Protein AF-K5X7U6-F1 (afdb_monomer_lite)

InterPro domains:
  IPR046520 Domain of unknown function DUF6697 [PF20411] (371-463)

Foldseek 3Di:
DVVCVVDVVVVVVVVVVVVVVVVVVVVVVVVVVVVVVVVVVVVVVVVVVVVVVVVVVVVVVVVVVVVVVVVVVVVVVVVVVVVVVVVVVVVVVVVVVVVVVVVVVVVVVVVVVVVVVCVVVVVPCVVCPVVVVVCVVVVVVVVVVVVVVVVVVVVVVVVVVVVVVVVVVVVVVVVVVVVVVVVVVVVVVVVVVVVVVVVVVVVVVVVVVVVVVVVVVVVVVVVVVVVVVVVVVPPPDDDDDDDDDDDDDDDDDDDDDDDDDDDDDDDDDDDDDDDDDDDDDDDDDDDPPDQPQLADLVDDPVPDDPVLVVLPPQPDDAPDDALQKDQDPDVPSFKIKGWDFQWAWDPVDVVIDIHGHDPCCVVQAQGKHFYWYHDPSGIGTPAIKHFHDFFDWQDLVSLVPDDPSSLVSVLCVRHPDNVVSVPDDPVVSVVVSVCSNVVVGIITITMIGHDDHSVVSSVVSNVVRVVVVVVVVVVVVVCVVVVVVVVVVVVVVVVD

Secondary structure (DSSP, 8-state):
-TTTTS-TTHHHHHHHHHHHHHHHHHHHHHHHHHHHHHHHHHHHHHHHHHHHHHHHHHHHHHHHHHHHHHHHHHHHHHHHHHHHHHHHHHHHHHHHHHHHHHHHHHHHHHHHHHHHHGGGGGGS-TTSHHHHHHHHHHHHHHHHHHHHHHHHHHHHHHHHHHHHHHHHHHHHHHHHHHHHHHHHHHHHHHHHHHHHHHHHHHHHHHHHHHHHHHHHHHHHHHHHHHHHHHHTTT-S------------------------------------------PPP-----SS--PPP-B-TT--TTS--HHHHHT-S-SS--EE-TTTEEEP--TT--EEEEE--SEEEETTSSS-EEEEP---GGGGTT-EEEEEEEETTEEEEEEEEEEEEEEEE--HHHHHTS-HHHHHHHHHHHBSSHHHHHH--HHHHHHHHHHHHTTSS--EEEEEEEEE--HHHHHHHHHHHHHHHHHHHHHHHHHHHHHHHHHHHHHHTT--

Organism: Phanerochaete carnosa (strain HHB-10118-sp) (NCBI:txid650164)

Radius of gyration: 45.71 Å; chains: 1; bounding box: 90×93×164 Å

Sequence (496 aa):
MDELTRDPELAPEFVRLLSEKLVETRRALDESRRESIDLRDEIHQLHRQKADAFASESNNQEEEQRDNHVTLAQEIGHVRQALAESNQYAQDTAEENSNLREEIERLRGQLSLHSSDASSWQQDVKPLTTCWARLCPAKNDIRSLHQQNSVLKLQLADSEHALERNEKCRDSELQLDILTAKKKTYKKKLYASRREVTSLTSRIQLLQNEVVRLEELKYTREQSVSNADAEQNESTARRDGDDTSQHTGGWVSECDRKEIRSDDESDDESDDDRGEEDAADMPTDVNTSVVTPCIDPSRTPYDLPAHVRELSTARAVILLWPGQTRQLHGKNNRKAHIFASPSKCDTSTEPISWIKIEPSLQGITGGTRELFRAVHGSVHYLGMYRCVSASHYYSQDEFRQLDKEFKEDILKQTFIRPSQYRSLSRRNRDHIIDLYSQGKVQVQYLHLEFVKFNQDYFNALIDLKIQDETKHASNKRKRESSGGRGAIRRKKTRRE

Structure (mmCIF, N/CA/C/O backbone):
data_AF-K5X7U6-F1
#
_entry.id   AF-K5X7U6-F1
#
loop_
_atom_site.group_PDB
_atom_site.id
_atom_site.type_symbol
_atom_site.label_atom_id
_atom_site.label_alt_id
_atom_site.label_comp_id
_atom_site.label_asym_id
_atom_site.label_entity_id
_atom_site.label_seq_id
_atom_site.pdbx_PDB_ins_code
_atom_site.Cartn_x
_atom_site.Cartn_y
_atom_site.Cartn_z
_atom_site.occupancy
_atom_site.B_iso_or_equiv
_atom_site.auth_seq_id
_atom_site.auth_comp_id
_atom_site.auth_asym_id
_atom_site.auth_atom_id
_atom_site.pdbx_PDB_model_num
ATOM 1 N N . MET A 1 1 ? -48.765 -5.876 82.709 1.00 49.31 1 MET A N 1
ATOM 2 C CA . MET A 1 1 ? -49.101 -4.550 83.281 1.00 49.31 1 MET A CA 1
ATOM 3 C C . MET A 1 1 ? -49.070 -4.582 84.802 1.00 49.31 1 MET A C 1
ATOM 5 O O . MET A 1 1 ? -48.544 -3.639 85.370 1.00 49.31 1 MET A O 1
ATOM 9 N N . ASP A 1 2 ? -49.509 -5.666 85.452 1.00 52.47 2 ASP A N 1
ATOM 10 C CA . ASP A 1 2 ? -49.523 -5.757 86.926 1.00 52.47 2 ASP A CA 1
ATOM 11 C C . ASP A 1 2 ? -48.132 -5.873 87.586 1.00 52.47 2 ASP A C 1
ATOM 13 O O . ASP A 1 2 ? -47.967 -5.532 88.758 1.00 52.47 2 ASP A O 1
ATOM 17 N N . GLU A 1 3 ? -47.104 -6.280 86.837 1.00 56.69 3 GLU A N 1
ATOM 18 C CA . GLU A 1 3 ? -45.715 -6.352 87.324 1.00 56.69 3 GLU A CA 1
ATOM 19 C C . GLU A 1 3 ? -44.995 -4.991 87.323 1.00 56.69 3 GLU A C 1
ATOM 21 O O . GLU A 1 3 ? -44.128 -4.768 88.162 1.00 56.69 3 GLU A O 1
ATOM 26 N N . LEU A 1 4 ? -45.427 -4.030 86.491 1.00 51.91 4 LEU A N 1
ATOM 27 C CA . LEU A 1 4 ? -44.889 -2.655 86.475 1.00 51.91 4 LEU A CA 1
ATOM 28 C C . LEU A 1 4 ? -45.284 -1.847 87.723 1.00 51.91 4 LEU A C 1
ATOM 30 O O . LEU A 1 4 ? -44.703 -0.804 88.000 1.00 51.91 4 LEU A O 1
ATOM 34 N N . THR A 1 5 ? -46.267 -2.326 88.488 1.00 56.44 5 THR A N 1
ATOM 35 C CA . THR A 1 5 ? -46.701 -1.732 89.761 1.00 56.44 5 THR A CA 1
ATOM 36 C C . THR A 1 5 ? -45.841 -2.148 90.956 1.00 56.44 5 THR A C 1
ATOM 38 O O . THR A 1 5 ? -45.963 -1.536 92.015 1.00 56.44 5 THR A O 1
ATOM 41 N N . ARG A 1 6 ? -45.006 -3.192 90.827 1.00 68.00 6 ARG A N 1
ATOM 42 C CA . ARG A 1 6 ? -44.197 -3.732 91.937 1.00 68.00 6 ARG A CA 1
ATOM 43 C C . ARG A 1 6 ? -42.836 -3.062 92.096 1.00 68.00 6 ARG A C 1
ATOM 45 O O . ARG A 1 6 ? -42.283 -3.133 93.188 1.00 68.00 6 ARG A O 1
ATOM 52 N N . ASP A 1 7 ? -42.343 -2.395 91.056 1.00 67.00 7 ASP A N 1
ATOM 53 C CA . ASP A 1 7 ? -41.078 -1.669 91.096 1.00 67.00 7 ASP A CA 1
ATOM 54 C C . ASP A 1 7 ? -41.205 -0.315 90.366 1.00 67.00 7 ASP A C 1
ATOM 56 O O . ASP A 1 7 ? -41.162 -0.259 89.132 1.00 67.00 7 ASP A O 1
ATOM 60 N N . PRO A 1 8 ? -41.432 0.790 91.102 1.00 68.44 8 PRO A N 1
ATOM 61 C CA . PRO A 1 8 ? -41.671 2.104 90.510 1.00 68.44 8 PRO A CA 1
ATOM 62 C C . PRO A 1 8 ? -40.445 2.684 89.781 1.00 68.44 8 PRO A C 1
ATOM 64 O O . PRO A 1 8 ? -40.607 3.631 89.009 1.00 68.44 8 PRO A O 1
ATOM 67 N N . GLU A 1 9 ? -39.243 2.128 89.976 1.00 77.69 9 GLU A N 1
ATOM 68 C CA . GLU A 1 9 ? -38.017 2.590 89.309 1.00 77.69 9 GLU A CA 1
ATOM 69 C C . GLU A 1 9 ? -37.809 1.969 87.916 1.00 77.69 9 GLU A C 1
ATOM 71 O O . GLU A 1 9 ? -37.135 2.561 87.071 1.00 77.69 9 GLU A O 1
ATOM 76 N N . LEU A 1 10 ? -38.453 0.836 87.609 1.00 75.00 10 LEU A N 1
ATOM 77 C CA . LEU A 1 10 ? -38.324 0.159 86.309 1.00 75.00 10 LEU A CA 1
ATOM 78 C C . LEU A 1 10 ? -39.100 0.856 85.178 1.00 75.00 10 LEU A C 1
ATOM 80 O O . LEU A 1 10 ? -38.713 0.815 84.008 1.00 75.00 10 LEU A O 1
ATOM 84 N N . ALA A 1 11 ? -40.211 1.511 85.520 1.00 78.38 11 ALA A N 1
ATOM 85 C CA . ALA A 1 11 ? -41.060 2.215 84.564 1.00 78.38 11 ALA A CA 1
ATOM 86 C C . ALA A 1 11 ? -40.323 3.327 83.777 1.00 78.38 11 ALA A C 1
ATOM 88 O O . ALA A 1 11 ? -40.453 3.352 82.549 1.00 78.38 11 ALA A O 1
ATOM 89 N N . PRO A 1 12 ? -39.535 4.231 84.397 1.00 84.81 12 PRO A N 1
ATOM 90 C CA . PRO A 1 12 ? -38.795 5.256 83.655 1.00 84.81 12 PRO A CA 1
ATOM 91 C C . PRO A 1 12 ? -37.674 4.694 82.765 1.00 84.81 12 PRO A C 1
ATOM 93 O O . PRO A 1 12 ? -37.485 5.204 81.661 1.00 84.81 12 PRO A O 1
ATOM 96 N N . GLU A 1 13 ? -36.974 3.634 83.182 1.00 81.69 13 GLU A N 1
ATOM 97 C CA . GLU A 1 13 ? -35.958 2.938 82.367 1.00 81.69 13 GLU A CA 1
ATOM 98 C C . GLU A 1 13 ? -36.580 2.321 81.102 1.00 81.69 13 GLU A C 1
ATOM 100 O O . GLU A 1 13 ? -36.093 2.537 79.988 1.00 81.69 13 GLU A O 1
ATOM 105 N N . PHE A 1 14 ? -37.719 1.635 81.244 1.00 83.00 14 PHE A N 1
ATOM 106 C CA . PHE A 1 14 ? -38.445 1.046 80.117 1.00 83.00 14 PHE A CA 1
ATOM 107 C C . PHE A 1 14 ? -39.000 2.107 79.158 1.00 83.00 14 PHE A C 1
ATOM 109 O O . PHE A 1 14 ? -38.885 1.975 77.937 1.00 83.00 14 PHE A O 1
ATOM 116 N N . VAL A 1 15 ? -39.552 3.203 79.692 1.00 88.12 15 VAL A N 1
ATOM 117 C CA . VAL A 1 15 ? -40.006 4.345 78.882 1.00 88.12 15 VAL A CA 1
ATOM 118 C C . VAL A 1 15 ? -38.830 4.996 78.149 1.00 88.12 15 VAL A C 1
ATOM 120 O O . VAL A 1 15 ? -38.971 5.353 76.978 1.00 88.12 15 VAL A O 1
ATOM 123 N N . ARG A 1 16 ? -37.656 5.097 78.786 1.00 91.06 16 ARG A N 1
ATOM 124 C CA . ARG A 1 16 ? -36.435 5.612 78.156 1.00 91.06 16 ARG A CA 1
ATOM 125 C C . ARG A 1 16 ? -35.988 4.714 77.002 1.00 91.06 16 ARG A C 1
ATOM 127 O O . ARG A 1 16 ? -35.814 5.225 75.898 1.00 91.06 16 ARG A O 1
ATOM 134 N N . LEU A 1 17 ? -35.897 3.401 77.209 1.00 91.81 17 LEU A N 1
ATOM 135 C CA . LEU A 1 17 ? -35.529 2.445 76.159 1.00 91.81 17 LEU A CA 1
ATOM 136 C C . LEU A 1 17 ? -36.525 2.459 74.991 1.00 91.81 17 LEU A C 1
ATOM 138 O O . LEU A 1 17 ? -36.119 2.495 73.829 1.00 91.81 17 LEU A O 1
ATOM 142 N N . LEU A 1 18 ? -37.830 2.484 75.281 1.00 90.94 18 LEU A N 1
ATOM 143 C CA . LEU A 1 18 ? -38.860 2.615 74.251 1.00 90.94 18 LEU A CA 1
ATOM 144 C C . LEU A 1 18 ? -38.703 3.918 73.477 1.00 90.94 18 LEU A C 1
ATOM 146 O O . LEU A 1 18 ? -38.781 3.896 72.253 1.00 90.94 18 LEU A O 1
ATOM 150 N N . SER A 1 19 ? -38.448 5.037 74.158 1.00 91.12 19 SER A N 1
ATOM 151 C CA . SER A 1 19 ? -38.241 6.329 73.502 1.00 91.12 19 SER A CA 1
ATOM 152 C C . SER A 1 19 ? -36.998 6.328 72.607 1.00 91.12 19 SER A C 1
ATOM 154 O O . SER A 1 19 ? -37.061 6.822 71.483 1.00 91.12 19 SER A O 1
ATOM 156 N N . GLU A 1 20 ? -35.907 5.694 73.043 1.00 93.69 20 GLU A N 1
ATOM 157 C CA . GLU A 1 20 ? -34.679 5.544 72.265 1.00 93.69 20 GLU A CA 1
ATOM 158 C C . GLU A 1 20 ? -34.908 4.667 71.029 1.00 93.69 20 GLU A C 1
ATOM 160 O O . GLU A 1 20 ? -34.568 5.071 69.915 1.00 93.69 20 GLU A O 1
ATOM 165 N N . LYS A 1 21 ? -35.595 3.526 71.180 1.00 91.00 21 LYS A N 1
ATOM 166 C CA . LYS A 1 21 ? -35.978 2.667 70.050 1.00 91.00 21 LYS A CA 1
ATOM 167 C C . LYS A 1 21 ? -36.942 3.356 69.090 1.00 91.00 21 LYS A C 1
ATOM 169 O O . LYS A 1 21 ? -36.843 3.162 67.880 1.00 91.00 21 LYS A O 1
ATOM 174 N N . LEU A 1 22 ? -37.843 4.202 69.585 1.00 92.50 22 LEU A N 1
ATOM 175 C CA . LEU A 1 22 ? -38.747 4.994 68.745 1.00 92.50 22 LEU A CA 1
ATOM 176 C C . LEU A 1 22 ? -37.978 6.064 67.951 1.00 92.50 22 LEU A C 1
ATOM 178 O O . LEU A 1 22 ? -38.282 6.310 66.786 1.00 92.50 22 LEU A O 1
ATOM 182 N N . VAL A 1 23 ? -36.949 6.672 68.547 1.00 94.94 23 VAL A N 1
ATOM 183 C CA . VAL A 1 23 ? -36.058 7.617 67.854 1.00 94.94 23 VAL A CA 1
ATOM 184 C C . VAL A 1 23 ? -35.198 6.902 66.811 1.00 94.94 23 VAL A C 1
ATOM 186 O O . VAL A 1 23 ? -35.087 7.385 65.685 1.00 94.94 23 VAL A O 1
ATOM 189 N N . GLU A 1 24 ? -34.627 5.746 67.146 1.00 91.75 24 GLU A N 1
ATOM 190 C CA . GLU A 1 24 ? -33.806 4.942 66.235 1.00 91.75 24 GLU A CA 1
ATOM 191 C C . GLU A 1 24 ? -34.627 4.441 65.037 1.00 91.75 24 GLU A C 1
ATOM 193 O O . GLU A 1 24 ? -34.218 4.612 63.889 1.00 91.75 24 GLU A O 1
ATOM 198 N N . THR A 1 25 ? -35.831 3.914 65.281 1.00 89.88 25 THR A N 1
ATOM 199 C CA . THR A 1 25 ? -36.744 3.463 64.216 1.00 89.88 25 THR A CA 1
ATOM 200 C C . THR A 1 25 ? -37.240 4.612 63.345 1.00 89.88 25 THR A C 1
ATOM 202 O O . THR A 1 25 ? -37.320 4.452 62.129 1.00 89.88 25 THR A O 1
ATOM 205 N N . ARG A 1 26 ? -37.514 5.793 63.919 1.00 92.19 26 ARG A N 1
ATOM 206 C CA . ARG A 1 26 ? -37.811 7.000 63.128 1.00 92.19 26 ARG A CA 1
ATOM 207 C C . ARG A 1 26 ? -36.632 7.409 62.256 1.00 92.19 26 ARG A C 1
ATOM 209 O O . ARG A 1 26 ? -36.833 7.673 61.078 1.00 92.19 26 ARG A O 1
ATOM 216 N N . ARG A 1 27 ? -35.412 7.404 62.800 1.00 94.31 27 ARG A N 1
ATOM 217 C CA . ARG A 1 27 ? -34.201 7.732 62.038 1.00 94.31 27 ARG A CA 1
ATOM 218 C C . ARG A 1 27 ? -33.982 6.748 60.886 1.00 94.31 27 ARG A C 1
ATOM 220 O O . ARG A 1 27 ? -33.714 7.187 59.775 1.00 94.31 27 ARG A O 1
ATOM 227 N N . ALA A 1 28 ? -34.143 5.448 61.128 1.00 87.19 28 ALA A N 1
ATOM 228 C CA . ALA A 1 28 ? -34.028 4.425 60.088 1.00 87.19 28 ALA A CA 1
ATOM 229 C C . ALA A 1 28 ? -35.114 4.570 59.007 1.00 87.19 28 ALA A C 1
ATOM 231 O O . ALA A 1 28 ? -34.834 4.422 57.819 1.00 87.19 28 ALA A O 1
ATOM 232 N N . LEU A 1 29 ? -36.347 4.906 59.403 1.00 94.25 29 LEU A N 1
ATOM 233 C CA . LEU A 1 29 ? -37.439 5.171 58.468 1.00 94.25 29 LEU A CA 1
ATOM 234 C C . LEU A 1 29 ? -37.170 6.414 57.608 1.00 94.25 29 LEU A C 1
ATOM 236 O O . LEU A 1 29 ? -37.455 6.398 56.411 1.00 94.25 29 LEU A O 1
ATOM 240 N N . ASP A 1 30 ? -36.634 7.481 58.199 1.00 93.19 30 ASP A N 1
ATOM 241 C CA . ASP A 1 30 ? -36.291 8.708 57.478 1.00 93.19 30 ASP A CA 1
ATOM 242 C C . ASP A 1 30 ? -35.130 8.486 56.500 1.00 93.19 30 ASP A C 1
ATOM 244 O O . ASP A 1 30 ? -35.183 8.987 55.377 1.00 93.19 30 ASP A O 1
ATOM 248 N N . GLU A 1 31 ? -34.128 7.692 56.879 1.00 91.12 31 GLU A N 1
ATOM 249 C CA . GLU A 1 31 ? -33.017 7.335 55.991 1.00 91.12 31 GLU A CA 1
ATOM 250 C C . GLU A 1 31 ? -33.501 6.489 54.807 1.00 91.12 31 GLU A C 1
ATOM 252 O O . GLU A 1 31 ? -33.270 6.842 53.654 1.00 91.12 31 GLU A O 1
ATOM 257 N N . SER A 1 32 ? -34.311 5.459 55.071 1.00 89.31 32 SER A N 1
ATOM 258 C CA . SER A 1 32 ? -34.914 4.638 54.014 1.00 89.31 32 SER A CA 1
ATOM 259 C C . SER A 1 32 ? -35.809 5.457 53.070 1.00 89.31 32 SER A C 1
ATOM 261 O O . SER A 1 32 ? -35.866 5.202 51.864 1.00 89.31 32 SER A O 1
ATOM 263 N N . ARG A 1 33 ? -36.500 6.484 53.586 1.00 91.44 33 ARG A N 1
ATOM 264 C CA . ARG A 1 33 ? -37.276 7.414 52.753 1.00 91.44 33 ARG A CA 1
ATOM 265 C C . ARG A 1 33 ? -36.392 8.258 51.845 1.00 91.44 33 ARG A C 1
ATOM 267 O O . ARG A 1 33 ? -36.790 8.467 50.702 1.00 91.44 33 ARG A O 1
ATOM 274 N N . ARG A 1 34 ? -35.241 8.733 52.327 1.00 92.06 34 ARG A N 1
ATOM 275 C CA . ARG A 1 34 ? -34.275 9.479 51.503 1.00 92.06 34 ARG A CA 1
ATOM 276 C C . ARG A 1 34 ? -33.705 8.600 50.401 1.00 92.06 34 ARG A C 1
ATOM 278 O O . ARG A 1 34 ? -33.837 8.962 49.240 1.00 92.06 34 ARG A O 1
ATOM 285 N N . GLU A 1 35 ? -33.234 7.403 50.740 1.00 88.56 35 GLU A N 1
ATOM 286 C CA . GLU A 1 35 ? -32.735 6.439 49.752 1.00 88.56 35 GLU A CA 1
ATOM 287 C C . GLU A 1 35 ? -33.795 6.116 48.683 1.00 88.56 35 GLU A C 1
ATOM 289 O O . GLU A 1 35 ? -33.502 6.060 47.491 1.00 88.56 35 GLU A O 1
ATOM 294 N N . SER A 1 36 ? -35.066 5.963 49.078 1.00 87.38 36 SER A N 1
ATOM 295 C CA . SER A 1 36 ? -36.162 5.729 48.127 1.00 87.38 36 SER A CA 1
ATOM 296 C C . SER A 1 36 ? -36.443 6.919 47.199 1.00 87.38 36 SER A C 1
ATOM 298 O O . SER A 1 36 ? -36.962 6.710 46.098 1.00 87.38 36 SER A O 1
ATOM 300 N N . ILE A 1 37 ? -36.167 8.149 47.639 1.00 92.75 37 ILE A N 1
ATOM 301 C CA . ILE A 1 37 ? -36.290 9.357 46.813 1.00 92.75 37 ILE A CA 1
ATOM 302 C C . ILE A 1 37 ? -35.117 9.422 45.833 1.00 92.75 37 ILE A C 1
ATOM 304 O O . ILE A 1 37 ? -35.358 9.520 44.632 1.00 92.75 37 ILE A O 1
ATOM 308 N N . ASP A 1 38 ? -33.888 9.243 46.316 1.00 88.38 38 ASP A N 1
ATOM 309 C CA . ASP A 1 38 ? -32.678 9.289 45.489 1.00 88.38 38 ASP A CA 1
ATOM 310 C C . ASP A 1 38 ? -32.725 8.240 44.364 1.00 88.38 38 ASP A C 1
ATOM 312 O O . ASP A 1 38 ? -32.485 8.552 43.196 1.00 88.38 38 ASP A O 1
ATOM 316 N N . LEU A 1 39 ? -33.153 7.010 44.677 1.00 88.25 39 LEU A N 1
ATOM 317 C CA . LEU A 1 39 ? -33.325 5.949 43.678 1.00 88.25 39 LEU A CA 1
ATOM 318 C C . LEU A 1 39 ? -34.413 6.273 42.643 1.00 88.25 39 LEU A C 1
ATOM 320 O O . LEU A 1 39 ? -34.295 5.889 41.478 1.00 88.25 39 LEU A O 1
ATOM 324 N N . ARG A 1 40 ? -35.493 6.966 43.032 1.00 91.31 40 ARG A N 1
ATOM 325 C CA . ARG A 1 40 ? -36.522 7.399 42.070 1.00 91.31 40 ARG A CA 1
ATOM 326 C C . ARG A 1 40 ? -35.986 8.465 41.127 1.00 91.31 40 ARG A C 1
ATOM 328 O O . ARG A 1 40 ? -36.277 8.401 39.932 1.00 91.31 40 ARG A O 1
ATOM 335 N N . ASP A 1 41 ? -35.206 9.405 41.644 1.00 91.75 41 ASP A N 1
ATOM 336 C CA . ASP A 1 41 ? -34.595 10.458 40.839 1.00 91.75 41 ASP A CA 1
ATOM 337 C C . ASP A 1 41 ? -33.571 9.878 39.851 1.00 91.75 41 ASP A C 1
ATOM 339 O O . ASP A 1 41 ? -33.585 10.238 38.670 1.00 91.75 41 ASP A O 1
ATOM 343 N N . GLU A 1 42 ? -32.773 8.894 40.277 1.00 90.06 42 GLU A N 1
ATOM 344 C CA . GLU A 1 42 ? -31.850 8.161 39.403 1.00 90.06 42 GLU A CA 1
ATOM 345 C C . GLU A 1 42 ? -32.594 7.407 38.285 1.00 90.06 42 GLU A C 1
ATOM 347 O O . GLU A 1 42 ? -32.246 7.526 37.106 1.00 90.06 42 GLU A O 1
ATOM 352 N N . ILE A 1 43 ? -33.684 6.699 38.614 1.00 87.31 43 ILE A N 1
ATOM 353 C CA . I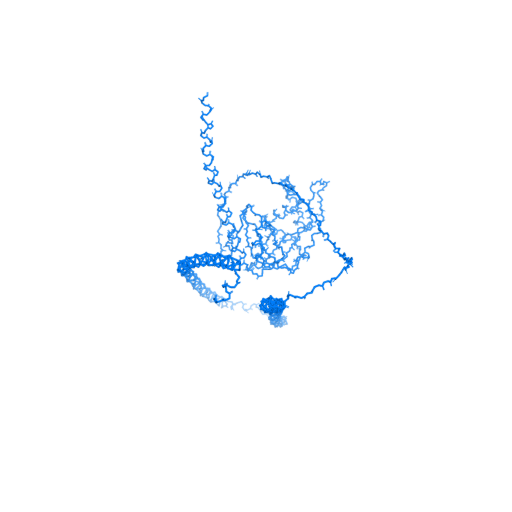LE A 1 43 ? -34.533 6.030 37.612 1.00 87.31 43 ILE A CA 1
ATOM 354 C C . ILE A 1 43 ? -35.094 7.044 36.604 1.00 87.31 43 ILE A C 1
ATOM 356 O O . ILE A 1 43 ? -35.099 6.786 35.395 1.00 87.31 43 ILE A O 1
ATOM 360 N N . HIS A 1 44 ? -35.549 8.213 37.064 1.00 90.06 44 HIS A N 1
ATOM 361 C CA . HIS A 1 44 ? -36.045 9.264 36.176 1.00 90.06 44 HIS A CA 1
ATOM 362 C C . HIS A 1 44 ? -34.954 9.821 35.255 1.00 90.06 44 HIS A C 1
ATOM 364 O O . HIS A 1 44 ? -35.226 10.071 34.076 1.00 90.06 44 HIS A O 1
ATOM 370 N N . GLN A 1 45 ? -33.728 9.985 35.752 1.00 91.69 45 GLN A N 1
ATOM 371 C CA . GLN A 1 45 ? -32.591 10.428 34.950 1.00 91.69 45 GLN A CA 1
ATOM 372 C C . GLN A 1 45 ? -32.228 9.402 33.868 1.00 91.69 45 GLN A C 1
ATOM 374 O O . GLN A 1 45 ? -32.078 9.773 32.701 1.00 91.69 45 GLN A O 1
ATOM 379 N N . LEU A 1 46 ? -32.171 8.116 34.221 1.00 87.75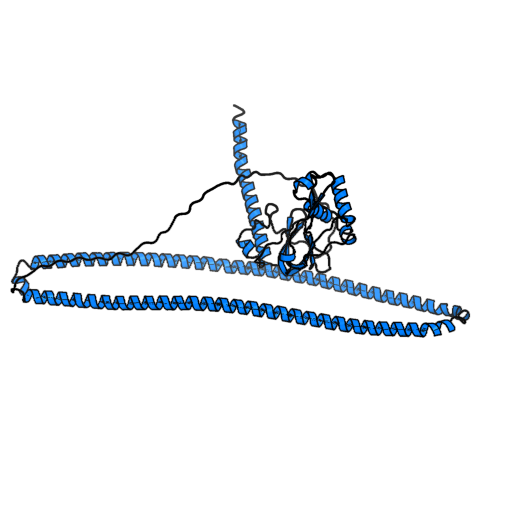 46 LEU A N 1
ATOM 380 C CA . LEU A 1 46 ? -31.897 7.032 33.274 1.00 87.75 46 LEU A CA 1
ATOM 381 C C . LEU A 1 46 ? -32.978 6.925 32.193 1.00 87.75 46 LEU A C 1
ATOM 383 O O . LEU A 1 46 ? -32.668 6.722 31.019 1.00 87.75 46 LEU A O 1
ATOM 387 N N . HIS A 1 47 ? -34.252 7.114 32.546 1.00 87.69 47 HIS A N 1
ATOM 388 C CA . HIS A 1 47 ? -35.334 7.147 31.559 1.00 87.69 47 HIS A CA 1
ATOM 389 C C . HIS A 1 47 ? -35.221 8.323 30.582 1.00 87.69 47 HIS A C 1
ATOM 391 O O . HIS A 1 47 ? -35.499 8.135 29.397 1.00 87.69 47 HIS A O 1
ATOM 397 N N . ARG A 1 48 ? -34.780 9.506 31.035 1.00 88.25 48 ARG A N 1
ATOM 398 C CA . ARG A 1 48 ? -34.515 10.643 30.134 1.00 88.25 48 ARG A CA 1
ATOM 399 C C . ARG A 1 48 ? -33.353 10.352 29.191 1.00 88.25 48 ARG A C 1
ATOM 401 O O . ARG A 1 48 ? -33.521 10.480 27.987 1.00 88.25 48 ARG A O 1
ATOM 408 N N . GLN A 1 49 ? -32.232 9.857 29.717 1.00 86.12 49 GLN A N 1
ATOM 409 C CA . GLN A 1 49 ? -31.076 9.479 28.894 1.00 86.12 49 GLN A CA 1
ATOM 410 C C . GLN A 1 49 ? -31.436 8.423 27.846 1.00 86.12 49 GLN A C 1
ATOM 412 O O . GLN A 1 49 ? -31.027 8.522 26.692 1.00 86.12 49 GLN A O 1
ATOM 417 N N . LYS A 1 50 ? -32.251 7.432 28.227 1.00 83.69 50 LYS A N 1
ATOM 418 C CA . LYS A 1 50 ? -32.775 6.435 27.294 1.00 83.69 50 LYS A CA 1
ATOM 419 C C . LYS A 1 50 ? -33.623 7.090 26.200 1.00 83.69 50 LYS A C 1
ATOM 421 O O . LYS A 1 50 ? -33.425 6.780 25.033 1.00 83.69 50 LYS A O 1
ATOM 426 N N . ALA A 1 51 ? -34.545 7.987 26.551 1.00 79.25 51 ALA A N 1
ATOM 427 C CA . ALA A 1 51 ? -35.382 8.682 25.572 1.00 79.25 51 ALA A CA 1
ATOM 428 C C . ALA A 1 51 ? -34.555 9.530 24.584 1.00 79.25 51 ALA A C 1
ATOM 430 O O . ALA A 1 51 ? -34.812 9.478 23.382 1.00 79.25 51 ALA A O 1
ATOM 431 N N . ASP A 1 52 ? -33.524 10.228 25.066 1.00 78.44 52 ASP A N 1
ATOM 432 C CA . ASP A 1 52 ? -32.624 11.041 24.235 1.00 78.44 52 ASP A CA 1
ATOM 433 C C . ASP A 1 52 ? -31.755 10.180 23.296 1.00 78.44 52 ASP A C 1
ATOM 435 O O . ASP A 1 52 ? -31.527 10.533 22.134 1.00 78.44 52 ASP A O 1
ATOM 439 N N . ALA A 1 53 ? -31.317 9.004 23.757 1.00 71.31 53 ALA A N 1
ATOM 440 C CA . ALA A 1 53 ? -30.591 8.044 22.925 1.00 71.31 53 ALA A CA 1
ATOM 441 C C . ALA A 1 53 ? -31.480 7.482 21.798 1.00 71.31 53 ALA A C 1
ATOM 443 O O . ALA A 1 53 ? -31.075 7.465 20.639 1.00 71.31 53 ALA A O 1
ATOM 444 N N . PHE A 1 54 ? -32.733 7.124 22.102 1.00 68.88 54 PHE A N 1
ATOM 445 C CA . PHE A 1 54 ? -33.677 6.649 21.081 1.00 68.88 54 PHE A CA 1
ATOM 446 C C . PHE A 1 54 ? -34.060 7.737 20.069 1.00 68.88 54 PHE A C 1
ATOM 448 O O . PHE A 1 54 ? -34.231 7.444 18.886 1.00 68.88 54 PHE A O 1
ATOM 455 N N . ALA A 1 55 ? -34.169 8.994 20.505 1.00 68.38 55 ALA A N 1
ATOM 456 C CA . ALA A 1 55 ? -34.452 10.110 19.606 1.00 68.38 55 ALA A CA 1
ATOM 457 C C . ALA A 1 55 ? -33.276 10.423 18.660 1.00 68.38 55 ALA A C 1
ATOM 459 O O . ALA A 1 55 ? -33.501 10.837 17.523 1.00 68.38 55 ALA A O 1
ATOM 460 N N . SER A 1 56 ? -32.032 10.211 19.102 1.00 60.84 56 SER A N 1
ATOM 461 C CA . SER A 1 56 ? -30.836 10.471 18.287 1.00 60.84 56 SER A CA 1
ATOM 462 C C . SER A 1 56 ? -30.494 9.331 17.315 1.00 60.84 56 SER A C 1
ATOM 464 O O . SER A 1 56 ? -30.068 9.607 16.195 1.00 60.84 56 SER A O 1
ATOM 466 N N . GLU A 1 57 ? -30.754 8.068 17.663 1.00 55.09 57 GLU A N 1
ATOM 467 C CA . GLU A 1 57 ? -30.538 6.929 16.752 1.00 55.09 57 GLU A CA 1
ATOM 468 C C . GLU A 1 57 ? -31.571 6.856 15.613 1.00 55.09 57 GLU A C 1
ATOM 470 O O . GLU A 1 57 ? -31.218 6.493 14.490 1.00 55.09 57 GLU A O 1
ATOM 475 N N . SER A 1 58 ? -32.830 7.241 15.863 1.00 54.00 58 SER A N 1
ATOM 476 C CA . SER A 1 58 ? -33.905 7.128 14.865 1.00 54.00 58 SER A CA 1
ATOM 477 C C . SER A 1 58 ? -33.791 8.128 13.709 1.00 54.00 58 SER A C 1
ATOM 479 O O . SER A 1 58 ? -34.214 7.805 12.604 1.00 54.00 58 SER A O 1
ATOM 481 N N . ASN A 1 59 ? -33.241 9.326 13.936 1.00 55.06 59 ASN A N 1
ATOM 482 C CA . ASN A 1 59 ? -33.109 10.339 12.879 1.00 55.06 59 ASN A CA 1
ATOM 483 C C . ASN A 1 59 ? -31.849 10.135 12.026 1.00 55.06 59 ASN A C 1
ATOM 485 O O . ASN A 1 59 ? -31.887 10.359 10.820 1.00 55.06 59 ASN A O 1
ATOM 489 N N . ASN A 1 60 ? -30.755 9.649 12.620 1.00 55.56 60 ASN A N 1
ATOM 490 C CA . ASN A 1 60 ? -29.493 9.484 11.896 1.00 55.56 60 ASN A CA 1
ATOM 491 C C . ASN A 1 60 ? -29.507 8.272 10.946 1.00 55.56 60 ASN A C 1
ATOM 493 O O . ASN A 1 60 ? -28.903 8.331 9.880 1.00 55.56 60 ASN A O 1
ATOM 497 N N . GLN A 1 61 ? -30.230 7.193 11.276 1.00 54.72 61 GLN A N 1
ATOM 498 C CA . GLN A 1 61 ? -30.273 5.999 10.418 1.00 54.72 61 GLN A CA 1
ATOM 499 C C . GLN A 1 61 ? -31.054 6.204 9.110 1.00 54.72 61 GLN A C 1
ATOM 501 O O . GLN A 1 61 ? -30.682 5.625 8.090 1.00 54.72 61 GLN A O 1
ATOM 506 N N . GLU A 1 62 ? -32.120 7.011 9.101 1.00 61.12 62 GLU A N 1
ATOM 507 C CA . GLU A 1 62 ? -32.882 7.270 7.869 1.00 61.12 62 GLU A CA 1
ATOM 508 C C . GLU A 1 62 ? -32.153 8.227 6.917 1.00 61.12 62 GLU A C 1
ATOM 510 O O . GLU A 1 62 ? -32.230 8.059 5.697 1.00 61.12 62 GLU A O 1
ATOM 515 N N . GLU A 1 63 ? -31.435 9.213 7.455 1.00 65.12 63 GLU A N 1
ATOM 516 C CA . GLU A 1 63 ? -30.679 10.182 6.656 1.00 65.12 63 GLU A CA 1
ATOM 517 C C . GLU A 1 63 ? -29.443 9.519 6.024 1.00 65.12 63 GLU A C 1
ATOM 519 O O . GLU A 1 63 ? -29.239 9.610 4.813 1.00 65.12 63 GLU A O 1
ATOM 524 N N . GLU A 1 64 ? -28.722 8.695 6.791 1.00 66.06 64 GLU A N 1
ATOM 525 C CA . GLU A 1 64 ? -27.573 7.929 6.297 1.00 66.06 64 GLU A CA 1
ATOM 526 C C . GLU A 1 64 ? -27.982 6.861 5.260 1.00 66.06 64 GLU A C 1
ATOM 528 O O . GLU A 1 64 ? -27.277 6.629 4.276 1.00 66.06 64 GLU A O 1
ATOM 533 N N . GLN A 1 65 ? -29.159 6.237 5.398 1.00 66.38 65 GLN A N 1
ATOM 534 C CA . GLN A 1 65 ? -29.686 5.323 4.372 1.00 66.38 65 GLN A CA 1
ATOM 535 C C . GLN A 1 65 ? -30.070 6.039 3.072 1.00 66.38 65 GLN A C 1
ATOM 537 O O . GLN A 1 65 ? -29.874 5.478 1.989 1.00 66.38 65 GLN A O 1
ATOM 542 N N . ARG A 1 66 ? -30.597 7.268 3.146 1.00 71.12 66 ARG A N 1
ATOM 543 C CA . ARG A 1 66 ? -30.903 8.066 1.948 1.00 71.12 66 ARG A CA 1
ATOM 544 C C . ARG A 1 66 ? -29.633 8.483 1.221 1.00 71.12 66 ARG A C 1
ATOM 546 O O . ARG A 1 66 ? -29.569 8.308 0.004 1.00 71.12 66 ARG A O 1
ATOM 553 N N . ASP A 1 67 ? -28.622 8.942 1.946 1.00 72.00 67 ASP A N 1
ATOM 554 C CA . ASP A 1 67 ? -27.351 9.361 1.351 1.00 72.00 67 ASP A CA 1
ATOM 555 C C . ASP A 1 67 ? -26.600 8.181 0.718 1.00 72.00 67 ASP A C 1
ATOM 557 O O . ASP A 1 67 ? -26.086 8.293 -0.401 1.00 72.00 67 ASP A O 1
ATOM 561 N N . ASN A 1 68 ? -26.646 7.005 1.352 1.00 72.75 68 ASN A N 1
ATOM 562 C CA . ASN A 1 68 ? -26.115 5.763 0.784 1.00 72.75 68 ASN A CA 1
ATOM 563 C C . ASN A 1 68 ? -26.868 5.319 -0.483 1.00 72.75 68 ASN A C 1
ATOM 565 O O . ASN A 1 68 ? -26.269 4.815 -1.433 1.00 72.75 68 ASN A O 1
ATOM 569 N N . HIS A 1 69 ? -28.187 5.518 -0.546 1.00 75.88 69 HIS A N 1
ATOM 570 C CA . HIS A 1 69 ? -28.961 5.178 -1.741 1.00 75.88 69 HIS A CA 1
ATOM 571 C C . HIS A 1 69 ? -28.684 6.147 -2.904 1.00 75.88 69 HIS A C 1
ATOM 573 O O . HIS A 1 69 ? -28.660 5.733 -4.066 1.00 75.88 69 HIS A O 1
ATOM 579 N N . VAL A 1 70 ? -28.457 7.432 -2.614 1.00 84.06 70 VAL A N 1
ATOM 580 C CA . VAL A 1 70 ? -28.096 8.438 -3.627 1.00 84.06 70 VAL A CA 1
ATOM 581 C C . VAL A 1 70 ? -26.707 8.163 -4.201 1.00 84.06 70 VAL A C 1
ATOM 583 O O . VAL A 1 70 ? -26.550 8.162 -5.423 1.00 84.06 70 VAL A O 1
ATOM 586 N N . THR A 1 71 ? -25.722 7.868 -3.353 1.00 82.19 71 THR A N 1
ATOM 587 C CA . THR A 1 71 ? -24.362 7.514 -3.797 1.00 82.19 71 THR A CA 1
ATOM 588 C C . THR A 1 71 ? -24.350 6.222 -4.611 1.00 82.19 71 THR A C 1
ATOM 590 O O . THR A 1 71 ? -23.802 6.204 -5.712 1.00 82.19 71 THR A O 1
ATOM 593 N N . LEU A 1 72 ? -25.057 5.176 -4.170 1.00 83.62 72 LEU A N 1
ATOM 594 C CA . LEU A 1 72 ? -25.170 3.931 -4.937 1.00 83.62 72 LEU A CA 1
ATOM 595 C C . LEU A 1 72 ? -25.836 4.147 -6.309 1.00 83.62 72 LEU A C 1
ATOM 597 O O . LEU A 1 72 ? -25.416 3.569 -7.312 1.00 83.62 72 LEU A O 1
ATOM 601 N N . ALA A 1 73 ? -26.864 4.997 -6.385 1.00 86.94 73 ALA A N 1
ATOM 602 C CA . ALA A 1 73 ? -27.508 5.328 -7.653 1.00 86.94 73 ALA A CA 1
ATOM 603 C C . ALA A 1 73 ? -26.560 6.071 -8.613 1.00 86.94 73 ALA A C 1
ATOM 605 O O . ALA A 1 73 ? -26.583 5.805 -9.819 1.00 86.94 73 ALA A O 1
ATOM 606 N N . GLN A 1 74 ? -25.709 6.962 -8.092 1.00 87.69 74 GLN A N 1
ATOM 607 C CA . GLN A 1 74 ? -24.672 7.642 -8.874 1.00 87.69 74 GLN A CA 1
ATOM 608 C C . GLN A 1 74 ? -23.614 6.657 -9.385 1.00 87.69 74 GLN A C 1
ATOM 610 O O . GLN A 1 74 ? -23.293 6.674 -10.574 1.00 87.69 74 GLN A O 1
ATOM 615 N N . GLU A 1 75 ? -23.138 5.739 -8.540 1.00 83.06 75 GLU A N 1
ATOM 616 C CA . GLU A 1 75 ? -22.186 4.696 -8.945 1.00 83.06 75 GLU A CA 1
ATOM 617 C C . GLU A 1 75 ? -22.757 3.787 -10.040 1.00 83.06 75 GLU A C 1
ATOM 619 O O . GLU A 1 75 ? -22.092 3.532 -11.046 1.00 83.06 75 GLU A O 1
ATOM 624 N N . ILE A 1 76 ? -24.019 3.359 -9.916 1.00 85.06 76 ILE A N 1
ATOM 625 C CA . ILE A 1 76 ? -24.706 2.590 -10.967 1.00 85.06 76 ILE A CA 1
ATOM 626 C C . ILE A 1 76 ? -24.782 3.396 -12.274 1.00 85.06 76 ILE A C 1
ATOM 628 O O . ILE A 1 76 ? -24.630 2.825 -13.358 1.00 85.06 76 ILE A O 1
ATOM 632 N N . GLY A 1 77 ? -24.999 4.712 -12.190 1.00 90.69 77 GLY A N 1
ATOM 633 C CA . GLY A 1 77 ? -24.963 5.619 -13.338 1.00 90.69 77 GLY A CA 1
ATOM 634 C C . GLY A 1 77 ? -23.603 5.622 -14.039 1.00 90.69 77 GLY A C 1
ATOM 635 O O . GLY A 1 77 ? -23.538 5.395 -15.249 1.00 90.69 77 GLY A O 1
ATOM 636 N N . HIS A 1 78 ? -22.519 5.785 -13.280 1.00 87.31 78 HIS A N 1
ATOM 637 C CA . HIS A 1 78 ? -21.154 5.761 -13.810 1.00 87.31 78 HIS A CA 1
ATOM 638 C C . HIS A 1 78 ? -20.788 4.412 -14.438 1.00 87.31 78 HIS A C 1
ATOM 640 O O . HIS A 1 78 ? -20.222 4.378 -15.530 1.00 87.31 78 HIS A O 1
ATOM 646 N N . VAL A 1 79 ? -21.168 3.295 -13.810 1.00 85.81 79 VAL A N 1
ATOM 647 C CA . VAL A 1 79 ? -20.923 1.951 -14.362 1.00 85.81 79 VAL A CA 1
ATOM 648 C C . VAL A 1 79 ? -21.667 1.750 -15.683 1.00 85.81 79 VAL A C 1
ATOM 650 O O . VAL A 1 79 ? -21.103 1.202 -16.629 1.00 85.81 79 VAL A O 1
ATOM 653 N N . ARG A 1 80 ? -22.917 2.216 -15.789 1.00 90.19 80 ARG A N 1
ATOM 654 C CA . ARG A 1 80 ? -23.681 2.149 -17.046 1.00 90.19 80 ARG A CA 1
ATOM 655 C C . ARG A 1 80 ? -23.045 2.984 -18.152 1.00 90.19 80 ARG A C 1
ATOM 657 O O . ARG A 1 80 ? -23.017 2.530 -19.293 1.00 90.19 80 ARG A O 1
ATOM 664 N N . GLN A 1 81 ? -22.531 4.165 -17.820 1.00 92.56 81 GLN A N 1
ATOM 665 C CA . GLN A 1 81 ? -21.831 5.014 -18.778 1.00 92.56 81 GLN A CA 1
ATOM 666 C C . GLN A 1 81 ? -20.531 4.358 -19.265 1.00 92.56 81 GLN A C 1
ATOM 668 O O . GLN A 1 81 ? -20.343 4.216 -20.469 1.00 92.56 81 GLN A O 1
ATOM 673 N N . ALA A 1 82 ? -19.689 3.871 -18.351 1.00 85.44 82 ALA A N 1
ATOM 674 C CA . ALA A 1 82 ? -18.449 3.179 -18.707 1.00 85.44 82 ALA A CA 1
ATOM 675 C C . ALA A 1 82 ? -18.710 1.923 -19.560 1.00 85.44 82 ALA A C 1
ATOM 677 O O . ALA A 1 82 ? -17.968 1.627 -20.496 1.00 85.44 82 ALA A O 1
ATOM 678 N N . LEU A 1 83 ? -19.799 1.197 -19.279 1.00 88.94 83 LEU A N 1
ATOM 679 C CA . LEU A 1 83 ? -20.222 0.059 -20.094 1.00 88.94 83 LEU A CA 1
ATOM 680 C C . LEU A 1 83 ? -20.651 0.489 -21.507 1.00 88.94 83 LEU A C 1
ATOM 682 O O . LEU A 1 83 ? -20.335 -0.204 -22.472 1.00 88.94 83 LEU A O 1
ATOM 686 N N . ALA A 1 84 ? -21.351 1.618 -21.644 1.00 92.19 84 ALA A N 1
ATOM 687 C CA . ALA A 1 84 ? -21.737 2.158 -22.946 1.00 92.19 84 ALA A CA 1
ATOM 688 C C . ALA A 1 84 ? -20.509 2.578 -23.773 1.00 92.19 84 ALA A C 1
ATOM 690 O O . ALA A 1 84 ? -20.408 2.205 -24.939 1.00 92.19 84 ALA A O 1
ATOM 691 N N . GLU A 1 85 ? -19.549 3.266 -23.155 1.00 91.81 85 GLU A N 1
ATOM 692 C CA . GLU A 1 85 ? -18.281 3.657 -23.786 1.00 91.81 85 GLU A CA 1
ATOM 693 C C . GLU A 1 85 ? -17.460 2.428 -24.209 1.00 91.81 85 GLU A C 1
ATOM 695 O O . GLU A 1 85 ? -16.974 2.355 -25.337 1.00 91.81 85 GLU A O 1
ATOM 700 N N . SER A 1 86 ? -17.375 1.407 -23.349 1.00 90.19 86 SER A N 1
ATOM 701 C CA . SER A 1 86 ? -16.693 0.149 -23.675 1.00 90.19 86 SER A CA 1
ATOM 702 C C . SER A 1 86 ? -17.363 -0.610 -24.825 1.00 90.19 86 SER A C 1
ATOM 704 O O . SER A 1 86 ? -16.664 -1.227 -25.629 1.00 90.19 86 SER A O 1
ATOM 706 N N . ASN A 1 87 ? -18.696 -0.599 -24.905 1.00 89.25 87 ASN A N 1
ATOM 707 C CA . ASN A 1 87 ? -19.427 -1.224 -26.008 1.00 89.25 87 ASN A CA 1
ATOM 708 C C . ASN A 1 87 ? -19.207 -0.473 -27.325 1.00 89.25 87 ASN A C 1
ATOM 710 O O . ASN A 1 87 ? -19.021 -1.118 -28.356 1.00 89.25 87 ASN A O 1
ATOM 714 N N . GLN A 1 88 ? -19.176 0.863 -27.286 1.00 94.12 88 GLN A N 1
ATOM 715 C CA . GLN A 1 88 ? -18.858 1.679 -28.456 1.00 94.12 88 GLN A CA 1
ATOM 716 C C . GLN A 1 88 ? -17.446 1.370 -28.968 1.00 94.12 88 GLN A C 1
ATOM 718 O O . GLN A 1 88 ? -17.276 1.044 -30.137 1.00 94.12 88 GLN A O 1
ATOM 723 N N . TYR A 1 89 ? -16.453 1.343 -28.076 1.00 89.50 89 TYR A N 1
ATOM 724 C CA . TYR A 1 89 ? -15.077 0.995 -28.437 1.00 89.50 89 TYR A CA 1
ATOM 725 C C . TYR A 1 89 ? -14.962 -0.402 -29.075 1.00 89.50 89 TYR A C 1
ATOM 727 O O . TYR A 1 89 ? -14.242 -0.598 -30.057 1.00 89.50 89 TYR A O 1
ATOM 735 N N . ALA A 1 90 ? -15.690 -1.390 -28.542 1.00 84.62 90 ALA A N 1
ATOM 736 C CA . ALA A 1 90 ? -15.720 -2.736 -29.110 1.00 84.62 90 ALA A CA 1
ATOM 737 C C . ALA A 1 90 ? -16.338 -2.761 -30.519 1.00 84.62 90 ALA A C 1
ATOM 739 O O . ALA A 1 90 ? -15.873 -3.517 -31.374 1.00 84.62 90 ALA A O 1
ATOM 740 N N . GLN A 1 91 ? -17.356 -1.934 -30.765 1.00 94.50 91 GLN A N 1
ATOM 741 C CA . GLN A 1 91 ? -17.984 -1.791 -32.075 1.00 94.50 91 GLN A CA 1
ATOM 742 C C . GLN A 1 91 ? -17.032 -1.141 -33.087 1.00 94.50 91 GLN A C 1
ATOM 744 O O . GLN A 1 91 ? -16.846 -1.698 -34.169 1.00 94.50 91 GLN A O 1
ATOM 749 N N . ASP A 1 92 ? -16.363 -0.051 -32.710 1.00 91.69 92 ASP A N 1
ATOM 750 C CA . ASP A 1 92 ? -15.386 0.638 -33.563 1.00 91.69 92 ASP A CA 1
ATOM 751 C C . ASP A 1 92 ? -14.220 -0.304 -33.933 1.00 91.69 92 ASP A C 1
ATOM 753 O O . ASP A 1 92 ? -13.822 -0.419 -35.093 1.00 91.69 92 ASP A O 1
ATOM 757 N N . THR A 1 93 ? -13.732 -1.084 -32.961 1.00 85.94 93 THR A N 1
ATOM 758 C CA . THR A 1 93 ? -12.677 -2.091 -33.184 1.00 85.94 93 THR A CA 1
ATOM 759 C C . THR A 1 93 ? -13.152 -3.231 -34.097 1.00 85.94 93 THR A C 1
ATOM 761 O O . THR A 1 93 ? -12.372 -3.805 -34.864 1.00 85.94 93 THR A O 1
ATOM 764 N N . ALA A 1 94 ? -14.429 -3.617 -34.022 1.00 89.88 94 ALA A N 1
ATOM 765 C CA . ALA A 1 94 ? -14.998 -4.634 -34.904 1.00 89.88 94 ALA A CA 1
ATOM 766 C C . ALA A 1 94 ? -15.101 -4.132 -36.354 1.00 89.88 94 ALA A C 1
ATOM 768 O O . ALA A 1 94 ? -14.812 -4.894 -37.280 1.00 89.88 94 ALA A O 1
ATOM 769 N N . GLU A 1 95 ? -15.451 -2.859 -36.546 1.00 95.94 95 GLU A N 1
ATOM 770 C CA . GLU A 1 95 ? -15.478 -2.204 -37.855 1.00 95.94 95 GLU A CA 1
ATOM 771 C C . GLU A 1 95 ? -14.071 -2.104 -38.463 1.00 95.94 95 GLU A C 1
ATOM 773 O O . GLU A 1 95 ? -13.865 -2.527 -39.602 1.00 95.94 95 GLU A O 1
ATOM 778 N N . GLU A 1 96 ? -13.070 -1.672 -37.687 1.00 93.62 96 GLU A N 1
ATOM 779 C CA . GLU A 1 96 ? -11.671 -1.630 -38.137 1.00 93.62 96 GLU A CA 1
ATOM 780 C C . GLU A 1 96 ? -11.173 -3.018 -38.576 1.00 93.62 96 GLU A C 1
ATOM 782 O O . GLU A 1 96 ? -10.568 -3.171 -39.641 1.00 93.62 96 GLU A O 1
ATOM 787 N N . ASN A 1 97 ? -11.490 -4.065 -37.808 1.00 85.69 97 ASN A N 1
ATOM 788 C CA . ASN A 1 97 ? -11.154 -5.441 -38.178 1.00 85.69 97 ASN A CA 1
ATOM 789 C C . ASN A 1 97 ? -11.843 -5.898 -39.472 1.00 85.69 97 ASN A C 1
ATOM 791 O O . ASN A 1 97 ? -11.260 -6.686 -40.222 1.00 85.69 97 ASN A O 1
ATOM 795 N N . SER A 1 98 ? -13.070 -5.441 -39.737 1.00 96.38 98 SER A N 1
ATOM 796 C CA . SER A 1 98 ? -13.756 -5.707 -41.005 1.00 96.38 98 SER A CA 1
ATOM 797 C C . SER A 1 98 ? -13.012 -5.049 -42.167 1.00 96.38 98 SER A C 1
ATOM 799 O O . SER A 1 98 ? -12.656 -5.732 -43.128 1.00 96.38 98 SER A O 1
ATOM 801 N N . ASN A 1 99 ? -12.661 -3.769 -42.024 1.00 95.56 99 ASN A N 1
ATOM 802 C CA . ASN A 1 99 ? -11.928 -3.005 -43.037 1.00 95.56 99 ASN A CA 1
ATOM 803 C C . ASN A 1 99 ? -10.557 -3.631 -43.348 1.00 95.56 99 ASN A C 1
ATOM 805 O O . ASN A 1 99 ? -10.184 -3.793 -44.510 1.00 95.56 99 ASN A O 1
ATOM 809 N N . LEU A 1 100 ? -9.816 -4.064 -42.322 1.00 92.19 100 LEU A N 1
ATOM 810 C CA . LEU A 1 100 ? -8.529 -4.742 -42.503 1.00 92.19 100 LEU A CA 1
ATOM 811 C C . LEU A 1 100 ? -8.668 -6.093 -43.219 1.00 92.19 100 LEU A C 1
ATOM 813 O O . LEU A 1 100 ? -7.797 -6.465 -44.006 1.00 92.19 100 LEU A O 1
ATOM 817 N N . ARG A 1 101 ? -9.751 -6.842 -42.974 1.00 92.75 101 ARG A N 1
ATOM 818 C CA . ARG A 1 101 ? -10.017 -8.104 -43.686 1.00 92.75 101 ARG A CA 1
ATOM 819 C 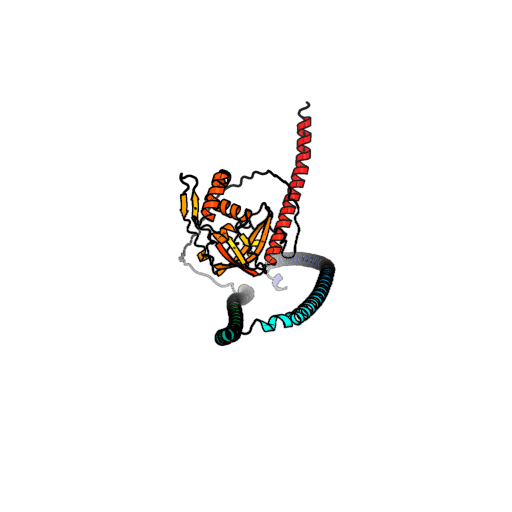C . ARG A 1 101 ? -10.309 -7.867 -45.162 1.00 92.75 101 ARG A C 1
ATOM 821 O O . ARG A 1 101 ? -9.791 -8.612 -45.992 1.00 92.75 101 ARG A O 1
ATOM 828 N N . GLU A 1 102 ? -11.093 -6.843 -45.480 1.00 96.50 102 GLU A N 1
ATOM 829 C CA . GLU A 1 102 ? -11.361 -6.446 -46.864 1.00 96.50 102 GLU A CA 1
ATOM 830 C C . GLU A 1 102 ? -10.075 -6.022 -47.581 1.00 96.50 102 GLU A C 1
ATOM 832 O O . GLU A 1 102 ? -9.817 -6.466 -48.700 1.00 96.50 102 GLU A O 1
ATOM 837 N N . GLU A 1 103 ? -9.210 -5.255 -46.913 1.00 94.94 103 GLU A N 1
ATOM 838 C CA . GLU A 1 103 ? -7.921 -4.832 -47.465 1.00 94.94 103 GLU A CA 1
ATOM 839 C C . GLU A 1 103 ? -6.969 -6.015 -47.704 1.00 94.94 103 GLU A C 1
ATOM 841 O O . GLU A 1 103 ? -6.332 -6.104 -48.756 1.00 94.94 103 GLU A O 1
ATOM 846 N N . ILE A 1 104 ? -6.905 -6.978 -46.775 1.00 90.06 104 ILE A N 1
ATOM 847 C CA . ILE A 1 104 ? -6.140 -8.220 -46.964 1.00 90.06 104 ILE A CA 1
ATOM 848 C C . ILE A 1 104 ? -6.644 -8.981 -48.192 1.00 90.06 104 ILE A C 1
ATOM 850 O O . ILE A 1 104 ? -5.836 -9.470 -48.985 1.00 90.06 104 ILE A O 1
ATOM 854 N N . GLU A 1 105 ? -7.959 -9.092 -48.365 1.00 95.06 105 GLU A N 1
ATOM 855 C CA . GLU A 1 105 ? -8.536 -9.823 -49.491 1.00 95.06 105 GLU A CA 1
ATOM 856 C C . GLU A 1 105 ? -8.308 -9.085 -50.820 1.00 95.06 105 GLU A C 1
ATOM 858 O O . GLU A 1 105 ? -7.942 -9.702 -51.825 1.00 95.06 105 GLU A O 1
ATOM 863 N N . ARG A 1 106 ? -8.381 -7.749 -50.811 1.00 96.69 106 ARG A N 1
ATOM 864 C CA . ARG A 1 106 ? -8.007 -6.895 -51.946 1.00 96.69 106 ARG A CA 1
ATOM 865 C C . ARG A 1 106 ? -6.547 -7.112 -52.353 1.00 96.69 106 ARG A C 1
ATOM 867 O O . ARG A 1 106 ? -6.260 -7.327 -53.534 1.00 96.69 106 ARG A O 1
ATOM 874 N N . LEU A 1 107 ? -5.625 -7.091 -51.389 1.00 91.56 107 LEU A N 1
ATOM 875 C CA . LEU A 1 107 ? -4.196 -7.327 -51.621 1.00 91.56 107 LEU A CA 1
ATOM 876 C C . LEU A 1 107 ? -3.926 -8.749 -52.131 1.00 91.56 107 LEU A C 1
ATOM 878 O O . LEU A 1 107 ? -3.111 -8.929 -53.036 1.00 91.56 107 LEU A O 1
ATOM 882 N N . ARG A 1 108 ? -4.638 -9.762 -51.619 1.00 91.31 108 ARG A N 1
ATOM 883 C CA . ARG A 1 108 ? -4.574 -11.138 -52.144 1.00 91.31 108 ARG A CA 1
ATOM 884 C C . ARG A 1 108 ? -5.030 -11.223 -53.597 1.00 91.31 108 ARG A C 1
ATOM 886 O O . ARG A 1 108 ? -4.366 -11.885 -54.393 1.00 91.31 108 ARG A O 1
ATOM 893 N N . GLY A 1 109 ? -6.104 -10.522 -53.961 1.00 91.88 109 GLY A N 1
ATOM 894 C CA . GLY A 1 109 ? -6.565 -10.420 -55.347 1.00 91.88 109 GLY A CA 1
ATOM 895 C C . GLY A 1 109 ? -5.505 -9.811 -56.269 1.00 91.88 109 GLY A C 1
ATOM 896 O O . GLY A 1 109 ? -5.211 -10.366 -57.329 1.00 91.88 109 GLY A O 1
ATOM 897 N N . GLN A 1 110 ? -4.856 -8.724 -55.836 1.00 91.31 110 GLN A N 1
ATOM 898 C CA . GLN A 1 110 ? -3.749 -8.107 -56.579 1.00 91.31 110 GLN A CA 1
ATOM 899 C C . GLN A 1 110 ? -2.550 -9.051 -56.738 1.00 91.31 110 GLN A C 1
ATOM 901 O O . GLN A 1 110 ? -1.997 -9.170 -57.831 1.00 91.31 110 GLN A O 1
ATOM 906 N N . LEU A 1 111 ? -2.181 -9.771 -55.674 1.00 84.06 111 LEU A N 1
ATOM 907 C CA . LEU A 1 111 ? -1.096 -10.749 -55.717 1.00 84.06 111 LEU A CA 1
ATOM 908 C C . LEU A 1 111 ? -1.406 -11.896 -56.694 1.00 84.06 111 LEU A C 1
ATOM 910 O O . LEU A 1 111 ? -0.526 -12.336 -57.431 1.00 84.06 111 LEU A O 1
ATOM 914 N N . SER A 1 112 ? -2.659 -12.358 -56.733 1.00 85.81 112 SER A N 1
ATOM 915 C CA . SER A 1 112 ? -3.105 -13.402 -57.663 1.00 85.81 112 SER A CA 1
ATOM 916 C C . SER A 1 112 ? -3.027 -12.948 -59.124 1.00 85.81 112 SER A C 1
ATOM 918 O O . SER A 1 112 ? -2.626 -13.730 -59.987 1.00 85.81 112 SER A O 1
ATOM 920 N N . LEU A 1 113 ? -3.360 -11.685 -59.413 1.00 81.06 113 LEU A N 1
ATOM 921 C CA . LEU A 1 113 ? -3.220 -11.111 -60.755 1.00 81.06 113 LEU A CA 1
ATOM 922 C C . LEU A 1 113 ? -1.745 -11.069 -61.181 1.00 81.06 113 LEU A C 1
ATOM 924 O O . LEU A 1 113 ? -1.402 -11.571 -62.247 1.00 81.06 113 LEU A O 1
ATOM 928 N N . HIS A 1 114 ? -0.845 -10.598 -60.312 1.00 76.75 114 HIS A N 1
ATOM 929 C CA . HIS A 1 114 ? 0.595 -10.580 -60.605 1.00 76.75 114 HIS A CA 1
ATOM 930 C C . HIS A 1 114 ? 1.228 -11.978 -60.690 1.00 76.75 114 HIS A C 1
ATOM 932 O O . HIS A 1 114 ? 2.150 -12.195 -61.474 1.00 76.75 114 HIS A O 1
ATOM 938 N N . SER A 1 115 ? 0.709 -12.959 -59.945 1.00 67.25 115 SER A N 1
ATOM 939 C CA . SER A 1 115 ? 1.121 -14.363 -60.074 1.00 67.25 115 SER A CA 1
ATOM 940 C C . SER A 1 115 ? 0.734 -14.976 -61.425 1.00 67.25 115 SER A C 1
ATOM 942 O O . SER A 1 115 ? 1.347 -15.961 -61.832 1.00 67.25 115 SER A O 1
ATOM 944 N N . SER A 1 116 ? -0.267 -14.424 -62.113 1.00 63.31 116 SER A N 1
ATOM 945 C CA . SER A 1 116 ? -0.718 -14.898 -63.428 1.00 63.31 116 SER A CA 1
ATOM 946 C C . SER A 1 116 ? 0.229 -14.428 -64.542 1.00 63.31 116 SER A C 1
ATOM 948 O O . SER A 1 116 ? 0.555 -15.199 -65.447 1.00 63.31 116 SER A O 1
ATOM 950 N N . ASP A 1 117 ? 0.770 -13.212 -64.409 1.00 57.12 117 ASP A N 1
ATOM 951 C CA . ASP A 1 117 ? 1.782 -12.638 -65.311 1.00 57.12 117 ASP A CA 1
ATOM 952 C C . ASP A 1 117 ? 3.176 -13.271 -65.136 1.00 57.12 117 ASP A C 1
ATOM 954 O O . ASP A 1 117 ? 4.009 -13.243 -66.045 1.00 57.12 117 ASP A O 1
ATOM 958 N N . ALA A 1 118 ? 3.431 -13.922 -63.995 1.00 53.59 118 ALA A N 1
ATOM 959 C CA . ALA A 1 118 ? 4.682 -14.636 -63.723 1.00 53.59 118 ALA A CA 1
ATOM 960 C C . ALA A 1 118 ? 4.870 -15.917 -64.568 1.00 53.59 118 ALA A C 1
ATOM 962 O O . ALA A 1 118 ? 5.962 -16.491 -64.596 1.00 53.59 118 ALA A O 1
ATOM 963 N N . SER A 1 119 ? 3.838 -16.347 -65.303 1.00 53.59 119 SER A N 1
ATOM 964 C CA . SER A 1 119 ? 3.860 -17.529 -66.177 1.00 53.59 119 SER A CA 1
ATOM 965 C C . SER A 1 119 ? 4.842 -17.412 -67.357 1.00 53.59 119 SER A C 1
ATOM 967 O O . SER A 1 119 ? 5.214 -18.430 -67.938 1.00 53.59 119 SER A O 1
ATOM 969 N N . SER A 1 120 ? 5.310 -16.204 -67.709 1.00 51.03 120 SER A N 1
ATOM 970 C CA . SER A 1 120 ? 6.324 -16.018 -68.765 1.00 51.03 120 SER A CA 1
ATOM 971 C C . SER A 1 120 ? 7.766 -16.255 -68.287 1.00 51.03 120 SER A C 1
ATOM 973 O O . SER A 1 120 ? 8.638 -16.540 -69.104 1.00 51.03 120 SER A O 1
ATOM 975 N N . TRP A 1 121 ? 8.019 -16.248 -66.972 1.00 51.78 121 TRP A N 1
ATOM 976 C CA . TRP A 1 121 ? 9.353 -16.457 -66.385 1.00 51.78 121 TRP A CA 1
ATOM 977 C C . TRP A 1 121 ? 9.696 -17.939 -66.151 1.00 51.78 121 TRP A C 1
ATOM 979 O O . TRP A 1 121 ? 10.809 -18.275 -65.748 1.00 51.78 121 TRP A O 1
ATOM 989 N N . GLN A 1 122 ? 8.761 -18.859 -66.418 1.00 50.41 122 GLN A N 1
ATOM 990 C CA . GLN A 1 122 ? 8.941 -20.299 -66.190 1.00 50.41 122 GLN A CA 1
ATOM 991 C C . GLN A 1 122 ? 9.858 -21.004 -67.208 1.00 50.41 122 GLN A C 1
ATOM 993 O O . GLN A 1 122 ? 10.245 -22.150 -66.965 1.00 50.41 122 GLN A O 1
ATOM 998 N N . GLN A 1 123 ? 10.246 -20.363 -68.318 1.00 50.91 123 GLN A N 1
ATOM 999 C CA . GLN A 1 123 ? 11.135 -20.994 -69.307 1.00 50.91 123 GLN A CA 1
ATOM 1000 C C . GLN A 1 123 ? 12.635 -20.914 -68.962 1.00 50.91 123 GLN A C 1
ATOM 1002 O O . GLN A 1 123 ? 13.381 -21.782 -69.419 1.00 50.91 123 GLN A O 1
ATOM 1007 N N . ASP A 1 124 ? 13.059 -20.019 -68.061 1.00 51.22 124 ASP A N 1
ATOM 1008 C CA . ASP A 1 124 ? 14.485 -19.822 -67.726 1.00 51.22 124 ASP A CA 1
ATOM 1009 C C . ASP A 1 124 ? 14.961 -20.544 -66.446 1.00 51.22 124 ASP A C 1
ATOM 1011 O O . ASP A 1 124 ? 16.136 -20.493 -66.083 1.00 51.22 124 ASP A O 1
ATOM 1015 N N . VAL A 1 125 ? 14.088 -21.288 -65.755 1.00 52.53 125 VAL A N 1
ATOM 1016 C CA . VAL A 1 125 ? 14.367 -21.815 -64.396 1.00 52.53 125 VAL A CA 1
ATOM 1017 C C . VAL A 1 125 ? 14.697 -23.323 -64.378 1.00 52.53 125 VAL A C 1
ATOM 1019 O O . VAL A 1 125 ? 14.724 -23.975 -63.333 1.00 52.53 125 VAL A O 1
ATOM 1022 N N . LYS A 1 126 ? 15.022 -23.918 -65.532 1.00 51.69 126 LYS A N 1
ATOM 1023 C CA . LYS A 1 126 ? 15.407 -25.342 -65.620 1.00 51.69 126 LYS A CA 1
ATOM 1024 C C . LYS A 1 126 ? 16.674 -25.769 -64.838 1.00 51.69 126 LYS A C 1
ATOM 1026 O O . LYS A 1 126 ? 16.734 -26.957 -64.526 1.00 51.69 126 LYS A O 1
ATOM 1031 N N . PRO A 1 127 ? 17.637 -24.909 -64.426 1.00 52.72 127 PRO A N 1
ATOM 1032 C CA . PRO A 1 127 ? 18.757 -25.357 -63.588 1.00 52.72 127 PRO A CA 1
ATOM 1033 C C . PRO A 1 127 ? 18.447 -25.414 -62.079 1.00 52.72 127 PRO A C 1
ATOM 1035 O O . PRO A 1 127 ? 19.268 -25.912 -61.315 1.00 52.72 127 PRO A O 1
ATOM 1038 N N . LEU A 1 128 ? 17.297 -24.907 -61.611 1.00 52.44 128 LEU A N 1
ATOM 1039 C CA . LEU A 1 128 ? 17.005 -24.775 -60.172 1.00 52.44 128 LEU A CA 1
ATOM 1040 C C . LEU A 1 128 ? 16.380 -26.029 -59.539 1.00 52.44 128 LEU A C 1
ATOM 1042 O O . LEU A 1 128 ? 16.421 -26.184 -58.319 1.00 52.44 128 LEU A O 1
ATOM 1046 N N . THR A 1 129 ? 15.868 -26.970 -60.333 1.00 54.16 129 THR A N 1
ATOM 1047 C CA . THR A 1 129 ? 15.222 -28.204 -59.845 1.00 54.16 129 THR A CA 1
ATOM 1048 C C . THR A 1 129 ? 16.181 -29.151 -59.112 1.00 54.16 129 THR A C 1
ATOM 1050 O O . THR A 1 129 ? 15.765 -29.849 -58.189 1.00 54.16 129 THR A O 1
ATOM 1053 N N . THR A 1 130 ? 17.482 -29.122 -59.416 1.00 54.34 130 THR A N 1
ATOM 1054 C CA . THR A 1 130 ? 18.512 -29.878 -58.674 1.00 54.34 130 THR A CA 1
ATOM 1055 C C . THR A 1 130 ? 18.862 -29.255 -57.318 1.00 54.34 130 THR A C 1
ATOM 1057 O O . THR A 1 130 ? 19.304 -29.968 -56.417 1.00 54.34 130 THR A O 1
ATOM 1060 N N . CYS A 1 131 ? 18.602 -27.958 -57.113 1.00 54.00 131 CYS A N 1
ATOM 1061 C CA . CYS A 1 131 ? 18.789 -27.296 -55.817 1.00 54.00 131 CYS A CA 1
ATOM 1062 C C . CYS A 1 131 ? 17.641 -27.621 -54.839 1.00 54.00 131 CYS A C 1
ATOM 1064 O O . CYS A 1 131 ? 17.853 -27.759 -53.634 1.00 54.00 131 CYS A O 1
ATOM 1066 N N . TRP A 1 132 ? 16.432 -27.860 -55.358 1.00 55.06 132 TRP A N 1
ATOM 1067 C CA . TRP A 1 132 ? 15.261 -28.228 -54.553 1.00 55.06 132 TRP A CA 1
ATOM 1068 C C . TRP A 1 132 ? 15.398 -29.602 -53.882 1.00 55.06 132 TRP A C 1
ATOM 1070 O O . TRP A 1 132 ? 14.962 -29.767 -52.744 1.00 55.06 132 TRP A O 1
ATOM 1080 N N . ALA A 1 133 ? 16.090 -30.557 -54.512 1.00 58.31 133 ALA A N 1
ATOM 1081 C CA . ALA A 1 133 ? 16.385 -31.856 -53.900 1.00 58.31 133 ALA A CA 1
ATOM 1082 C C . ALA A 1 133 ? 17.306 -31.744 -52.664 1.00 58.31 133 ALA A C 1
ATOM 1084 O O . ALA A 1 133 ? 17.213 -32.563 -51.750 1.00 58.31 133 ALA A O 1
ATOM 1085 N N . ARG A 1 134 ? 18.150 -30.701 -52.587 1.00 58.53 134 ARG A N 1
ATOM 1086 C CA . ARG A 1 134 ? 18.985 -30.399 -51.407 1.00 58.53 134 ARG A CA 1
ATOM 1087 C C . ARG A 1 134 ? 18.244 -29.622 -50.308 1.00 58.53 134 ARG A C 1
ATOM 1089 O O . ARG A 1 134 ? 18.708 -29.619 -49.175 1.00 58.53 134 ARG A O 1
ATOM 1096 N N . LEU A 1 135 ? 17.093 -29.012 -50.605 1.00 58.03 135 LEU A N 1
ATOM 1097 C CA . LEU A 1 135 ? 16.253 -28.279 -49.640 1.00 58.03 135 LEU A CA 1
ATOM 1098 C C . LEU A 1 135 ? 15.235 -29.174 -48.904 1.00 58.03 135 LEU A C 1
ATOM 1100 O O . LEU A 1 135 ? 14.661 -28.760 -47.895 1.00 58.03 135 LEU A O 1
ATOM 1104 N N . CYS A 1 136 ? 15.014 -30.410 -49.365 1.00 64.62 136 CYS A N 1
ATOM 1105 C CA . CYS A 1 136 ? 14.098 -31.357 -48.720 1.00 64.62 136 CYS A CA 1
ATOM 1106 C C . CYS A 1 136 ? 14.475 -31.727 -47.266 1.00 64.62 136 CYS A C 1
ATOM 1108 O O . CYS A 1 136 ? 13.563 -31.752 -46.437 1.00 64.62 136 CYS A O 1
ATOM 1110 N N . PRO A 1 137 ? 15.756 -31.961 -46.905 1.00 73.69 137 PRO A N 1
ATOM 1111 C CA . PRO A 1 137 ? 16.150 -32.198 -45.513 1.00 73.69 137 PRO A CA 1
ATOM 1112 C C . PRO A 1 137 ? 15.837 -31.000 -44.608 1.00 73.69 137 PRO A C 1
ATOM 1114 O O . PRO A 1 137 ? 15.162 -31.165 -43.599 1.00 73.69 137 PRO A O 1
ATOM 1117 N N . ALA A 1 138 ? 16.176 -29.781 -45.042 1.00 75.12 138 ALA A N 1
ATOM 1118 C CA . ALA A 1 138 ? 15.901 -28.561 -44.281 1.00 75.12 138 ALA A CA 1
ATOM 1119 C C . ALA A 1 138 ? 14.395 -28.341 -44.036 1.00 75.12 138 ALA A C 1
ATOM 1121 O O . ALA A 1 138 ? 13.987 -27.902 -42.964 1.00 75.12 138 ALA A O 1
ATOM 1122 N N . LYS A 1 139 ? 13.534 -28.695 -45.001 1.00 77.56 139 LYS A N 1
ATOM 1123 C CA . LYS A 1 139 ? 12.073 -28.640 -44.826 1.00 77.56 139 LYS A CA 1
ATOM 1124 C C . LYS A 1 139 ? 11.574 -29.630 -43.766 1.00 77.56 139 LYS A C 1
ATOM 1126 O O . LYS A 1 139 ? 10.649 -29.309 -43.017 1.00 77.56 139 LYS A O 1
ATOM 1131 N N . ASN A 1 140 ? 12.167 -30.821 -43.706 1.00 82.50 140 ASN A N 1
ATOM 1132 C CA . ASN A 1 140 ? 11.840 -31.814 -42.684 1.00 82.50 140 ASN A CA 1
ATOM 1133 C C . ASN A 1 140 ? 12.351 -31.380 -41.304 1.00 82.50 140 ASN A C 1
ATOM 1135 O O . ASN A 1 140 ? 11.616 -31.525 -40.328 1.00 82.50 140 ASN A O 1
ATOM 1139 N N . ASP A 1 141 ? 13.529 -30.760 -41.235 1.00 86.81 141 ASP A N 1
ATOM 1140 C CA . ASP A 1 141 ? 14.080 -30.206 -39.996 1.00 86.81 141 ASP A CA 1
ATOM 1141 C C . ASP A 1 141 ? 13.205 -29.071 -39.452 1.00 86.81 141 ASP A C 1
ATOM 1143 O O . ASP A 1 141 ? 12.859 -29.073 -38.274 1.00 86.81 141 ASP A O 1
ATOM 1147 N N . ILE A 1 142 ? 12.740 -28.153 -40.310 1.00 82.69 142 ILE A N 1
ATOM 1148 C CA . ILE A 1 142 ? 11.803 -27.087 -39.913 1.00 82.69 142 ILE A CA 1
ATOM 1149 C C . ILE A 1 142 ? 10.497 -27.679 -39.368 1.00 82.69 142 ILE A C 1
ATOM 1151 O O . ILE A 1 142 ? 9.983 -27.218 -38.349 1.00 82.69 142 ILE A O 1
ATOM 1155 N N . ARG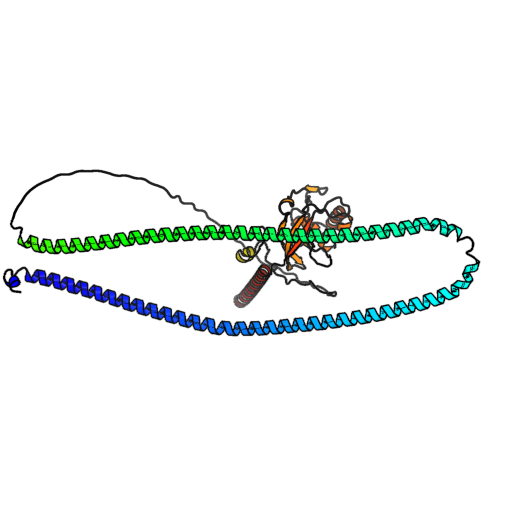 A 1 143 ? 9.955 -28.722 -40.012 1.00 87.44 143 ARG A N 1
ATOM 1156 C CA . ARG A 1 143 ? 8.743 -29.398 -39.524 1.00 87.44 143 ARG A CA 1
ATOM 1157 C C . ARG A 1 143 ? 8.982 -30.064 -38.165 1.00 87.44 143 ARG A C 1
ATOM 1159 O O . ARG A 1 143 ? 8.131 -29.941 -37.287 1.00 87.44 143 ARG A O 1
ATOM 1166 N N . SER A 1 144 ? 10.128 -30.721 -37.988 1.00 93.75 144 SER A N 1
ATOM 1167 C CA . SER A 1 144 ? 10.536 -31.331 -36.718 1.00 93.75 144 SER A CA 1
ATOM 1168 C C . SER A 1 144 ? 10.659 -30.280 -35.610 1.00 93.75 144 SER A C 1
ATOM 1170 O O . SER A 1 144 ? 10.072 -30.436 -34.541 1.00 93.75 144 SER A O 1
ATOM 1172 N N . LEU A 1 145 ? 11.315 -29.150 -35.891 1.00 92.50 145 LEU A N 1
ATOM 1173 C CA . LEU A 1 145 ? 11.447 -28.033 -34.953 1.00 92.50 145 LEU A CA 1
ATOM 1174 C C . LEU A 1 145 ? 10.093 -27.411 -34.593 1.00 92.50 145 LEU A C 1
ATOM 1176 O O . LEU A 1 145 ? 9.854 -27.115 -33.425 1.00 92.50 145 LEU A O 1
ATOM 1180 N N . HIS A 1 146 ? 9.175 -27.251 -35.549 1.00 90.56 146 HIS A N 1
ATOM 1181 C CA . HIS A 1 146 ? 7.810 -26.803 -35.253 1.00 90.56 146 HIS A CA 1
ATOM 1182 C C . HIS A 1 146 ? 7.059 -27.783 -34.349 1.00 90.56 146 HIS A C 1
ATOM 1184 O O . HIS A 1 146 ? 6.378 -27.352 -33.418 1.00 90.56 146 HIS A O 1
ATOM 1190 N N . GLN A 1 147 ? 7.204 -29.090 -34.578 1.00 93.62 147 GLN A N 1
ATOM 1191 C CA . GLN A 1 147 ? 6.592 -30.103 -33.724 1.00 93.62 147 GLN A CA 1
ATOM 1192 C C . GLN A 1 147 ? 7.183 -30.067 -32.307 1.00 93.62 147 GLN A C 1
ATOM 1194 O O . GLN A 1 147 ? 6.429 -30.064 -31.337 1.00 93.62 147 GLN A O 1
ATOM 1199 N N . GLN A 1 148 ? 8.508 -29.949 -32.176 1.00 95.00 148 GLN A N 1
ATOM 1200 C CA . GLN A 1 148 ? 9.178 -29.788 -30.881 1.00 95.00 148 GLN A CA 1
ATOM 1201 C C . GLN A 1 148 ? 8.730 -28.512 -30.158 1.00 95.00 148 GLN A C 1
ATOM 1203 O O . GLN A 1 148 ? 8.413 -28.559 -28.972 1.00 95.00 148 GLN A O 1
ATOM 1208 N N . ASN A 1 149 ? 8.626 -27.385 -30.867 1.00 91.94 149 ASN A N 1
ATOM 1209 C CA . ASN A 1 149 ? 8.153 -26.121 -30.300 1.00 91.94 149 ASN A CA 1
ATOM 1210 C C . ASN A 1 149 ? 6.699 -26.237 -29.806 1.00 91.94 149 ASN A C 1
ATOM 1212 O O . ASN A 1 149 ? 6.376 -25.768 -28.718 1.00 91.94 149 ASN A O 1
ATOM 1216 N N . SER A 1 150 ? 5.835 -26.935 -30.550 1.00 93.94 150 SER A N 1
ATOM 1217 C CA . SER A 1 150 ? 4.459 -27.205 -30.120 1.00 93.94 150 SER A CA 1
ATOM 1218 C C . SER A 1 150 ? 4.395 -28.051 -28.845 1.00 93.94 150 SER A C 1
ATOM 1220 O O . SER A 1 150 ? 3.576 -27.765 -27.975 1.00 93.94 150 SER A O 1
ATOM 1222 N N . VAL A 1 151 ? 5.249 -29.073 -28.717 1.00 95.88 151 VAL A N 1
ATOM 1223 C CA . VAL A 1 151 ? 5.323 -29.909 -27.505 1.00 95.88 151 VAL A CA 1
ATOM 1224 C C . VAL A 1 151 ? 5.821 -29.093 -26.314 1.00 95.88 151 VAL A C 1
ATOM 1226 O O . VAL A 1 151 ? 5.218 -29.152 -25.246 1.00 95.88 151 VAL A O 1
ATOM 1229 N N . LEU A 1 152 ? 6.868 -28.284 -26.498 1.00 93.69 152 LEU A N 1
ATOM 1230 C CA . LEU A 1 152 ? 7.403 -27.424 -25.439 1.00 93.69 152 LEU A CA 1
ATOM 1231 C C . LEU A 1 152 ? 6.382 -26.384 -24.967 1.00 93.69 152 LEU A C 1
ATOM 1233 O O . LEU A 1 152 ? 6.279 -26.137 -23.770 1.00 93.69 152 LEU A O 1
ATOM 1237 N N . LYS A 1 153 ? 5.587 -25.809 -25.877 1.00 92.88 153 LYS A N 1
ATOM 1238 C CA . LYS A 1 153 ? 4.494 -24.894 -25.512 1.00 92.88 153 LYS A CA 1
ATOM 1239 C C . LYS A 1 153 ? 3.430 -25.571 -24.652 1.00 92.88 153 LYS A C 1
ATOM 1241 O O . LYS A 1 153 ? 2.962 -24.965 -23.695 1.00 92.88 153 LYS A O 1
ATOM 1246 N N . LEU A 1 154 ? 3.071 -26.814 -24.973 1.00 94.25 154 LEU A N 1
ATOM 1247 C CA . LEU A 1 154 ? 2.113 -27.578 -24.175 1.00 94.25 154 LEU A CA 1
ATOM 1248 C C . LEU A 1 154 ? 2.683 -27.903 -22.786 1.00 94.25 154 LEU A C 1
ATOM 1250 O O . LEU A 1 154 ? 2.011 -27.684 -21.786 1.00 94.25 154 LEU A O 1
ATOM 1254 N N . GLN A 1 155 ? 3.949 -28.326 -22.716 1.00 94.38 155 GLN A N 1
ATOM 1255 C CA . GLN A 1 155 ? 4.636 -28.575 -21.445 1.00 94.38 155 GLN A CA 1
ATOM 1256 C C . GLN A 1 155 ? 4.755 -27.312 -20.580 1.00 94.38 155 GLN A C 1
ATOM 1258 O O . GLN A 1 155 ? 4.608 -27.391 -19.361 1.00 94.38 155 GLN A O 1
ATOM 1263 N N . LEU A 1 156 ? 4.996 -26.148 -21.195 1.00 91.31 156 LEU A N 1
ATOM 1264 C CA . LEU A 1 156 ? 5.021 -24.868 -20.490 1.00 91.31 156 LEU A CA 1
ATOM 1265 C C . LEU A 1 156 ? 3.647 -24.563 -19.878 1.00 91.31 156 LEU A C 1
ATOM 1267 O O . LEU A 1 156 ? 3.575 -24.292 -18.682 1.00 91.31 156 LEU A O 1
ATOM 1271 N N . ALA A 1 157 ? 2.569 -24.696 -20.656 1.00 91.06 157 ALA A N 1
ATOM 1272 C CA . ALA A 1 157 ? 1.205 -24.482 -20.172 1.00 91.06 157 ALA A CA 1
ATOM 1273 C C . ALA A 1 157 ? 0.840 -25.437 -19.018 1.00 91.06 157 ALA A C 1
ATOM 1275 O O . ALA A 1 157 ? 0.286 -25.003 -18.009 1.00 91.06 157 ALA A O 1
ATOM 1276 N N . ASP A 1 158 ? 1.216 -26.716 -19.114 1.00 93.00 158 ASP A N 1
ATOM 1277 C CA . ASP A 1 158 ? 1.015 -27.688 -18.031 1.00 93.00 158 ASP A CA 1
ATOM 1278 C C . ASP A 1 158 ? 1.795 -27.300 -16.762 1.00 93.00 158 ASP A C 1
ATOM 1280 O O . ASP A 1 158 ? 1.281 -27.424 -15.646 1.00 93.00 158 ASP A O 1
ATOM 1284 N N . SER A 1 159 ? 3.024 -26.792 -16.919 1.00 92.75 159 SER A N 1
ATOM 1285 C CA . SER A 1 159 ? 3.852 -26.331 -15.799 1.00 92.75 159 SER A CA 1
ATOM 1286 C C . SER A 1 159 ? 3.298 -25.068 -15.129 1.00 92.75 159 SER A C 1
ATOM 1288 O O . SER A 1 159 ? 3.292 -24.984 -13.901 1.00 92.75 159 SER A O 1
ATOM 1290 N N . GLU A 1 160 ? 2.759 -24.125 -15.907 1.00 92.69 160 GLU A N 1
ATOM 1291 C CA . GLU A 1 160 ? 2.082 -22.927 -15.398 1.00 92.69 160 GLU A CA 1
ATOM 1292 C C . GLU A 1 160 ? 0.829 -23.313 -14.606 1.00 92.69 160 GLU A C 1
ATOM 1294 O O . GLU A 1 160 ? 0.627 -22.844 -13.484 1.00 92.69 160 GLU A O 1
ATOM 1299 N N . HIS A 1 161 ? 0.036 -24.256 -15.123 1.00 90.62 161 HIS A N 1
ATOM 1300 C CA . HIS A 1 161 ? -1.141 -24.760 -14.419 1.00 90.62 161 HIS A CA 1
ATOM 1301 C C . HIS A 1 161 ? -0.778 -25.499 -13.119 1.00 90.62 161 HIS A C 1
ATOM 1303 O O . HIS A 1 161 ? -1.509 -25.420 -12.127 1.00 90.62 161 HIS A O 1
ATOM 1309 N N . ALA A 1 162 ? 0.347 -26.222 -13.099 1.00 91.12 162 ALA A N 1
ATOM 1310 C CA . ALA A 1 162 ? 0.859 -26.871 -11.895 1.00 91.12 162 ALA A CA 1
ATOM 1311 C C . ALA A 1 162 ? 1.345 -25.855 -10.845 1.00 91.12 162 ALA A C 1
ATOM 1313 O O . ALA A 1 162 ? 1.073 -26.035 -9.656 1.00 91.12 162 ALA A O 1
ATOM 1314 N N . LEU A 1 163 ? 2.008 -24.773 -11.269 1.00 89.06 163 LEU A N 1
ATOM 1315 C CA . LEU A 1 163 ? 2.403 -23.672 -10.386 1.00 89.06 163 LEU A CA 1
ATOM 1316 C C . LEU A 1 163 ? 1.183 -22.988 -9.764 1.00 89.06 163 LEU A C 1
ATOM 1318 O O . LEU A 1 163 ? 1.144 -22.825 -8.547 1.00 89.06 163 LEU A O 1
ATOM 1322 N N . GLU A 1 164 ? 0.151 -22.694 -10.556 1.00 91.12 164 GLU A N 1
ATOM 1323 C CA . GLU A 1 164 ? -1.090 -22.090 -10.055 1.00 91.12 164 GLU A CA 1
ATOM 1324 C C . GLU A 1 164 ? -1.783 -22.982 -9.004 1.00 91.12 164 GLU A C 1
ATOM 1326 O O . GLU A 1 164 ? -2.276 -22.504 -7.979 1.00 91.12 164 GLU A O 1
ATOM 1331 N N . ARG A 1 165 ? -1.798 -24.308 -9.216 1.00 90.50 165 ARG A N 1
ATOM 1332 C CA . ARG A 1 165 ? -2.318 -25.261 -8.219 1.00 90.50 165 ARG A CA 1
ATOM 1333 C C . ARG A 1 165 ? -1.493 -25.246 -6.933 1.00 90.50 165 ARG A C 1
ATOM 1335 O O . ARG A 1 165 ? -2.075 -25.274 -5.851 1.00 90.50 165 ARG A O 1
ATOM 1342 N N . ASN A 1 166 ? -0.167 -25.173 -7.034 1.00 88.94 166 ASN A N 1
ATOM 1343 C CA . ASN A 1 166 ? 0.714 -25.100 -5.867 1.00 88.94 166 ASN A CA 1
ATOM 1344 C C . ASN A 1 166 ? 0.534 -23.792 -5.084 1.00 88.94 166 ASN A C 1
ATOM 1346 O O . ASN A 1 166 ? 0.528 -23.823 -3.854 1.00 88.94 166 ASN A O 1
ATOM 1350 N N . GLU A 1 167 ? 0.337 -22.662 -5.765 1.00 87.25 167 GLU A N 1
ATOM 1351 C CA . GLU A 1 167 ? 0.015 -21.384 -5.118 1.00 87.25 167 GLU A CA 1
ATOM 1352 C C . GLU A 1 167 ? -1.312 -21.465 -4.356 1.00 87.25 167 GLU A C 1
ATOM 1354 O O . GLU A 1 167 ? -1.360 -21.132 -3.172 1.00 87.25 167 GLU A O 1
ATOM 1359 N N . LYS A 1 168 ? -2.362 -22.025 -4.973 1.00 88.44 168 LYS A N 1
ATOM 1360 C CA . LYS A 1 168 ? -3.661 -22.252 -4.313 1.00 88.44 168 LYS A CA 1
ATOM 1361 C C . LYS A 1 168 ? -3.558 -23.175 -3.091 1.00 88.44 168 LYS A C 1
ATOM 1363 O O . LYS A 1 168 ? -4.205 -22.918 -2.071 1.00 88.44 168 LYS A O 1
ATOM 1368 N N . CYS A 1 169 ? -2.747 -24.233 -3.166 1.00 89.62 169 CYS A N 1
ATOM 1369 C CA . CYS A 1 169 ? -2.467 -25.099 -2.016 1.00 89.62 169 CYS A CA 1
ATOM 1370 C C . CYS A 1 169 ? -1.774 -24.322 -0.889 1.00 89.62 169 CYS A C 1
ATOM 1372 O O . CYS A 1 169 ? -2.217 -24.390 0.256 1.00 89.62 169 CYS A O 1
ATOM 1374 N N . ARG A 1 170 ? -0.751 -23.526 -1.214 1.00 89.56 170 ARG A N 1
ATOM 1375 C CA . ARG A 1 170 ? -0.010 -22.715 -0.238 1.00 89.56 170 ARG A CA 1
ATOM 1376 C C . ARG A 1 170 ? -0.888 -21.657 0.437 1.00 89.56 170 ARG A C 1
ATOM 1378 O O . ARG A 1 170 ? -0.772 -21.439 1.642 1.00 89.56 170 ARG A O 1
ATOM 1385 N N . ASP A 1 171 ? -1.788 -21.024 -0.310 1.00 87.50 171 ASP A N 1
ATOM 1386 C CA . ASP A 1 171 ? -2.755 -20.074 0.250 1.00 87.50 171 ASP A CA 1
ATOM 1387 C C . ASP A 1 171 ? -3.741 -20.765 1.203 1.00 87.50 171 ASP A C 1
ATOM 1389 O O . ASP A 1 171 ? -4.066 -20.230 2.267 1.00 87.50 171 ASP A O 1
ATOM 1393 N N . SER A 1 172 ? -4.172 -21.983 0.866 1.00 88.62 172 SER A N 1
ATOM 1394 C CA . SER A 1 172 ? -5.041 -22.797 1.726 1.00 88.62 172 SER A CA 1
ATOM 1395 C C . SER A 1 172 ? -4.330 -23.229 3.017 1.00 88.62 172 SER A C 1
ATOM 1397 O O . SER A 1 172 ? -4.927 -23.176 4.095 1.00 88.62 172 SER A O 1
ATOM 1399 N N . GLU A 1 173 ? -3.046 -23.592 2.943 1.00 91.06 173 GLU A N 1
ATOM 1400 C CA . GLU A 1 173 ? -2.204 -23.875 4.116 1.00 91.06 173 GLU A CA 1
ATOM 1401 C C . GLU A 1 173 ? -2.076 -22.646 5.027 1.00 91.06 173 GLU A C 1
ATOM 1403 O O . GLU A 1 173 ? -2.295 -22.742 6.237 1.00 91.06 173 GLU A O 1
ATOM 1408 N N . LEU A 1 174 ? -1.828 -21.464 4.452 1.00 89.50 174 LEU A N 1
ATOM 1409 C CA . LEU A 1 174 ? -1.752 -20.214 5.211 1.00 89.50 174 LEU A CA 1
ATOM 1410 C C . LEU A 1 174 ? -3.080 -19.890 5.918 1.00 89.50 174 LEU A C 1
ATOM 1412 O O . LEU A 1 174 ? -3.087 -19.461 7.076 1.00 89.50 174 LEU A O 1
ATOM 1416 N N . GLN A 1 175 ? -4.219 -20.108 5.253 1.00 86.69 175 GLN A N 1
ATOM 1417 C CA . GLN A 1 175 ? -5.533 -19.945 5.882 1.00 86.69 175 GLN A CA 1
ATOM 1418 C C . GLN A 1 175 ? -5.725 -20.910 7.058 1.00 86.69 175 GLN A C 1
ATOM 1420 O O . GLN A 1 175 ? -6.237 -20.509 8.110 1.00 86.69 175 GLN A O 1
ATOM 1425 N N . LEU A 1 176 ? -5.282 -22.160 6.917 1.00 90.38 176 LEU A N 1
ATOM 1426 C CA . LEU A 1 176 ? -5.361 -23.169 7.970 1.00 90.38 176 LEU A CA 1
ATOM 1427 C C . LEU A 1 176 ? -4.503 -22.791 9.189 1.00 90.38 176 LEU A C 1
ATOM 1429 O O . LEU A 1 176 ? -4.957 -22.938 10.332 1.00 90.38 176 LEU A O 1
ATOM 1433 N N . ASP A 1 177 ? -3.322 -22.214 8.974 1.00 90.06 177 ASP A N 1
ATOM 1434 C CA . ASP A 1 177 ? -2.464 -21.691 10.042 1.00 90.06 177 ASP A CA 1
ATOM 1435 C C . ASP A 1 177 ? -3.108 -20.516 10.788 1.00 90.06 177 ASP A C 1
ATOM 1437 O O . ASP A 1 177 ? -3.132 -20.492 12.027 1.00 90.06 177 ASP A O 1
ATOM 1441 N N . ILE A 1 178 ? -3.711 -19.567 10.061 1.00 87.25 178 ILE A N 1
ATOM 1442 C CA . ILE A 1 178 ? -4.441 -18.434 10.653 1.00 87.25 178 ILE A CA 1
ATOM 1443 C C . ILE A 1 178 ? -5.609 -18.935 11.509 1.00 87.25 178 ILE A C 1
ATOM 1445 O O . ILE A 1 178 ? -5.792 -18.483 12.646 1.00 87.25 178 ILE A O 1
ATOM 1449 N N . LEU A 1 179 ? -6.398 -19.885 11.000 1.00 89.12 179 LEU A N 1
ATOM 1450 C CA . LEU A 1 179 ? -7.511 -20.480 11.743 1.00 89.12 179 LEU A CA 1
ATOM 1451 C C . LEU A 1 179 ? -7.021 -21.239 12.982 1.00 89.12 179 LEU A C 1
ATOM 1453 O O . LEU A 1 179 ? -7.614 -21.123 14.060 1.00 89.12 179 LEU A O 1
ATOM 1457 N N . THR A 1 180 ? -5.896 -21.945 12.875 1.00 91.94 180 THR A N 1
ATOM 1458 C CA . THR A 1 180 ? -5.266 -22.647 14.000 1.00 91.94 180 THR A CA 1
ATOM 1459 C C . THR A 1 180 ? -4.785 -21.673 15.078 1.00 91.94 180 THR A C 1
ATOM 1461 O O . THR A 1 180 ? -4.994 -21.912 16.274 1.00 91.94 180 THR A O 1
ATOM 1464 N N . ALA A 1 181 ? -4.207 -20.534 14.689 1.00 87.94 181 ALA A N 1
ATOM 1465 C CA . ALA A 1 181 ? -3.825 -19.469 15.612 1.00 87.94 181 ALA A CA 1
ATOM 1466 C C . ALA A 1 181 ? -5.050 -18.843 16.302 1.00 87.94 181 ALA A C 1
ATOM 1468 O O . ALA A 1 181 ? -5.064 -18.719 17.532 1.00 87.94 181 ALA A O 1
ATOM 1469 N N . LYS A 1 182 ? -6.118 -18.532 15.550 1.00 88.50 182 LYS A N 1
ATOM 1470 C CA . LYS A 1 182 ? -7.391 -18.036 16.108 1.00 88.50 182 LYS A CA 1
ATOM 1471 C C . LYS A 1 182 ? -7.975 -19.022 17.123 1.00 88.50 182 LYS A C 1
ATOM 1473 O O . LYS A 1 182 ? -8.311 -18.620 18.238 1.00 88.50 182 LYS A O 1
ATOM 1478 N N . LYS A 1 183 ? -8.012 -20.319 16.796 1.00 94.06 183 LYS A N 1
ATOM 1479 C CA . LYS A 1 183 ? -8.463 -21.388 17.704 1.00 94.06 183 LYS A CA 1
ATOM 1480 C C . LYS A 1 183 ? -7.668 -21.405 19.016 1.00 94.06 183 LYS A C 1
ATOM 1482 O O . LYS A 1 183 ? -8.267 -21.520 20.086 1.00 94.06 183 LYS A O 1
ATOM 1487 N N . LYS A 1 184 ? -6.337 -21.247 18.968 1.00 93.31 184 LYS A N 1
ATOM 1488 C CA . LYS A 1 184 ? -5.491 -21.148 20.176 1.00 93.31 184 LYS A CA 1
ATOM 1489 C C . LYS A 1 184 ? -5.851 -19.925 21.028 1.00 93.31 184 LYS A C 1
ATOM 1491 O O . LYS A 1 184 ? -5.950 -20.052 22.248 1.00 93.31 184 LYS A O 1
ATOM 1496 N N . THR A 1 185 ? -6.090 -18.769 20.410 1.00 89.69 185 THR A N 1
ATOM 1497 C CA . THR A 1 185 ? -6.502 -17.542 21.113 1.00 89.69 185 THR A CA 1
ATOM 1498 C C . THR A 1 185 ? -7.865 -17.699 21.787 1.00 89.69 185 THR A C 1
ATOM 1500 O O . THR A 1 185 ? -7.994 -17.381 22.969 1.00 89.69 185 THR A O 1
ATOM 1503 N N . TYR A 1 186 ? -8.863 -18.257 21.093 1.00 91.25 186 TYR A N 1
ATOM 1504 C CA . TYR A 1 186 ? -10.173 -18.537 21.692 1.00 91.25 186 TYR A CA 1
ATOM 1505 C C . TYR A 1 186 ? -10.078 -19.526 22.852 1.00 91.25 186 TYR A C 1
ATOM 1507 O O . TYR A 1 186 ? -10.688 -19.301 23.893 1.00 91.25 186 TYR A O 1
ATOM 1515 N N . LYS A 1 187 ? -9.249 -20.571 22.728 1.00 94.81 187 LYS A N 1
ATOM 1516 C CA . LYS A 1 187 ? -9.010 -21.520 23.823 1.00 94.81 187 LYS A CA 1
ATOM 1517 C C . LYS A 1 187 ? -8.431 -20.822 25.062 1.00 94.81 187 LYS A C 1
ATOM 1519 O O . LYS A 1 187 ? -8.871 -21.105 26.172 1.00 94.81 187 LYS A O 1
ATOM 1524 N N . LYS A 1 188 ? -7.490 -19.882 24.892 1.00 91.62 188 LYS A N 1
ATOM 1525 C CA . LYS A 1 188 ? -6.953 -19.071 26.002 1.00 91.62 188 LYS A CA 1
ATOM 1526 C C . LYS A 1 188 ? -8.031 -18.201 26.656 1.00 91.62 188 LYS A C 1
ATOM 1528 O O . LYS A 1 188 ? -8.121 -18.203 27.879 1.00 91.62 188 LYS A O 1
ATOM 1533 N N . LYS A 1 189 ? -8.862 -17.516 25.859 1.00 89.56 189 LYS A N 1
ATOM 1534 C CA . LYS A 1 189 ? -9.988 -16.712 26.370 1.00 89.56 189 LYS A CA 1
ATOM 1535 C C . LYS A 1 189 ? -10.977 -17.570 27.164 1.00 89.56 189 LYS A C 1
ATOM 1537 O O . LYS A 1 189 ? -11.315 -17.216 28.282 1.00 89.56 189 LYS A O 1
ATOM 1542 N N . LEU A 1 190 ? -11.340 -18.744 26.643 1.00 91.69 190 LEU A N 1
ATOM 1543 C CA . LEU A 1 190 ? -12.222 -19.693 27.327 1.00 91.69 190 LEU A CA 1
ATOM 1544 C C . LEU A 1 190 ? -11.655 -20.130 28.691 1.00 91.69 190 LEU A C 1
ATOM 1546 O O . LEU A 1 190 ? -12.389 -20.192 29.674 1.00 91.69 190 LEU A O 1
ATOM 1550 N N . TYR A 1 191 ? -10.350 -20.414 28.776 1.00 94.38 191 TYR A N 1
ATOM 1551 C CA . TYR A 1 191 ? -9.712 -20.740 30.056 1.00 94.38 191 TYR A CA 1
ATOM 1552 C C . TYR A 1 191 ? -9.694 -19.560 31.032 1.00 94.38 191 TYR A C 1
ATOM 1554 O O . TYR A 1 191 ? -9.879 -19.785 32.227 1.00 94.38 191 TYR A O 1
ATOM 1562 N N . ALA A 1 192 ? -9.476 -18.333 30.549 1.00 89.69 192 ALA A N 1
ATOM 1563 C CA . ALA A 1 192 ? -9.532 -17.132 31.381 1.00 89.69 192 ALA A CA 1
ATOM 1564 C C . ALA A 1 192 ? -10.940 -16.934 31.965 1.00 89.69 192 ALA A C 1
ATOM 1566 O O . ALA A 1 192 ? -11.084 -16.899 33.184 1.00 89.69 192 ALA A O 1
ATOM 1567 N N . SER A 1 193 ? -11.980 -16.971 31.125 1.00 89.19 193 SER A N 1
ATOM 1568 C CA . SER A 1 193 ? -13.373 -16.875 31.580 1.00 89.19 193 SER A CA 1
ATOM 1569 C C . SER A 1 193 ? -13.753 -18.011 32.533 1.00 89.19 193 SER A C 1
ATOM 1571 O O . SER A 1 193 ? -14.430 -17.785 33.529 1.00 89.19 193 SER A O 1
ATOM 1573 N N . ARG A 1 194 ? -13.274 -19.244 32.302 1.00 94.94 194 ARG A N 1
ATOM 1574 C CA . ARG A 1 194 ? -13.508 -20.357 33.237 1.00 94.94 194 ARG A CA 1
ATOM 1575 C C . ARG A 1 194 ? -12.885 -20.095 34.612 1.00 94.94 194 ARG A C 1
ATOM 1577 O O . ARG A 1 194 ? -13.507 -20.427 35.615 1.00 94.94 194 ARG A O 1
ATOM 1584 N N . ARG A 1 195 ? -11.686 -19.501 34.672 1.00 94.56 195 ARG A N 1
ATOM 1585 C CA . ARG A 1 195 ? -11.047 -19.111 35.942 1.00 94.56 195 ARG A CA 1
ATOM 1586 C C . ARG A 1 195 ? -11.829 -18.015 36.659 1.00 94.56 195 ARG A C 1
ATOM 1588 O O . ARG A 1 195 ? -11.998 -18.114 37.870 1.00 94.56 195 ARG A O 1
ATOM 1595 N N . GLU A 1 196 ? -12.320 -17.017 35.929 1.00 93.25 196 GLU A N 1
ATOM 1596 C CA . GLU A 1 196 ? -13.177 -15.961 36.486 1.00 93.25 196 GLU A CA 1
ATOM 1597 C C . GLU A 1 196 ? -14.458 -16.548 37.083 1.00 93.25 196 GLU A C 1
ATOM 1599 O O . GLU A 1 196 ? -14.782 -16.264 38.232 1.00 93.25 196 GLU A O 1
ATOM 1604 N N . VAL A 1 197 ? -15.132 -17.450 36.361 1.00 91.94 197 VAL A N 1
ATOM 1605 C CA . VAL A 1 197 ? -16.324 -18.149 36.866 1.00 91.94 197 VAL A CA 1
ATOM 1606 C C . VAL A 1 197 ? -16.007 -18.944 38.134 1.00 91.94 197 VAL A C 1
ATOM 1608 O O . VAL A 1 197 ? -16.752 -18.850 39.108 1.00 91.94 197 VAL A O 1
ATOM 1611 N N . THR A 1 198 ? -14.894 -19.686 38.178 1.00 95.25 198 THR A N 1
ATOM 1612 C CA . THR A 1 198 ? -14.470 -20.391 39.402 1.00 95.25 198 THR A CA 1
ATOM 1613 C C . THR A 1 198 ? -14.216 -19.416 40.556 1.00 95.25 198 THR A C 1
ATOM 1615 O O . THR A 1 198 ? -14.666 -19.670 41.668 1.00 95.25 198 THR A O 1
ATOM 1618 N N . SER A 1 199 ? -13.550 -18.286 40.302 1.00 95.50 199 SER A N 1
ATOM 1619 C CA . SER A 1 199 ? -13.283 -17.261 41.318 1.00 95.50 199 SER A CA 1
ATOM 1620 C C . SER A 1 199 ? -14.571 -16.649 41.879 1.00 95.50 199 SER A C 1
ATOM 1622 O O . SER A 1 199 ? -14.722 -16.550 43.098 1.00 95.50 199 SER A O 1
ATOM 1624 N N . LEU A 1 200 ? -15.523 -16.303 41.008 1.00 93.06 200 LEU A N 1
ATOM 1625 C CA . LEU A 1 200 ? -16.834 -15.794 41.410 1.00 93.06 200 LEU A CA 1
ATOM 1626 C C . LEU A 1 200 ? -17.629 -16.840 42.196 1.00 93.06 200 LEU A C 1
ATOM 1628 O O . LEU A 1 200 ? -18.231 -16.503 43.210 1.00 93.06 200 LEU A O 1
ATOM 1632 N N . THR A 1 201 ? -17.570 -18.109 41.787 1.00 95.12 201 THR A N 1
ATOM 1633 C CA . THR A 1 201 ? -18.224 -19.218 42.501 1.00 95.12 201 THR A CA 1
ATOM 1634 C C . THR A 1 201 ? -17.681 -19.349 43.927 1.00 95.12 201 THR A C 1
ATOM 1636 O O . THR A 1 201 ? -18.461 -19.414 44.874 1.00 95.12 201 THR A O 1
ATOM 1639 N N . SER A 1 202 ? -16.357 -19.294 44.113 1.00 95.38 202 SER A N 1
ATOM 1640 C CA . SER A 1 202 ? -15.748 -19.310 45.450 1.00 95.38 202 SER A CA 1
ATOM 1641 C C . SER A 1 202 ? -16.156 -18.101 46.296 1.00 95.38 202 SER A C 1
ATOM 1643 O O . SER A 1 202 ? -16.401 -18.242 47.492 1.00 95.38 202 SER A O 1
ATOM 1645 N N . ARG A 1 203 ? -16.265 -16.911 45.691 1.00 95.56 203 ARG A N 1
ATOM 1646 C CA . ARG A 1 203 ? -16.726 -15.701 46.389 1.00 95.56 203 ARG A CA 1
ATOM 1647 C C . ARG A 1 203 ? -18.183 -15.821 46.834 1.00 95.56 203 ARG A C 1
ATOM 1649 O O . ARG A 1 203 ? -18.496 -15.433 47.954 1.00 95.56 203 ARG A O 1
ATOM 1656 N N . ILE A 1 204 ? -19.053 -16.372 45.989 1.00 92.50 204 ILE A N 1
ATOM 1657 C CA . ILE A 1 204 ? -20.452 -16.647 46.341 1.00 92.50 204 ILE A CA 1
ATOM 1658 C C . ILE A 1 204 ? -20.517 -17.621 47.522 1.00 92.50 204 ILE A C 1
ATOM 1660 O O . ILE A 1 204 ? -21.232 -17.345 48.478 1.00 92.50 204 ILE A O 1
ATOM 1664 N N . GLN A 1 205 ? -19.721 -18.694 47.507 1.00 96.44 205 GLN A N 1
ATOM 1665 C CA . GLN A 1 205 ? -19.677 -19.659 48.610 1.00 96.44 205 GLN A CA 1
ATOM 1666 C C . GLN A 1 205 ? -19.241 -19.012 49.935 1.00 96.44 205 GLN A C 1
ATOM 1668 O O . GLN A 1 205 ? -19.828 -19.282 50.979 1.00 96.44 205 GLN A O 1
ATOM 1673 N N . LEU A 1 206 ? -18.231 -18.133 49.904 1.00 96.75 206 LEU A N 1
ATOM 1674 C CA . LEU A 1 206 ? -17.793 -17.390 51.092 1.00 96.75 206 LEU A CA 1
ATOM 1675 C C . LEU A 1 206 ? -18.899 -16.480 51.635 1.00 96.75 206 LEU A C 1
ATOM 1677 O O . LEU A 1 206 ? -19.121 -16.451 52.841 1.00 96.75 206 LEU A O 1
ATOM 1681 N N . LEU A 1 207 ? -19.611 -15.773 50.753 1.00 94.31 207 LEU A N 1
ATOM 1682 C CA . LEU A 1 207 ? -20.737 -14.926 51.150 1.00 94.31 207 LEU A CA 1
ATOM 1683 C C . LEU A 1 207 ? -21.892 -15.750 51.728 1.00 94.31 207 LEU A C 1
ATOM 1685 O O . LEU A 1 207 ? -22.478 -15.342 52.722 1.00 94.31 207 LEU A O 1
ATOM 1689 N N . GLN A 1 208 ? -22.191 -16.917 51.156 1.00 94.69 208 GLN A N 1
ATOM 1690 C CA . GLN A 1 208 ? -23.201 -17.830 51.697 1.00 94.69 208 GLN A CA 1
ATOM 1691 C C . GLN A 1 208 ? -22.832 -18.311 53.105 1.00 94.69 208 GLN A C 1
ATOM 1693 O O . GLN A 1 208 ? -23.676 -18.278 53.994 1.00 94.69 208 GLN A O 1
ATOM 1698 N N . ASN A 1 209 ? -21.572 -18.692 53.331 1.00 94.88 209 ASN A N 1
ATOM 1699 C CA . ASN A 1 209 ? -21.099 -19.088 54.659 1.00 94.88 209 ASN A CA 1
ATOM 1700 C C . ASN A 1 209 ? -21.183 -17.929 55.668 1.00 94.88 209 ASN A C 1
ATOM 1702 O O . ASN A 1 209 ? -21.547 -18.143 56.821 1.00 94.88 209 ASN A O 1
ATOM 1706 N N . GLU A 1 210 ? -20.866 -16.704 55.241 1.00 97.00 210 GLU A N 1
ATOM 1707 C CA . GLU A 1 210 ? -20.955 -15.522 56.101 1.00 97.00 210 GLU A CA 1
ATOM 1708 C C . GLU A 1 210 ? -22.404 -15.183 56.468 1.00 97.00 210 GLU A C 1
ATOM 1710 O O . GLU A 1 210 ? -22.678 -14.847 57.616 1.00 97.00 210 GLU A O 1
ATOM 1715 N N . VAL A 1 211 ? -23.346 -15.328 55.531 1.00 94.75 211 VAL A N 1
ATOM 1716 C CA . VAL A 1 211 ? -24.780 -15.165 55.817 1.00 94.75 211 VAL A CA 1
ATOM 1717 C C . VAL A 1 211 ? -25.236 -16.168 56.877 1.00 94.75 211 VAL A C 1
ATOM 1719 O O . VAL A 1 211 ? -25.830 -15.751 57.867 1.00 94.75 211 VAL A O 1
ATOM 1722 N N . VAL A 1 212 ? -24.881 -17.451 56.736 1.00 96.81 212 VAL A N 1
ATOM 1723 C CA . VAL A 1 212 ? -25.204 -18.486 57.739 1.00 96.81 212 VAL A CA 1
ATOM 1724 C C . VAL A 1 212 ? -24.612 -18.131 59.109 1.00 96.81 212 VAL A C 1
ATOM 1726 O O . VAL A 1 212 ? -25.308 -18.179 60.120 1.00 96.81 212 VAL A O 1
ATOM 1729 N N . ARG A 1 213 ? -23.349 -17.687 59.154 1.00 97.25 213 ARG A N 1
ATOM 1730 C CA . ARG A 1 213 ? -22.687 -17.256 60.398 1.00 97.25 213 ARG A CA 1
ATOM 1731 C C . ARG A 1 213 ? -23.410 -16.082 61.065 1.00 97.25 213 ARG A C 1
ATOM 1733 O O . ARG A 1 213 ? -23.542 -16.040 62.287 1.00 97.25 213 ARG A O 1
ATOM 1740 N N . LEU A 1 214 ? -23.856 -15.102 60.279 1.00 95.25 214 LEU A N 1
ATOM 1741 C CA . LEU A 1 214 ? -24.605 -13.952 60.786 1.00 95.25 214 LEU A CA 1
ATOM 1742 C C . LEU A 1 214 ? -25.994 -14.357 61.299 1.00 95.25 214 LEU A C 1
ATOM 1744 O O . LEU A 1 214 ? -26.445 -13.807 62.304 1.00 95.25 214 LEU A O 1
ATOM 1748 N N . GLU A 1 215 ? -26.648 -15.330 60.663 1.00 96.19 215 GLU A N 1
ATOM 1749 C CA . GLU A 1 215 ? -27.911 -15.906 61.139 1.00 96.19 215 GLU A CA 1
ATOM 1750 C C . GLU A 1 215 ? -27.737 -16.639 62.481 1.00 96.19 215 GLU A C 1
ATOM 1752 O O . GLU A 1 215 ? -28.531 -16.426 63.398 1.00 96.19 215 GLU A O 1
ATOM 1757 N N . GLU A 1 216 ? -26.661 -17.411 62.658 1.00 95.88 216 GLU A N 1
ATOM 1758 C CA . GLU A 1 216 ? -26.325 -18.063 63.936 1.00 95.88 216 GLU A CA 1
ATOM 1759 C C . GLU A 1 216 ? -26.020 -17.048 65.051 1.00 95.88 216 GLU A C 1
ATOM 1761 O O . GLU A 1 216 ? -26.486 -17.184 66.186 1.00 95.88 216 GLU A O 1
ATOM 1766 N N . LEU A 1 217 ? -25.268 -15.986 64.741 1.00 94.69 217 LEU A N 1
ATOM 1767 C CA . LEU A 1 217 ? -24.998 -14.907 65.696 1.00 94.69 217 LEU A CA 1
ATOM 1768 C C . LEU A 1 217 ? -26.269 -14.158 66.091 1.00 94.69 217 LEU A C 1
ATOM 1770 O O . LEU A 1 217 ? -26.441 -13.786 67.252 1.00 94.69 217 LEU A O 1
ATOM 1774 N N . LYS A 1 218 ? -27.175 -13.943 65.138 1.00 95.25 218 LYS A N 1
ATOM 1775 C CA . LYS A 1 218 ? -28.480 -13.354 65.421 1.00 95.25 218 LYS A CA 1
ATOM 1776 C C . LYS A 1 218 ? -29.284 -14.254 66.361 1.00 95.25 218 LYS A C 1
ATOM 1778 O O . LYS A 1 218 ? -29.785 -13.761 67.368 1.00 95.25 218 LYS A O 1
ATOM 1783 N N . TYR A 1 219 ? -29.330 -15.557 66.086 1.00 93.94 219 TYR A N 1
ATOM 1784 C CA . TYR A 1 219 ? -30.031 -16.532 66.920 1.00 93.94 219 TYR A CA 1
ATOM 1785 C C . TYR A 1 219 ? -29.465 -16.602 68.347 1.00 93.94 219 TYR A C 1
ATOM 1787 O O . TYR A 1 219 ? -30.211 -16.515 69.318 1.00 93.94 219 TYR A O 1
ATOM 1795 N N . THR A 1 220 ? -28.140 -16.690 68.503 1.00 92.69 220 THR A N 1
ATOM 1796 C CA . THR A 1 220 ? -27.496 -16.712 69.833 1.00 92.69 220 THR A CA 1
ATOM 1797 C C . THR A 1 220 ? -27.715 -15.416 70.601 1.00 92.69 220 THR A C 1
ATOM 1799 O O . THR A 1 220 ? -27.954 -15.453 71.806 1.00 92.69 220 THR A O 1
ATOM 1802 N N . ARG A 1 221 ? -27.704 -14.267 69.915 1.00 91.56 221 ARG A N 1
ATOM 1803 C CA . ARG A 1 221 ? -28.042 -12.983 70.528 1.00 91.56 221 ARG A CA 1
ATOM 1804 C C . ARG A 1 221 ? -29.484 -12.972 71.029 1.00 91.56 221 ARG A C 1
ATOM 1806 O O . ARG A 1 221 ? -29.703 -12.608 72.180 1.00 91.56 221 ARG A O 1
ATOM 1813 N N . GLU A 1 222 ? -30.442 -13.412 70.217 1.00 89.19 222 GLU A N 1
ATOM 1814 C CA . GLU A 1 222 ? -31.853 -13.538 70.616 1.00 89.19 222 GLU A CA 1
ATOM 1815 C C . GLU A 1 222 ? -32.020 -14.489 71.816 1.00 89.19 222 GLU A C 1
ATOM 1817 O O . GLU A 1 222 ? -32.741 -14.174 72.762 1.00 89.19 222 GLU A O 1
ATOM 1822 N N . GLN A 1 223 ? -31.274 -15.596 71.846 1.00 86.62 223 GLN A N 1
ATOM 1823 C CA . GLN A 1 223 ? -31.291 -16.553 72.953 1.00 86.62 223 GLN A CA 1
ATOM 1824 C C . GLN A 1 223 ? -30.645 -15.994 74.233 1.00 86.62 223 GLN A C 1
ATOM 1826 O O . GLN A 1 223 ? -31.168 -16.200 75.322 1.00 86.62 223 GLN A O 1
ATOM 1831 N N . SER A 1 224 ? -29.545 -15.242 74.121 1.00 84.06 224 SER A N 1
ATOM 1832 C CA . SER A 1 224 ? -28.896 -14.584 75.264 1.00 84.06 224 SER A CA 1
ATOM 1833 C C . SER A 1 224 ? -29.742 -13.463 75.862 1.00 84.06 224 SER A C 1
ATOM 1835 O O . SER A 1 224 ? -29.731 -13.292 77.073 1.00 84.06 224 SER A O 1
ATOM 1837 N N . VAL A 1 225 ? -30.524 -12.748 75.046 1.00 79.12 225 VAL A N 1
ATOM 1838 C CA . VAL A 1 225 ? -31.512 -11.778 75.542 1.00 79.12 225 VAL A CA 1
ATOM 1839 C C . VAL A 1 225 ? -32.613 -12.511 76.313 1.00 79.12 225 VAL A C 1
ATOM 1841 O O . VAL A 1 225 ? -32.883 -12.155 77.452 1.00 79.12 225 VAL A O 1
ATOM 1844 N N . SER A 1 226 ? -33.148 -13.610 75.767 1.00 73.44 226 SER A N 1
ATOM 1845 C CA . SER A 1 226 ? -34.141 -14.437 76.472 1.00 73.44 226 SER A CA 1
ATOM 1846 C C . SER A 1 226 ? -33.609 -15.071 77.765 1.00 73.44 226 SER A C 1
ATOM 1848 O O . SER A 1 226 ? -34.381 -15.268 78.701 1.00 73.44 226 SER A O 1
ATOM 1850 N N . ASN A 1 227 ? -32.322 -15.425 77.820 1.00 69.81 227 ASN A N 1
ATOM 1851 C CA . ASN A 1 227 ? -31.692 -15.990 79.014 1.00 69.81 227 ASN A CA 1
ATOM 1852 C C . ASN A 1 227 ? -31.299 -14.912 80.029 1.00 69.81 227 ASN A C 1
ATOM 1854 O O . ASN A 1 227 ? -31.397 -15.172 81.217 1.00 69.81 227 ASN A O 1
ATOM 1858 N N . ALA A 1 228 ? -30.906 -13.708 79.604 1.00 62.78 228 ALA A N 1
ATOM 1859 C CA . ALA A 1 228 ? -30.674 -12.581 80.510 1.00 62.78 228 ALA A CA 1
ATOM 1860 C C . ALA A 1 228 ? -31.979 -12.142 81.197 1.00 62.78 228 ALA A C 1
ATOM 1862 O O . ALA A 1 228 ? -31.975 -11.850 82.393 1.00 62.78 228 ALA A O 1
ATOM 1863 N N . ASP A 1 229 ? -33.102 -12.201 80.475 1.00 57.81 229 ASP A N 1
ATOM 1864 C CA . ASP A 1 229 ? -34.441 -12.014 81.045 1.00 57.81 229 ASP A CA 1
ATOM 1865 C C . ASP A 1 229 ? -34.810 -13.144 82.039 1.00 57.81 229 ASP A C 1
ATOM 1867 O O . ASP A 1 229 ? -35.586 -12.928 82.970 1.00 57.81 229 ASP A O 1
ATOM 1871 N N . ALA A 1 230 ? -34.228 -14.343 81.895 1.00 52.50 230 ALA A N 1
ATOM 1872 C CA . ALA A 1 230 ? -34.389 -15.457 82.836 1.00 52.50 230 ALA A CA 1
ATOM 1873 C C . ALA A 1 230 ? -33.411 -15.389 84.033 1.00 52.50 230 ALA A C 1
ATOM 1875 O O . ALA A 1 230 ? -33.798 -15.695 85.158 1.00 52.50 230 ALA A O 1
ATOM 1876 N N . GLU A 1 231 ? -32.173 -14.928 83.839 1.00 46.00 231 GLU A N 1
ATOM 1877 C CA . GLU A 1 231 ? -31.148 -14.795 84.887 1.00 46.00 231 GLU A CA 1
ATOM 1878 C C . GLU A 1 231 ? -31.374 -13.578 85.796 1.00 46.00 231 GLU A C 1
ATOM 1880 O O . GLU A 1 231 ? -30.999 -13.633 86.973 1.00 46.00 231 GLU A O 1
ATOM 1885 N N . GLN A 1 232 ? -32.071 -12.530 85.327 1.00 47.47 232 GLN A N 1
ATOM 1886 C CA . GLN A 1 232 ? -32.628 -11.494 86.212 1.00 47.47 232 GLN A CA 1
ATOM 1887 C C . GLN A 1 232 ? -33.640 -12.066 87.223 1.00 47.47 232 GLN A C 1
ATOM 1889 O O . GLN A 1 232 ? -33.829 -11.474 88.285 1.00 47.47 232 GLN A O 1
ATOM 1894 N N . ASN A 1 233 ? -34.225 -13.239 86.954 1.00 46.03 233 ASN A N 1
ATOM 1895 C CA . ASN A 1 233 ? -35.085 -13.956 87.896 1.00 46.03 233 ASN A CA 1
ATOM 1896 C C . ASN A 1 233 ? -34.334 -14.940 88.814 1.00 46.03 233 ASN A C 1
ATOM 1898 O O . ASN A 1 233 ? -34.924 -15.394 89.794 1.00 46.03 233 ASN A O 1
ATOM 1902 N N . GLU A 1 234 ? -33.059 -15.264 88.561 1.00 37.69 234 GLU A N 1
ATOM 1903 C CA . GLU A 1 234 ? -32.393 -16.390 89.246 1.00 37.69 234 GLU A CA 1
ATOM 1904 C C . GLU A 1 234 ? -31.046 -16.067 89.924 1.00 37.69 234 GLU A C 1
ATOM 1906 O O . GLU A 1 234 ? -30.429 -16.949 90.516 1.00 37.69 234 GLU A O 1
ATOM 1911 N N . SER A 1 235 ? -30.606 -14.801 89.962 1.00 38.56 235 SER A N 1
ATOM 1912 C CA . SER A 1 235 ? -29.261 -14.463 90.476 1.00 38.56 235 SER A CA 1
ATOM 1913 C C . SER A 1 235 ? -29.229 -13.449 91.625 1.00 38.56 235 SER A C 1
ATOM 1915 O O . SER A 1 235 ? -28.453 -12.497 91.622 1.00 38.56 235 SER A O 1
ATOM 1917 N N . THR A 1 236 ? -29.989 -13.720 92.690 1.00 42.38 236 THR A N 1
ATOM 1918 C CA . THR A 1 236 ? -29.586 -13.406 94.079 1.00 42.38 236 THR A CA 1
ATOM 1919 C C . THR A 1 236 ? -28.708 -14.535 94.642 1.00 42.38 236 THR A C 1
ATOM 1921 O O . THR A 1 236 ? -28.993 -15.072 95.707 1.00 42.38 236 THR A O 1
ATOM 1924 N N . ALA A 1 237 ? -27.631 -14.953 93.967 1.00 41.22 237 ALA A N 1
ATOM 1925 C CA . ALA A 1 237 ? -26.719 -15.936 94.562 1.00 41.22 237 ALA A CA 1
ATOM 1926 C C . ALA A 1 237 ? -25.314 -15.992 93.930 1.00 41.22 237 ALA A C 1
ATOM 1928 O O . ALA A 1 237 ? -25.110 -16.666 92.932 1.00 41.22 237 ALA A O 1
ATOM 1929 N N . ARG A 1 238 ? -24.347 -15.451 94.694 1.00 34.84 238 ARG A N 1
ATOM 1930 C CA . ARG A 1 238 ? -22.929 -15.880 94.846 1.00 34.84 238 ARG A CA 1
ATOM 1931 C C . ARG A 1 238 ? -21.964 -15.496 93.706 1.00 34.84 238 ARG A C 1
ATOM 1933 O O . ARG A 1 238 ? -22.243 -15.757 92.552 1.00 34.84 238 ARG A O 1
ATOM 1940 N N . ARG A 1 239 ? -20.887 -14.726 93.932 1.00 37.62 239 ARG A N 1
ATOM 1941 C CA . ARG A 1 239 ? -19.669 -14.796 94.797 1.00 37.62 239 ARG A CA 1
ATOM 1942 C C . ARG A 1 239 ? -18.478 -15.579 94.204 1.00 37.62 239 ARG A C 1
ATOM 1944 O O . ARG A 1 239 ? -18.521 -16.800 94.143 1.00 37.62 239 ARG A O 1
ATOM 1951 N N . ASP A 1 240 ? -17.418 -14.791 93.983 1.00 36.22 240 ASP A N 1
ATOM 1952 C CA . ASP A 1 240 ? -15.977 -14.997 94.243 1.00 36.22 240 ASP A CA 1
ATOM 1953 C C . ASP A 1 240 ? -15.037 -15.685 93.224 1.00 36.22 240 ASP A C 1
ATOM 1955 O O . ASP A 1 240 ? -15.190 -16.858 92.898 1.00 36.22 240 ASP A O 1
ATOM 1959 N N . GLY A 1 241 ? -13.962 -14.931 92.908 1.00 35.78 241 GLY A N 1
ATOM 1960 C CA . GLY A 1 241 ? -12.579 -15.365 92.606 1.00 35.78 241 GLY A CA 1
ATOM 1961 C C . GLY A 1 241 ? -12.252 -15.649 91.131 1.00 35.78 241 GLY A C 1
ATOM 1962 O O . GLY A 1 241 ? -13.096 -16.158 90.411 1.00 35.78 241 GLY A O 1
ATOM 1963 N N . ASP A 1 242 ? -11.056 -15.424 90.582 1.00 32.84 242 ASP A N 1
ATOM 1964 C CA . ASP A 1 242 ? -9.781 -14.823 91.007 1.00 32.84 242 ASP A CA 1
ATOM 1965 C C . ASP A 1 242 ? -8.872 -14.739 89.740 1.00 32.84 242 ASP A C 1
ATOM 1967 O O . ASP A 1 242 ? -9.214 -15.299 88.697 1.00 32.84 242 ASP A O 1
ATOM 1971 N N . ASP A 1 243 ? -7.744 -14.035 89.852 1.00 40.19 243 ASP A N 1
ATOM 1972 C CA . ASP A 1 243 ? -6.632 -13.749 88.917 1.00 40.19 243 ASP A CA 1
ATOM 1973 C C . ASP A 1 243 ? -6.241 -14.778 87.818 1.00 40.19 243 ASP A C 1
ATOM 1975 O O . ASP A 1 243 ? -6.356 -15.988 87.992 1.00 40.19 243 ASP A O 1
ATOM 1979 N N . THR A 1 244 ? -5.623 -14.315 86.706 1.00 35.47 244 THR A N 1
ATOM 1980 C CA . THR A 1 244 ? -4.162 -14.439 86.388 1.00 35.47 244 THR A CA 1
ATOM 1981 C C . THR A 1 244 ? -3.827 -14.085 84.910 1.00 35.47 244 THR A C 1
ATOM 1983 O O . THR A 1 244 ? -4.541 -14.422 83.972 1.00 35.47 244 THR A O 1
ATOM 1986 N N . SER A 1 245 ? -2.678 -13.423 84.722 1.00 43.22 245 SER A N 1
ATOM 1987 C CA . SER A 1 245 ? -1.958 -13.011 83.495 1.00 43.22 245 SER A CA 1
ATOM 1988 C C . SER A 1 245 ? -1.621 -14.096 82.446 1.00 43.22 245 SER A C 1
ATOM 1990 O O . SER A 1 245 ? -1.403 -15.233 82.846 1.00 43.22 245 SER A O 1
ATOM 1992 N N . GLN A 1 246 ? -1.333 -13.720 81.179 1.00 33.06 246 GLN A N 1
ATOM 1993 C CA . GLN A 1 246 ? 0.002 -13.873 80.532 1.00 33.06 246 GLN A CA 1
ATOM 1994 C C . GLN A 1 246 ? 0.081 -13.462 79.037 1.00 33.06 246 GLN A C 1
ATOM 1996 O O . GLN A 1 246 ? -0.902 -13.395 78.310 1.00 33.06 246 GLN A O 1
ATOM 2001 N N . HIS A 1 247 ? 1.326 -13.161 78.647 1.00 35.84 247 HIS A N 1
ATOM 2002 C CA . HIS A 1 247 ? 1.916 -12.697 77.384 1.00 35.84 247 HIS A CA 1
ATOM 2003 C C . HIS A 1 247 ? 1.835 -13.611 76.138 1.00 35.84 247 HIS A C 1
ATOM 2005 O O . HIS A 1 247 ? 1.611 -14.811 76.239 1.00 35.84 247 HIS A O 1
ATOM 2011 N N . THR A 1 248 ? 2.285 -13.003 75.018 1.00 33.50 248 THR A N 1
ATOM 2012 C CA . THR A 1 248 ? 2.930 -13.507 73.769 1.00 33.50 248 THR A CA 1
ATOM 2013 C C . THR A 1 248 ? 2.040 -13.302 72.535 1.00 33.50 248 THR A C 1
ATOM 2015 O O . THR A 1 248 ? 0.845 -13.529 72.604 1.00 33.50 248 THR A O 1
ATOM 2018 N N . GLY A 1 249 ? 2.467 -12.783 71.380 1.00 33.19 249 GLY A N 1
ATOM 2019 C CA . GLY A 1 249 ? 3.779 -12.626 70.744 1.00 33.19 249 GLY A CA 1
ATOM 2020 C C . GLY A 1 249 ? 3.628 -13.110 69.289 1.00 33.19 249 GLY A C 1
ATOM 2021 O O . GLY A 1 249 ? 3.176 -14.230 69.090 1.00 33.19 249 GLY A O 1
ATOM 2022 N N . GLY A 1 250 ? 3.963 -12.305 68.270 1.00 32.31 250 GLY A N 1
ATOM 2023 C CA . GLY A 1 250 ? 3.883 -12.768 66.873 1.00 32.31 250 GLY A CA 1
ATOM 2024 C C . GLY A 1 250 ? 4.169 -11.709 65.804 1.00 32.31 250 GLY A C 1
ATOM 2025 O O . GLY A 1 250 ? 3.285 -10.952 65.424 1.00 32.31 250 GLY A O 1
ATOM 2026 N N . TRP A 1 251 ? 5.416 -11.686 65.331 1.00 38.69 251 TRP A N 1
ATOM 2027 C CA . TRP A 1 251 ? 5.953 -10.957 64.171 1.00 38.69 251 TRP A CA 1
ATOM 2028 C C . TRP A 1 251 ? 5.626 -11.657 62.840 1.00 38.69 251 TRP A C 1
ATOM 2030 O O . TRP A 1 251 ? 5.613 -12.879 62.872 1.00 38.69 251 TRP A O 1
ATOM 2040 N N . VAL A 1 252 ? 5.524 -10.919 61.711 1.00 33.81 252 VAL A N 1
ATOM 2041 C CA . VAL A 1 252 ? 6.071 -11.205 60.340 1.00 33.81 252 VAL A CA 1
ATOM 2042 C C . VAL A 1 252 ? 5.954 -9.900 59.491 1.00 33.81 252 VAL A C 1
ATOM 2044 O O . VAL A 1 252 ? 4.852 -9.381 59.363 1.00 33.81 252 VAL A O 1
ATOM 2047 N N . SER A 1 253 ? 7.058 -9.197 59.157 1.00 38.22 253 SER A N 1
ATOM 2048 C CA . SER A 1 253 ? 7.804 -9.116 57.856 1.00 38.22 253 SER A CA 1
ATOM 2049 C C . SER A 1 253 ? 6.993 -8.523 56.673 1.00 38.22 253 SER A C 1
ATOM 2051 O O . SER A 1 253 ? 5.974 -9.085 56.294 1.00 38.22 253 SER A O 1
ATOM 2053 N N . GLU A 1 254 ? 7.221 -7.278 56.220 1.00 34.75 254 GLU A N 1
ATOM 2054 C CA . GLU A 1 254 ? 8.288 -6.729 55.336 1.00 34.75 254 GLU A CA 1
ATOM 2055 C C . GLU A 1 254 ? 8.113 -7.072 53.838 1.00 34.75 254 GLU A C 1
ATOM 2057 O O . GLU A 1 254 ? 8.097 -8.242 53.478 1.00 34.75 254 GLU A O 1
ATOM 2062 N N . CYS A 1 255 ? 7.964 -6.040 52.984 1.00 32.22 255 CYS A N 1
ATOM 2063 C CA . CYS A 1 255 ? 8.569 -5.921 51.641 1.00 32.22 255 CYS A CA 1
ATOM 2064 C C . CYS A 1 255 ? 8.167 -4.603 50.930 1.00 32.22 255 CYS A C 1
ATOM 2066 O O . CYS A 1 255 ? 7.051 -4.441 50.438 1.00 32.22 255 CYS A O 1
ATOM 2068 N N . ASP A 1 256 ? 9.138 -3.690 50.891 1.00 37.75 256 ASP A N 1
ATOM 2069 C CA . ASP A 1 256 ? 9.540 -2.729 49.852 1.00 37.75 256 ASP A CA 1
ATOM 2070 C C . ASP A 1 256 ? 8.673 -2.458 48.606 1.00 37.75 256 ASP A C 1
ATOM 2072 O O . ASP A 1 256 ? 8.368 -3.347 47.805 1.00 37.75 256 ASP A O 1
ATOM 2076 N N . ARG A 1 257 ? 8.524 -1.160 48.283 1.00 35.19 257 ARG A N 1
ATOM 2077 C CA . ARG A 1 257 ? 8.494 -0.697 46.884 1.00 35.19 257 ARG A CA 1
ATOM 2078 C C . ARG A 1 257 ? 9.107 0.698 46.712 1.00 35.19 257 ARG A C 1
ATOM 2080 O O . ARG A 1 257 ? 8.630 1.673 47.279 1.00 35.19 257 ARG A O 1
ATOM 2087 N N . LYS A 1 258 ? 10.173 0.741 45.907 1.00 35.75 258 LYS A N 1
ATOM 2088 C CA . LYS A 1 258 ? 10.983 1.907 45.522 1.00 35.75 258 LYS A CA 1
ATOM 2089 C C . LYS A 1 258 ? 10.301 2.806 44.484 1.00 35.75 258 LYS A C 1
ATOM 2091 O O . LYS A 1 258 ? 9.648 2.314 43.565 1.00 35.75 258 LYS A O 1
ATOM 2096 N N . GLU A 1 259 ? 10.574 4.102 44.624 1.00 39.34 259 GLU A N 1
ATOM 2097 C CA . GLU A 1 259 ? 10.436 5.186 43.642 1.00 39.34 259 GLU A CA 1
ATOM 2098 C C . GLU A 1 259 ? 11.355 5.012 42.421 1.00 39.34 259 GLU A C 1
ATOM 2100 O O . GLU A 1 259 ? 12.480 4.532 42.571 1.00 39.34 259 GLU A O 1
ATOM 2105 N N . ILE A 1 260 ? 10.926 5.527 41.258 1.00 34.34 260 ILE A N 1
ATOM 2106 C CA . ILE A 1 260 ? 11.802 6.056 40.195 1.00 34.34 260 ILE A CA 1
ATOM 2107 C C . ILE A 1 260 ? 11.138 7.304 39.573 1.00 34.34 260 ILE A C 1
ATOM 2109 O O . ILE A 1 260 ? 9.986 7.247 39.143 1.00 34.34 260 ILE A O 1
ATOM 2113 N N . ARG A 1 261 ? 11.896 8.410 39.542 1.00 37.00 261 ARG A N 1
ATOM 2114 C CA . ARG A 1 261 ? 11.696 9.684 38.814 1.00 37.00 261 ARG A CA 1
ATOM 2115 C C . ARG A 1 261 ? 12.464 9.676 37.481 1.00 37.00 261 ARG A C 1
ATOM 2117 O O . ARG A 1 261 ? 13.506 9.027 37.439 1.00 37.00 261 ARG A O 1
ATOM 2124 N N . SER A 1 262 ? 12.030 10.499 36.511 1.00 34.09 262 SER A N 1
ATOM 2125 C CA . SER A 1 262 ? 12.886 11.390 35.679 1.00 34.09 262 SER A CA 1
ATOM 2126 C C . SER A 1 262 ? 12.069 12.138 34.595 1.00 34.09 262 SER A C 1
ATOM 2128 O O . SER A 1 262 ? 11.517 11.477 33.714 1.00 34.09 262 SER A O 1
ATOM 2130 N N . ASP A 1 263 ? 11.903 13.464 34.739 1.00 32.81 263 ASP A N 1
ATOM 2131 C CA . ASP A 1 263 ? 12.399 14.619 33.924 1.00 32.81 263 ASP A CA 1
ATOM 2132 C C . ASP A 1 263 ? 12.882 14.325 32.466 1.00 32.81 263 ASP A C 1
ATOM 2134 O O . ASP A 1 263 ? 13.377 13.230 32.216 1.00 32.81 263 ASP A O 1
ATOM 2138 N N . ASP A 1 264 ? 12.879 15.193 31.435 1.00 35.00 264 ASP A N 1
ATOM 2139 C CA . ASP A 1 264 ? 12.612 16.635 31.222 1.00 35.00 264 ASP A CA 1
ATOM 2140 C C . ASP A 1 264 ? 12.613 16.945 29.682 1.00 35.00 264 ASP A C 1
ATOM 2142 O O . ASP A 1 264 ? 13.190 16.162 28.929 1.00 35.00 264 ASP A O 1
ATOM 2146 N N . GLU A 1 265 ? 12.008 18.086 29.276 1.00 33.84 265 GLU A N 1
ATOM 2147 C CA . GLU A 1 265 ? 12.318 19.058 28.163 1.00 33.84 265 GLU A CA 1
ATOM 2148 C C . GLU A 1 265 ? 12.582 18.602 26.687 1.00 33.84 265 GLU A C 1
ATOM 2150 O O . GLU A 1 265 ? 13.188 17.570 26.443 1.00 33.84 265 GLU A O 1
ATOM 2155 N N . SER A 1 266 ? 12.289 19.316 25.576 1.00 34.97 266 SER A N 1
ATOM 2156 C CA . SER A 1 266 ? 11.722 20.640 25.207 1.00 34.97 266 SER A CA 1
ATOM 2157 C C . SER A 1 266 ? 11.476 20.681 23.665 1.00 34.97 266 SER A C 1
ATOM 2159 O O . SER A 1 266 ? 12.185 19.992 22.931 1.00 34.97 266 SER A O 1
ATOM 2161 N N . ASP A 1 267 ? 10.516 21.487 23.177 1.00 32.44 267 ASP A N 1
ATOM 2162 C CA . ASP A 1 267 ? 10.195 21.728 21.747 1.00 32.44 267 ASP A CA 1
ATOM 2163 C C . ASP A 1 267 ? 10.493 23.194 21.360 1.00 32.44 267 ASP A C 1
ATOM 2165 O O . ASP A 1 267 ? 10.150 24.106 22.115 1.00 32.44 267 ASP A O 1
ATOM 2169 N N . ASP A 1 268 ? 11.069 23.420 20.171 1.00 37.19 268 ASP A N 1
ATOM 2170 C CA . ASP A 1 268 ? 11.317 24.747 19.580 1.00 37.19 268 ASP A CA 1
ATOM 2171 C C . ASP A 1 268 ? 10.898 24.730 18.088 1.00 37.19 268 ASP A C 1
ATOM 2173 O O . ASP A 1 268 ? 11.435 23.964 17.283 1.00 37.19 268 ASP A O 1
ATOM 2177 N N . GLU A 1 269 ? 9.897 25.544 17.728 1.00 35.16 269 GLU A N 1
ATOM 2178 C CA . GLU A 1 269 ? 9.308 25.677 16.382 1.00 35.16 269 GLU A CA 1
ATOM 2179 C C . GLU A 1 269 ? 9.845 26.926 15.654 1.00 35.16 269 GLU A C 1
ATOM 2181 O O . GLU A 1 269 ? 9.950 28.005 16.239 1.00 35.16 269 GLU A O 1
ATOM 2186 N N . SER A 1 270 ? 10.078 26.836 14.337 1.00 37.75 270 SER A N 1
ATOM 2187 C CA . SER A 1 270 ? 10.019 28.009 13.447 1.00 37.75 270 SER A CA 1
ATOM 2188 C C . SER A 1 270 ? 9.612 27.653 12.008 1.00 37.75 270 SER A C 1
ATOM 2190 O O . SER A 1 270 ? 9.970 26.602 11.478 1.00 37.75 270 SER A O 1
ATOM 2192 N N . ASP A 1 271 ? 8.821 28.567 11.440 1.00 34.94 271 ASP A N 1
ATOM 2193 C CA . ASP A 1 271 ? 7.985 28.506 10.233 1.00 34.94 271 ASP A CA 1
ATOM 2194 C C . ASP A 1 271 ? 8.654 29.080 8.953 1.00 34.94 271 ASP A C 1
ATOM 2196 O O . ASP A 1 271 ? 9.520 29.949 9.036 1.00 34.94 271 ASP A O 1
ATOM 2200 N N . ASP A 1 272 ? 8.090 28.658 7.805 1.00 36.84 272 ASP A N 1
ATOM 2201 C CA . ASP A 1 272 ? 7.901 29.335 6.496 1.00 36.84 272 ASP A CA 1
ATOM 2202 C C . ASP A 1 272 ? 9.101 29.659 5.561 1.00 36.84 272 ASP A C 1
ATOM 2204 O O . ASP A 1 272 ? 9.979 30.448 5.891 1.00 36.84 272 ASP A O 1
ATOM 2208 N N . ASP A 1 273 ? 9.078 29.146 4.311 1.00 36.06 273 ASP A N 1
ATOM 2209 C CA . ASP A 1 273 ? 8.644 29.958 3.148 1.00 36.06 273 ASP A CA 1
ATOM 2210 C C . ASP A 1 273 ? 8.458 29.166 1.826 1.00 36.06 273 ASP A C 1
ATOM 2212 O O . ASP A 1 273 ? 9.121 28.160 1.560 1.00 36.06 273 ASP A O 1
ATOM 2216 N N . ARG A 1 274 ? 7.514 29.644 1.000 1.00 35.72 274 ARG A N 1
ATOM 2217 C CA . ARG A 1 274 ? 6.960 29.027 -0.225 1.00 35.72 274 ARG A CA 1
ATOM 2218 C C . ARG A 1 274 ? 7.623 29.537 -1.512 1.00 35.72 274 ARG A C 1
ATOM 2220 O O . ARG A 1 274 ? 7.982 30.704 -1.605 1.00 35.72 274 ARG A O 1
ATOM 2227 N N . GLY A 1 275 ? 7.644 28.695 -2.547 1.00 34.00 275 GLY A N 1
ATOM 2228 C CA . GLY A 1 275 ? 7.876 29.099 -3.938 1.00 34.00 275 GLY A CA 1
ATOM 2229 C C . GLY A 1 275 ? 7.100 28.197 -4.901 1.00 34.00 275 GLY A C 1
ATOM 2230 O O . GLY A 1 275 ? 7.467 27.038 -5.081 1.00 34.00 275 GLY A O 1
ATOM 2231 N N . GLU A 1 276 ? 6.006 28.725 -5.451 1.00 37.62 276 GLU A N 1
ATOM 2232 C CA . GLU A 1 276 ? 5.241 28.187 -6.586 1.00 37.62 276 GLU A CA 1
ATOM 2233 C C . GLU A 1 276 ? 5.946 28.555 -7.898 1.00 37.62 276 GLU A C 1
ATOM 2235 O O . GLU A 1 276 ? 6.438 29.673 -7.990 1.00 37.62 276 GLU A O 1
ATOM 2240 N N . GLU A 1 277 ? 5.957 27.660 -8.896 1.00 33.31 277 GLU A N 1
ATOM 2241 C CA . GLU A 1 277 ? 5.961 28.024 -10.327 1.00 33.31 277 GLU A CA 1
ATOM 2242 C C . GLU A 1 277 ? 5.658 26.792 -11.220 1.00 33.31 277 GLU A C 1
ATOM 2244 O O . GLU A 1 277 ? 6.443 25.849 -11.324 1.00 33.31 277 GLU A O 1
ATOM 2249 N N . ASP A 1 278 ? 4.445 26.818 -11.782 1.00 31.08 278 ASP A N 1
ATOM 2250 C CA . ASP A 1 278 ? 3.950 26.411 -13.108 1.00 31.08 278 ASP A CA 1
ATOM 2251 C C . ASP A 1 278 ? 4.419 25.110 -13.798 1.00 31.08 278 ASP A C 1
ATOM 2253 O O . ASP A 1 278 ? 5.511 24.994 -14.357 1.00 31.08 278 ASP A O 1
ATOM 2257 N N . ALA A 1 279 ? 3.475 24.164 -13.893 1.00 32.09 279 ALA A N 1
ATOM 2258 C CA . ALA A 1 279 ? 3.517 22.986 -14.755 1.00 32.09 279 ALA A CA 1
ATOM 2259 C C . ALA A 1 279 ? 2.721 23.230 -16.052 1.00 32.09 279 ALA A C 1
ATOM 2261 O O . ALA A 1 279 ? 1.566 23.651 -16.011 1.00 32.09 279 ALA A O 1
ATOM 2262 N N . ALA A 1 280 ? 3.341 22.934 -17.196 1.00 31.47 280 ALA A N 1
ATOM 2263 C CA . ALA A 1 280 ? 2.707 22.936 -18.510 1.00 31.47 280 ALA A CA 1
ATOM 2264 C C . ALA A 1 280 ? 2.184 21.533 -18.874 1.00 31.47 280 ALA A C 1
ATOM 2266 O O . ALA A 1 280 ? 2.896 20.538 -18.724 1.00 31.47 280 ALA A O 1
ATOM 2267 N N . ASP A 1 281 ? 0.947 21.505 -19.373 1.00 33.50 281 ASP A N 1
ATOM 2268 C CA . ASP A 1 281 ? 0.182 20.349 -19.849 1.00 33.50 281 ASP A CA 1
ATOM 2269 C C . ASP A 1 281 ? 0.859 19.573 -20.989 1.00 33.50 281 ASP A C 1
ATOM 2271 O O . ASP A 1 281 ? 1.276 20.156 -21.991 1.00 33.50 281 ASP A O 1
ATOM 2275 N N . MET A 1 282 ? 0.847 18.240 -20.879 1.00 31.00 282 MET A N 1
ATOM 2276 C CA . MET A 1 282 ? 0.986 17.283 -21.987 1.00 31.00 282 MET A CA 1
ATOM 2277 C C . MET A 1 282 ? 0.124 16.030 -21.704 1.00 31.00 282 MET A C 1
ATOM 2279 O O . MET A 1 282 ? -0.094 15.690 -20.540 1.00 31.00 282 MET A O 1
ATOM 2283 N N . PRO A 1 283 ? -0.396 15.360 -22.752 1.00 34.72 283 PRO A N 1
ATOM 2284 C CA . PRO A 1 283 ? -1.685 14.674 -22.726 1.00 34.72 283 PRO A CA 1
ATOM 2285 C C . PRO A 1 283 ? -1.646 13.234 -22.197 1.00 34.72 283 PRO A C 1
ATOM 2287 O O . PRO A 1 283 ? -0.639 12.529 -22.258 1.00 34.72 283 PRO A O 1
ATOM 2290 N N . THR A 1 284 ? -2.809 12.841 -21.688 1.00 44.31 284 THR A N 1
ATOM 2291 C CA . THR A 1 284 ? -3.173 11.635 -20.947 1.00 44.31 284 THR A CA 1
ATOM 2292 C C . THR A 1 284 ? -3.634 10.481 -21.837 1.00 44.31 284 THR A C 1
ATOM 2294 O O . THR A 1 284 ? -4.487 10.680 -22.690 1.00 44.31 284 THR A O 1
ATOM 2297 N N . ASP A 1 285 ? -3.180 9.263 -21.510 1.00 34.56 285 ASP A N 1
ATOM 2298 C CA . ASP A 1 285 ? -3.831 7.994 -21.877 1.00 34.56 285 ASP A CA 1
ATOM 2299 C C . ASP A 1 285 ? -3.814 7.000 -20.678 1.00 34.56 285 ASP A C 1
ATOM 2301 O O . ASP A 1 285 ? -2.824 6.321 -20.413 1.00 34.56 285 ASP A O 1
ATOM 2305 N N . VAL A 1 286 ? -4.902 7.041 -19.885 1.00 40.75 286 VAL A N 1
ATOM 2306 C CA . VAL A 1 286 ? -5.756 5.953 -19.313 1.00 40.75 286 VAL A CA 1
ATOM 2307 C C . VAL A 1 286 ? -5.084 4.605 -18.910 1.00 40.75 286 VAL A C 1
ATOM 2309 O O . VAL A 1 286 ? -4.461 3.953 -19.733 1.00 40.75 286 VAL A O 1
ATOM 2312 N N . ASN A 1 287 ? -5.231 3.974 -17.725 1.00 41.84 287 ASN A N 1
ATOM 2313 C CA . ASN A 1 287 ? -5.981 4.214 -16.480 1.00 41.84 287 ASN A CA 1
ATOM 2314 C C . ASN A 1 287 ? -5.318 3.435 -15.306 1.00 41.84 287 ASN A C 1
ATOM 2316 O O . ASN A 1 287 ? -5.583 2.261 -15.049 1.00 41.84 287 ASN A O 1
ATOM 2320 N N . THR A 1 288 ? -4.392 4.078 -14.602 1.00 46.09 288 THR A N 1
ATOM 2321 C CA . THR A 1 288 ? -4.102 3.861 -13.158 1.00 46.09 288 THR A CA 1
ATOM 2322 C C . THR A 1 288 ? -3.603 5.164 -12.503 1.00 46.09 288 THR A C 1
ATOM 2324 O O . THR A 1 288 ? -3.127 5.169 -11.371 1.00 46.09 288 THR A O 1
ATOM 2327 N N . SER A 1 289 ? -3.725 6.284 -13.222 1.00 42.22 289 SER A N 1
ATOM 2328 C CA . SER A 1 289 ? -3.506 7.656 -12.769 1.00 42.22 289 SER A CA 1
ATOM 2329 C C . SER A 1 289 ? -4.827 8.156 -12.182 1.00 42.22 289 SER A C 1
ATOM 2331 O O . SER A 1 289 ? -5.837 8.123 -12.867 1.00 42.22 289 SER A O 1
ATOM 2333 N N . VAL A 1 290 ? -4.961 8.611 -10.950 1.00 51.25 290 VAL A N 1
ATOM 2334 C CA . VAL A 1 290 ? -4.027 9.286 -10.062 1.00 51.25 290 VAL A CA 1
ATOM 2335 C C . VAL A 1 290 ? -4.453 8.835 -8.673 1.00 51.25 290 VAL A C 1
ATOM 2337 O O . VAL A 1 290 ? -5.559 9.156 -8.247 1.00 51.25 290 VAL A O 1
ATOM 2340 N N . VAL A 1 291 ? -3.632 8.059 -7.959 1.00 66.06 291 VAL A N 1
ATOM 2341 C CA . VAL A 1 291 ? -3.927 7.857 -6.535 1.00 66.06 291 VAL A CA 1
ATOM 2342 C C . VAL A 1 291 ? -3.858 9.236 -5.899 1.00 66.06 291 VAL A C 1
ATOM 2344 O O . VAL A 1 291 ? -2.834 9.900 -6.019 1.00 66.06 291 VAL A O 1
ATOM 2347 N N . THR A 1 292 ? -4.939 9.703 -5.288 1.00 83.31 292 THR A N 1
ATOM 2348 C CA . THR A 1 292 ? -4.980 11.000 -4.611 1.00 83.31 292 THR A CA 1
ATOM 2349 C C . THR A 1 292 ? -3.805 11.103 -3.633 1.00 83.31 292 THR A C 1
ATOM 2351 O O . THR A 1 292 ? -3.561 10.137 -2.901 1.00 83.31 292 THR A O 1
ATOM 2354 N N . PRO A 1 293 ? -3.061 12.228 -3.600 1.00 89.75 293 PRO A N 1
ATOM 2355 C CA . PRO A 1 293 ? -2.102 12.490 -2.535 1.00 89.75 293 PRO A CA 1
ATOM 2356 C C . PRO A 1 293 ? -2.753 12.192 -1.191 1.00 89.75 293 PRO A C 1
ATOM 2358 O O . PRO A 1 293 ? -3.772 12.804 -0.862 1.00 89.75 293 PRO A O 1
ATOM 2361 N N . CYS A 1 294 ? -2.208 11.229 -0.458 1.00 89.50 294 CYS A N 1
ATOM 2362 C CA . CYS A 1 294 ? -2.865 10.669 0.721 1.00 89.50 294 CYS A CA 1
ATOM 2363 C C . CYS A 1 294 ? -2.242 11.155 2.026 1.00 89.50 294 CYS A C 1
ATOM 2365 O O . CYS A 1 294 ? -2.722 10.812 3.093 1.00 89.50 294 CYS A O 1
ATOM 2367 N N . ILE A 1 295 ? -1.153 11.917 1.951 1.00 89.38 295 ILE A N 1
ATOM 2368 C CA . ILE A 1 295 ? -0.464 12.476 3.111 1.00 89.38 295 ILE A CA 1
ATOM 2369 C C . ILE A 1 295 ? -0.162 13.937 2.805 1.00 89.38 295 ILE A C 1
ATOM 2371 O O . ILE A 1 295 ? 0.213 14.274 1.678 1.00 89.38 295 ILE A O 1
ATOM 2375 N N . ASP A 1 296 ? -0.379 14.793 3.800 1.00 89.19 296 ASP A N 1
ATOM 2376 C CA . ASP A 1 296 ? -0.035 16.208 3.717 1.00 89.19 296 ASP A CA 1
ATOM 2377 C C . ASP A 1 296 ? 1.484 16.369 3.485 1.00 89.19 296 ASP A C 1
ATOM 2379 O O . ASP A 1 296 ? 2.263 15.661 4.126 1.00 89.19 296 ASP A O 1
ATOM 2383 N N . PRO A 1 297 ? 1.941 17.274 2.599 1.00 84.88 297 PRO A N 1
ATOM 2384 C CA . PRO A 1 297 ? 3.368 17.480 2.333 1.00 84.88 297 PRO A CA 1
ATOM 2385 C C . PRO A 1 297 ? 4.215 17.808 3.573 1.00 84.88 297 PRO A C 1
ATOM 2387 O O . PRO A 1 297 ? 5.424 17.583 3.556 1.00 84.88 297 PRO A O 1
ATOM 2390 N N . SER A 1 298 ? 3.604 18.338 4.639 1.00 84.31 298 SER A N 1
ATOM 2391 C CA . SER A 1 298 ? 4.272 18.615 5.916 1.00 84.31 298 SER A CA 1
ATOM 2392 C C . SER A 1 298 ? 4.525 17.365 6.762 1.00 84.31 298 SER A C 1
ATOM 2394 O O . SER A 1 298 ? 5.366 17.396 7.661 1.00 84.31 298 SER A O 1
ATOM 2396 N N . ARG A 1 299 ? 3.831 16.253 6.488 1.00 86.94 299 ARG A N 1
ATOM 2397 C CA . ARG A 1 299 ? 3.985 15.004 7.233 1.00 86.94 299 ARG A CA 1
ATOM 2398 C C . ARG A 1 299 ? 4.891 14.030 6.515 1.00 86.94 299 ARG A C 1
ATOM 2400 O O . ARG A 1 299 ? 4.769 13.784 5.314 1.00 86.94 299 ARG A O 1
ATOM 2407 N N . THR A 1 300 ? 5.717 13.347 7.305 1.00 83.75 300 THR A N 1
ATOM 2408 C CA . THR A 1 300 ? 6.326 12.111 6.843 1.00 83.75 300 THR A CA 1
ATOM 2409 C C . THR A 1 300 ? 5.471 10.913 7.267 1.00 83.75 300 THR A C 1
ATOM 2411 O O . THR A 1 300 ? 4.863 10.894 8.334 1.00 83.75 300 THR A O 1
ATOM 2414 N N . PRO A 1 301 ? 5.444 9.858 6.458 1.00 80.75 301 PRO A N 1
ATOM 2415 C CA . PRO A 1 301 ? 4.816 8.590 6.822 1.00 80.75 301 PRO A CA 1
ATOM 2416 C C . PRO A 1 301 ? 5.415 7.877 8.052 1.00 80.75 301 PRO A C 1
ATOM 2418 O O . PRO A 1 301 ? 4.838 6.901 8.532 1.00 80.75 301 PRO A O 1
ATOM 2421 N N . TYR A 1 302 ? 6.563 8.336 8.566 1.00 81.56 302 TYR A N 1
ATOM 2422 C CA . TYR A 1 302 ? 7.098 7.889 9.857 1.00 81.56 302 TYR A CA 1
ATOM 2423 C C . TYR A 1 302 ? 6.371 8.558 11.037 1.00 81.56 302 TYR A C 1
ATOM 2425 O O . TYR A 1 302 ? 6.269 7.958 12.108 1.00 81.56 302 TYR A O 1
ATOM 2433 N N . ASP A 1 303 ? 5.769 9.725 10.798 1.00 86.12 303 ASP A N 1
ATOM 2434 C CA . ASP A 1 303 ? 5.086 10.571 11.783 1.00 86.12 303 ASP A CA 1
ATOM 2435 C C . ASP A 1 303 ? 3.560 10.378 11.759 1.00 86.12 303 ASP A C 1
ATOM 2437 O O . ASP A 1 303 ? 2.781 11.261 12.137 1.00 86.12 303 ASP A O 1
ATOM 2441 N N . LEU A 1 304 ? 3.103 9.214 11.283 1.00 88.50 304 LEU A N 1
ATOM 2442 C CA . LEU A 1 304 ? 1.683 8.879 11.274 1.00 88.50 304 LEU A CA 1
ATOM 2443 C C . LEU A 1 304 ? 1.180 8.593 12.701 1.00 88.50 304 LEU A C 1
ATOM 2445 O O . LEU A 1 304 ? 1.850 7.886 13.467 1.00 88.50 304 LEU A O 1
ATOM 2449 N N . PRO A 1 305 ? -0.034 9.051 13.061 1.00 91.75 305 PRO A N 1
ATOM 2450 C CA . PRO A 1 305 ? -0.663 8.711 14.332 1.00 91.75 305 PRO A CA 1
ATOM 2451 C C . PRO A 1 305 ? -0.716 7.198 14.576 1.00 91.75 305 PRO A C 1
ATOM 2453 O O . PRO A 1 305 ? -0.837 6.403 13.642 1.00 91.75 305 PRO A O 1
ATOM 2456 N N . ALA A 1 306 ? -0.647 6.785 15.847 1.00 90.06 306 ALA A N 1
ATOM 2457 C CA . ALA A 1 306 ? -0.643 5.368 16.226 1.00 90.06 306 ALA A CA 1
ATOM 2458 C C . ALA A 1 306 ? -1.841 4.595 15.644 1.00 90.06 306 ALA A C 1
ATOM 2460 O O . ALA A 1 306 ? -1.638 3.542 15.049 1.00 90.06 306 ALA A O 1
ATOM 2461 N N . HIS A 1 307 ? -3.048 5.166 15.706 1.00 90.94 307 HIS A N 1
ATOM 2462 C CA . HIS A 1 307 ? -4.259 4.529 15.179 1.00 90.94 307 HIS A CA 1
ATOM 2463 C C . HIS A 1 307 ? -4.194 4.265 13.663 1.00 90.94 307 HIS A C 1
ATOM 2465 O O . HIS A 1 307 ? -4.642 3.218 13.213 1.00 90.94 307 HIS A O 1
ATOM 2471 N N . VAL A 1 308 ? -3.583 5.157 12.871 1.00 89.88 308 VAL A N 1
ATOM 2472 C CA . VAL A 1 308 ? -3.378 4.926 11.429 1.00 89.88 308 VAL A CA 1
ATOM 2473 C C . VAL A 1 308 ? -2.331 3.834 11.215 1.00 89.88 308 VAL A C 1
ATOM 2475 O O . VAL A 1 308 ? -2.522 2.936 10.399 1.00 89.88 308 VAL A O 1
ATOM 2478 N N . ARG A 1 309 ? -1.229 3.858 11.978 1.00 88.31 309 ARG A N 1
ATOM 2479 C CA . ARG A 1 309 ? -0.172 2.835 11.888 1.00 88.31 309 ARG A CA 1
ATOM 2480 C C . ARG A 1 309 ? -0.677 1.437 12.240 1.00 88.31 309 ARG A C 1
ATOM 2482 O O . ARG A 1 309 ? -0.242 0.474 11.616 1.00 88.31 309 ARG A O 1
ATOM 2489 N N . GLU A 1 310 ? -1.594 1.320 13.195 1.00 88.62 310 GLU A N 1
ATOM 2490 C CA . GLU A 1 310 ? -2.197 0.048 13.612 1.00 88.62 310 GLU A CA 1
ATOM 2491 C C . GLU A 1 310 ? -3.063 -0.607 12.523 1.00 88.62 310 GLU A C 1
ATOM 2493 O O . GLU A 1 310 ? -3.201 -1.832 12.515 1.00 88.62 310 GLU A O 1
ATOM 2498 N N . LEU A 1 311 ? -3.584 0.175 11.569 1.00 87.56 311 LEU A N 1
ATOM 2499 C CA . LEU A 1 311 ? -4.320 -0.331 10.401 1.00 87.56 311 LEU A CA 1
ATOM 2500 C C . LEU A 1 311 ? -3.400 -0.940 9.328 1.00 87.56 311 LEU A C 1
ATOM 2502 O O . LEU A 1 311 ? -3.861 -1.653 8.431 1.00 87.56 311 LEU A O 1
ATOM 2506 N N . SER A 1 312 ? -2.087 -0.708 9.419 1.00 83.00 312 SER A N 1
ATOM 2507 C CA . SER A 1 312 ? -1.121 -1.405 8.575 1.00 83.00 312 SER A CA 1
ATOM 2508 C C . SER A 1 312 ? -1.100 -2.888 8.937 1.00 83.00 312 SER A C 1
ATOM 2510 O O . SER A 1 312 ? -0.683 -3.302 10.021 1.00 83.00 312 SER A O 1
A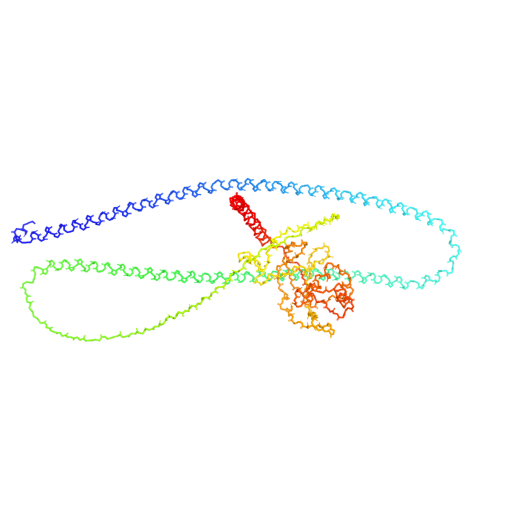TOM 2512 N N . THR A 1 313 ? -1.519 -3.734 7.998 1.00 67.75 313 THR A N 1
ATOM 2513 C CA . THR A 1 313 ? -1.489 -5.194 8.198 1.00 67.75 313 THR A CA 1
ATOM 2514 C C . THR A 1 313 ? -0.061 -5.751 8.235 1.00 67.75 313 THR A C 1
ATOM 2516 O O . THR A 1 313 ? 0.182 -6.831 8.784 1.00 67.75 313 THR A O 1
ATOM 2519 N N . ALA A 1 314 ? 0.908 -5.001 7.703 1.00 63.50 314 ALA A N 1
ATOM 2520 C CA . ALA A 1 314 ? 2.320 -5.263 7.889 1.00 63.50 314 ALA A CA 1
ATOM 2521 C C . ALA A 1 314 ? 2.719 -4.800 9.297 1.00 63.50 314 ALA A C 1
ATOM 2523 O O . ALA A 1 314 ? 3.214 -3.693 9.486 1.00 63.50 314 ALA A O 1
ATOM 2524 N N . ARG A 1 315 ? 2.558 -5.684 10.294 1.00 58.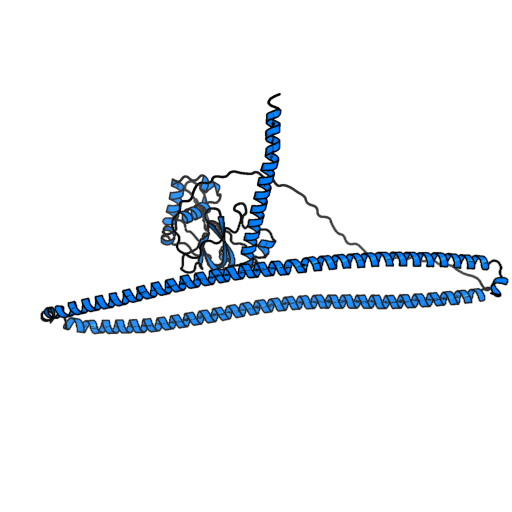41 315 ARG A N 1
ATOM 2525 C CA . ARG A 1 315 ? 3.015 -5.488 11.690 1.00 58.41 315 ARG A CA 1
ATOM 2526 C C . ARG A 1 315 ? 4.482 -5.038 11.833 1.00 58.41 315 ARG A C 1
ATOM 2528 O O . ARG A 1 315 ? 4.901 -4.687 12.929 1.00 58.41 315 ARG A O 1
ATOM 2535 N N . ALA A 1 316 ? 5.262 -5.065 10.752 1.00 52.28 316 ALA A N 1
ATOM 2536 C CA . ALA A 1 316 ? 6.610 -4.534 10.672 1.00 52.28 316 ALA A CA 1
ATOM 2537 C C . ALA A 1 316 ? 6.732 -3.531 9.509 1.00 52.28 316 ALA A C 1
ATOM 2539 O O . ALA A 1 316 ? 6.795 -3.934 8.350 1.00 52.28 316 ALA A O 1
ATOM 2540 N N . VAL A 1 317 ? 6.851 -2.253 9.888 1.00 60.47 317 VAL A N 1
ATOM 2541 C CA . VAL A 1 317 ? 7.519 -1.143 9.182 1.00 60.47 317 VAL A CA 1
ATOM 2542 C C . VAL A 1 317 ? 6.931 -0.764 7.816 1.00 60.47 317 VAL A C 1
ATOM 2544 O O . VAL A 1 317 ? 7.037 -1.486 6.834 1.00 60.47 317 VAL A O 1
ATOM 2547 N N . ILE A 1 318 ? 6.366 0.439 7.743 1.00 60.06 318 ILE A N 1
ATOM 2548 C CA . ILE A 1 318 ? 6.086 1.154 6.494 1.00 60.06 318 ILE A CA 1
ATOM 2549 C C . ILE A 1 318 ? 7.406 1.311 5.732 1.00 60.06 318 ILE A C 1
ATOM 2551 O O . ILE A 1 318 ? 8.372 1.823 6.299 1.00 60.06 318 ILE A O 1
ATOM 2555 N N . LEU A 1 319 ? 7.483 0.869 4.474 1.00 65.12 319 LEU A N 1
ATOM 2556 C CA . LEU A 1 319 ? 8.720 1.003 3.710 1.00 65.12 319 LEU A CA 1
ATOM 2557 C C . LEU A 1 319 ? 8.623 2.259 2.856 1.00 65.12 319 LEU A C 1
ATOM 2559 O O . LEU A 1 319 ? 8.082 2.258 1.751 1.00 65.12 319 LEU A O 1
ATOM 2563 N N . LEU A 1 320 ? 9.106 3.355 3.442 1.00 62.88 320 LEU A N 1
ATOM 2564 C CA . LEU A 1 320 ? 8.947 4.674 2.871 1.00 62.88 320 LEU A CA 1
ATOM 2565 C C . LEU A 1 320 ? 10.197 5.192 2.200 1.00 62.88 320 LEU A C 1
ATOM 2567 O O . LEU A 1 320 ? 11.131 5.622 2.874 1.00 62.88 320 LEU A O 1
ATOM 2571 N N . TRP A 1 321 ? 10.202 5.175 0.873 1.00 67.00 321 TRP A N 1
ATOM 2572 C CA . TRP A 1 321 ? 11.296 5.745 0.099 1.00 67.00 321 TRP A CA 1
ATOM 2573 C C . TRP A 1 321 ? 10.724 6.684 -0.979 1.00 67.00 321 TRP A C 1
ATOM 2575 O O . TRP A 1 321 ? 10.772 6.366 -2.175 1.00 67.00 321 TRP A O 1
ATOM 2585 N N . PRO A 1 322 ? 10.119 7.828 -0.584 1.00 60.75 322 PRO A N 1
ATOM 2586 C CA . PRO A 1 322 ? 9.670 8.841 -1.530 1.00 60.75 322 PRO A CA 1
ATOM 2587 C C . PRO A 1 322 ? 10.870 9.311 -2.368 1.00 60.75 322 PRO A C 1
ATOM 2589 O O . PRO A 1 322 ? 11.953 9.546 -1.836 1.00 60.75 322 PRO A O 1
ATOM 2592 N N . GLY A 1 323 ? 10.707 9.354 -3.691 1.00 64.38 323 GLY A N 1
ATOM 2593 C CA . GLY A 1 323 ? 11.785 9.626 -4.652 1.00 64.38 323 GLY A CA 1
ATOM 2594 C C . GLY A 1 323 ? 12.648 8.408 -5.012 1.00 64.38 323 GLY A C 1
ATOM 2595 O O . GLY A 1 323 ? 13.257 8.378 -6.066 1.00 64.38 323 GLY A O 1
ATOM 2596 N N . GLN A 1 324 ? 12.675 7.339 -4.213 1.00 74.19 324 GLN A N 1
ATOM 2597 C CA . GLN A 1 324 ? 13.534 6.166 -4.490 1.00 74.19 324 GLN A CA 1
ATOM 2598 C C . GLN A 1 324 ? 12.743 4.949 -4.987 1.00 74.19 324 GLN A C 1
ATOM 2600 O O . GLN A 1 324 ? 13.326 3.928 -5.359 1.00 74.19 324 GLN A O 1
ATOM 2605 N N . THR A 1 325 ? 11.415 5.064 -5.003 1.00 74.50 325 THR A N 1
ATOM 2606 C CA . THR A 1 325 ? 10.494 4.047 -5.509 1.00 74.50 325 THR A CA 1
ATOM 2607 C C . THR A 1 325 ? 10.232 4.273 -6.992 1.00 74.50 325 THR A C 1
ATOM 2609 O O . THR A 1 325 ? 9.586 5.246 -7.380 1.00 74.50 325 THR A O 1
ATOM 2612 N N . ARG A 1 326 ? 10.683 3.335 -7.824 1.00 78.31 326 ARG A N 1
ATOM 2613 C CA . ARG A 1 326 ? 10.360 3.255 -9.249 1.00 78.31 326 ARG A CA 1
ATOM 2614 C C . ARG A 1 326 ? 9.316 2.181 -9.465 1.00 78.31 326 ARG A C 1
ATOM 2616 O O . ARG A 1 326 ? 9.560 1.005 -9.212 1.00 78.31 326 ARG A O 1
ATOM 2623 N N . GLN A 1 327 ? 8.169 2.565 -9.998 1.00 72.12 327 GLN A N 1
ATOM 2624 C CA . GLN A 1 327 ? 7.229 1.590 -10.525 1.00 72.12 327 GLN A CA 1
ATOM 2625 C C . GLN A 1 327 ? 7.719 1.159 -11.905 1.00 72.12 327 GLN A C 1
ATOM 2627 O O . GLN A 1 327 ? 7.979 2.000 -12.765 1.00 72.12 327 GLN A O 1
ATOM 2632 N N . LEU A 1 328 ? 7.904 -0.142 -12.112 1.00 66.12 328 LEU A N 1
ATOM 2633 C CA . LEU A 1 328 ? 8.224 -0.631 -13.442 1.00 66.12 328 LEU A CA 1
ATOM 2634 C C . LEU A 1 328 ? 6.929 -0.709 -14.243 1.00 66.12 328 LEU A C 1
ATOM 2636 O O . LEU A 1 328 ? 6.016 -1.452 -13.877 1.00 66.12 328 LEU A O 1
ATOM 2640 N N . HIS A 1 329 ? 6.869 0.020 -15.356 1.00 55.16 329 HIS A N 1
ATOM 2641 C CA . HIS A 1 329 ? 5.832 -0.168 -16.364 1.00 55.16 329 HIS A CA 1
ATOM 2642 C C . HIS A 1 329 ? 5.999 -1.537 -17.037 1.00 55.16 329 HIS A C 1
ATOM 2644 O O . HIS A 1 329 ? 6.604 -1.684 -18.091 1.00 55.16 329 HIS A O 1
ATOM 2650 N N . GLY A 1 330 ? 5.453 -2.566 -16.398 1.00 57.81 330 GLY A N 1
ATOM 2651 C CA . GLY A 1 330 ? 4.813 -3.670 -17.102 1.00 57.81 330 GLY A CA 1
ATOM 2652 C C . GLY A 1 330 ? 3.320 -3.371 -17.176 1.00 57.81 330 GLY A C 1
ATOM 2653 O O . GLY A 1 330 ? 2.817 -2.646 -16.318 1.00 57.81 330 GLY A O 1
ATOM 2654 N N . LYS A 1 331 ? 2.607 -3.954 -18.148 1.00 56.72 331 LYS A N 1
ATOM 2655 C CA . LYS A 1 331 ? 1.169 -3.730 -18.430 1.00 56.72 331 LYS A CA 1
ATOM 2656 C C . LYS A 1 331 ? 0.224 -3.740 -17.208 1.00 56.72 331 LYS A C 1
ATOM 2658 O O . LYS A 1 331 ? -0.913 -3.312 -17.326 1.00 56.72 331 LYS A O 1
ATOM 2663 N N . ASN A 1 332 ? 0.685 -4.207 -16.043 1.00 71.69 332 ASN A N 1
ATOM 2664 C CA . ASN A 1 332 ? -0.138 -4.461 -14.869 1.00 71.69 332 ASN A CA 1
ATOM 2665 C C . ASN A 1 332 ? 0.294 -3.696 -13.600 1.00 71.69 332 ASN A C 1
ATOM 2667 O O . ASN A 1 332 ? -0.304 -3.935 -12.558 1.00 71.69 332 ASN A O 1
ATOM 2671 N N . ASN A 1 333 ? 1.335 -2.845 -13.616 1.00 72.12 333 ASN A N 1
ATOM 2672 C CA . ASN A 1 333 ? 1.775 -2.065 -12.435 1.00 72.12 333 ASN A CA 1
ATOM 2673 C C . ASN A 1 333 ? 2.087 -2.882 -11.153 1.00 72.12 333 ASN A C 1
ATOM 2675 O O . ASN A 1 333 ? 2.255 -2.325 -10.066 1.00 72.12 333 ASN A O 1
ATOM 2679 N N . ARG A 1 334 ? 2.225 -4.210 -11.282 1.00 88.00 334 ARG A N 1
ATOM 2680 C CA . ARG A 1 334 ? 2.417 -5.153 -10.169 1.00 88.00 334 ARG A CA 1
ATOM 2681 C C . ARG A 1 334 ? 3.849 -5.235 -9.654 1.00 88.00 334 ARG A C 1
ATOM 2683 O O . ARG A 1 334 ? 4.077 -5.907 -8.659 1.00 88.00 334 ARG A O 1
ATOM 2690 N N . LYS A 1 335 ? 4.814 -4.607 -10.324 1.00 90.31 335 LYS A N 1
ATOM 2691 C CA . LYS A 1 335 ? 6.233 -4.687 -9.967 1.00 90.31 335 LYS A CA 1
ATOM 2692 C C . LYS A 1 335 ? 6.775 -3.298 -9.671 1.00 90.31 335 LYS A C 1
ATOM 2694 O O . LYS A 1 335 ? 6.576 -2.366 -10.449 1.00 90.31 335 LYS A O 1
ATOM 2699 N N . ALA A 1 336 ? 7.465 -3.169 -8.549 1.00 90.56 336 ALA A N 1
ATOM 2700 C CA . ALA A 1 336 ? 8.130 -1.940 -8.147 1.00 90.56 336 ALA A CA 1
ATOM 2701 C C . ALA A 1 336 ? 9.563 -2.244 -7.716 1.00 90.56 336 ALA A C 1
ATOM 2703 O O . ALA A 1 336 ? 9.858 -3.316 -7.196 1.00 90.56 336 ALA A O 1
ATOM 2704 N N . HIS A 1 337 ? 10.459 -1.296 -7.950 1.00 89.94 337 HIS A N 1
ATOM 2705 C CA . HIS A 1 337 ? 11.840 -1.332 -7.505 1.00 89.94 337 HIS A CA 1
ATOM 2706 C C . HIS A 1 337 ? 12.072 -0.193 -6.526 1.00 89.94 337 HIS A C 1
ATOM 2708 O O . HIS A 1 337 ? 11.715 0.949 -6.808 1.00 89.94 337 HIS A O 1
ATOM 2714 N N . ILE A 1 338 ? 12.718 -0.484 -5.404 1.00 88.31 338 ILE A N 1
ATOM 2715 C CA . ILE A 1 338 ? 13.248 0.557 -4.523 1.00 88.31 338 ILE A CA 1
ATOM 2716 C C . ILE A 1 338 ? 14.752 0.570 -4.662 1.00 88.31 338 ILE A C 1
ATOM 2718 O O . ILE A 1 338 ? 15.406 -0.447 -4.437 1.00 88.31 338 ILE A O 1
ATOM 2722 N N . PHE A 1 339 ? 15.299 1.716 -5.045 1.00 86.25 339 PHE A N 1
ATOM 2723 C CA . PHE A 1 339 ? 16.738 1.909 -5.063 1.00 86.25 339 PHE A CA 1
ATOM 2724 C C . PHE A 1 339 ? 17.300 1.828 -3.645 1.00 86.25 339 PHE A C 1
ATOM 2726 O O . PHE A 1 339 ? 16.794 2.496 -2.756 1.00 86.25 339 PHE A O 1
ATOM 2733 N N . ALA A 1 340 ? 18.379 1.078 -3.447 1.00 80.69 340 ALA A N 1
ATOM 2734 C CA . ALA A 1 340 ? 19.097 1.029 -2.185 1.00 80.69 340 ALA A CA 1
ATOM 2735 C C . ALA A 1 340 ? 20.601 0.950 -2.459 1.00 80.69 340 ALA A C 1
ATOM 2737 O O . ALA A 1 340 ? 21.132 -0.119 -2.734 1.00 80.69 340 ALA A O 1
ATOM 2738 N N . SER A 1 341 ? 21.297 2.089 -2.419 1.00 80.50 341 SER A N 1
ATOM 2739 C CA . SER A 1 341 ? 22.738 2.121 -2.696 1.00 80.50 341 SER A CA 1
ATOM 2740 C C . SER A 1 341 ? 23.526 1.308 -1.657 1.00 80.50 341 SER A C 1
ATOM 2742 O O . SER A 1 341 ? 23.427 1.626 -0.469 1.00 80.50 341 SER A O 1
ATOM 2744 N N . PRO A 1 342 ? 24.373 0.344 -2.065 1.00 83.81 342 PRO A N 1
ATOM 2745 C CA . PRO A 1 342 ? 25.279 -0.355 -1.150 1.00 83.81 342 PRO A CA 1
ATOM 2746 C C . PRO A 1 342 ? 26.502 0.499 -0.784 1.00 83.81 342 PRO A C 1
ATOM 2748 O O . PRO A 1 342 ? 27.307 0.116 0.058 1.00 83.81 342 PRO A O 1
ATOM 2751 N N . SER A 1 343 ? 26.669 1.654 -1.428 1.00 89.31 343 SER A N 1
ATOM 2752 C CA . SER A 1 343 ? 27.791 2.558 -1.202 1.00 89.31 343 SER A CA 1
ATOM 2753 C C . SER A 1 343 ? 27.306 3.999 -1.155 1.00 89.31 343 SER A C 1
ATOM 2755 O O . SER A 1 343 ? 26.391 4.375 -1.894 1.00 89.31 343 SER A O 1
ATOM 2757 N N . LYS A 1 344 ? 27.935 4.821 -0.319 1.00 92.75 344 LYS A N 1
ATOM 2758 C CA . LYS A 1 344 ? 27.742 6.272 -0.311 1.00 92.75 344 LYS A CA 1
ATOM 2759 C C . LYS A 1 344 ? 28.998 6.982 -0.792 1.00 92.75 344 LYS A C 1
ATOM 2761 O O . LYS A 1 344 ? 30.109 6.525 -0.549 1.00 92.75 344 LYS A O 1
ATOM 2766 N N . CYS A 1 345 ? 28.800 8.094 -1.479 1.00 93.38 345 CYS A N 1
ATOM 2767 C CA . CYS A 1 345 ? 29.847 8.986 -1.944 1.00 93.38 345 CYS A CA 1
ATOM 2768 C C . CYS A 1 345 ? 30.264 9.927 -0.810 1.00 93.38 345 CYS A C 1
ATOM 2770 O O . CYS A 1 345 ? 29.409 10.584 -0.204 1.00 93.38 345 CYS A O 1
ATOM 2772 N N . ASP A 1 346 ? 31.568 9.997 -0.545 1.00 91.50 346 ASP A N 1
ATOM 2773 C CA . ASP A 1 346 ? 32.170 10.996 0.330 1.00 91.50 346 ASP A CA 1
ATOM 2774 C C . ASP A 1 346 ? 32.913 12.038 -0.512 1.00 91.50 346 ASP A C 1
ATOM 2776 O O . ASP A 1 346 ? 33.920 11.763 -1.167 1.00 91.50 346 ASP A O 1
ATOM 2780 N N . THR A 1 347 ? 32.378 13.257 -0.503 1.00 88.88 347 THR A N 1
ATOM 2781 C CA . THR A 1 347 ? 32.926 14.401 -1.238 1.00 88.88 347 THR A CA 1
ATOM 2782 C C . THR A 1 347 ? 33.997 15.154 -0.457 1.00 88.88 347 THR A C 1
ATOM 2784 O O . THR A 1 347 ? 34.514 16.143 -0.964 1.00 88.88 347 THR A O 1
ATOM 2787 N N . SER A 1 348 ? 34.278 14.765 0.792 1.00 86.94 348 SER A N 1
ATOM 2788 C CA . SER A 1 348 ? 35.319 15.400 1.609 1.00 86.94 348 SER A CA 1
ATOM 2789 C C . SER A 1 348 ? 36.731 14.928 1.250 1.00 86.94 348 SER A C 1
ATOM 2791 O O . SER A 1 348 ? 37.706 15.584 1.609 1.00 86.94 348 SER A O 1
ATOM 2793 N N . THR A 1 349 ? 36.844 13.823 0.510 1.00 84.50 349 THR A N 1
ATOM 2794 C CA . THR A 1 349 ? 38.109 13.287 0.008 1.00 84.50 349 THR A CA 1
ATOM 2795 C C . THR A 1 349 ? 38.337 13.712 -1.442 1.00 84.50 349 THR A C 1
ATOM 2797 O O . THR A 1 349 ? 37.416 13.659 -2.258 1.00 84.50 349 THR A O 1
ATOM 2800 N N . GLU A 1 350 ? 39.573 14.073 -1.789 1.00 83.06 350 GLU A N 1
ATOM 2801 C CA . GLU A 1 350 ? 39.992 14.322 -3.171 1.00 83.06 350 GLU A CA 1
ATOM 2802 C C . GLU A 1 350 ? 41.097 13.313 -3.548 1.00 83.06 350 GLU A C 1
ATOM 2804 O O . GLU A 1 350 ? 42.174 13.352 -2.948 1.00 83.06 350 GLU A O 1
ATOM 2809 N N . PRO A 1 351 ? 40.858 12.373 -4.490 1.00 86.38 351 PRO A N 1
ATOM 2810 C CA . PRO A 1 351 ? 39.640 12.175 -5.289 1.00 86.38 351 PRO A CA 1
ATOM 2811 C C . PRO A 1 351 ? 38.435 11.664 -4.473 1.00 86.38 351 PRO A C 1
ATOM 2813 O O . PRO A 1 351 ? 38.592 11.122 -3.378 1.00 86.38 351 PRO A O 1
ATOM 2816 N N . ILE A 1 352 ? 37.226 11.821 -5.034 1.00 88.56 352 ILE A N 1
ATOM 2817 C CA . ILE A 1 352 ? 35.966 11.341 -4.439 1.00 88.56 352 ILE A CA 1
ATOM 2818 C C . ILE A 1 352 ? 36.092 9.856 -4.083 1.00 88.56 352 ILE A C 1
ATOM 2820 O O . ILE A 1 352 ? 36.454 9.039 -4.935 1.00 88.56 352 ILE A O 1
ATOM 2824 N N . SER A 1 353 ? 35.752 9.506 -2.844 1.00 91.62 353 SER A N 1
ATOM 2825 C CA . SER A 1 353 ? 35.798 8.130 -2.352 1.00 91.62 353 SER A CA 1
ATOM 2826 C C . SER A 1 353 ? 34.396 7.558 -2.131 1.00 91.62 353 SER A C 1
ATOM 2828 O O . SER A 1 353 ? 33.404 8.282 -2.012 1.00 91.62 353 SER A O 1
ATOM 2830 N N . TRP A 1 354 ? 34.307 6.227 -2.123 1.00 93.25 354 TRP A N 1
ATOM 2831 C CA . TRP A 1 354 ? 33.060 5.487 -1.946 1.00 93.25 354 TRP A CA 1
ATOM 2832 C C . TRP A 1 354 ? 33.148 4.636 -0.689 1.00 93.25 354 TRP A C 1
ATOM 2834 O O . TRP A 1 354 ? 33.988 3.744 -0.586 1.00 93.25 354 TRP A O 1
ATOM 2844 N N . ILE A 1 355 ? 32.255 4.896 0.257 1.00 91.75 355 ILE A N 1
ATOM 2845 C CA . ILE A 1 355 ? 32.158 4.157 1.509 1.00 91.75 355 ILE A CA 1
ATOM 2846 C C . ILE A 1 355 ? 31.102 3.079 1.325 1.00 91.75 355 ILE A C 1
ATOM 2848 O O . ILE A 1 355 ? 29.935 3.381 1.068 1.00 91.75 355 ILE A O 1
ATOM 2852 N N . LYS A 1 356 ? 31.506 1.816 1.453 1.00 89.81 356 LYS A N 1
ATOM 2853 C CA . LYS A 1 356 ? 30.570 0.694 1.449 1.00 89.81 356 LYS A CA 1
ATOM 2854 C C . LYS A 1 356 ? 29.730 0.760 2.721 1.00 89.81 356 LYS A C 1
ATOM 2856 O O . LYS A 1 356 ? 30.272 0.773 3.823 1.00 89.81 356 LYS A O 1
ATOM 2861 N N . ILE A 1 357 ? 28.417 0.803 2.561 1.00 84.88 357 ILE A N 1
ATOM 2862 C CA . ILE A 1 357 ? 27.472 0.630 3.656 1.00 84.88 357 ILE A CA 1
ATOM 2863 C C . ILE A 1 357 ? 26.990 -0.813 3.569 1.00 84.88 357 ILE A C 1
ATOM 2865 O O . ILE A 1 357 ? 26.719 -1.316 2.482 1.00 84.88 357 ILE A O 1
ATOM 2869 N N . GLU A 1 358 ? 26.881 -1.500 4.699 1.00 66.75 358 GLU A N 1
ATOM 2870 C CA . GLU A 1 358 ? 26.178 -2.781 4.763 1.00 66.75 358 GLU A CA 1
ATOM 2871 C C . GLU A 1 358 ? 24.732 -2.557 5.222 1.00 66.75 358 GLU A C 1
ATOM 2873 O O . GLU A 1 358 ? 24.418 -2.785 6.389 1.00 66.75 358 GLU A O 1
ATOM 2878 N N . PRO A 1 359 ? 23.794 -2.122 4.359 1.00 60.66 359 PRO A N 1
ATOM 2879 C CA . PRO A 1 359 ? 22.400 -2.340 4.668 1.00 60.66 359 PRO A CA 1
ATOM 2880 C C . PRO A 1 359 ? 22.093 -3.797 4.313 1.00 60.66 359 PRO A C 1
ATOM 2882 O O . PRO A 1 359 ? 22.056 -4.167 3.138 1.00 60.66 359 PRO A O 1
ATOM 2885 N N . SER A 1 360 ? 21.859 -4.657 5.309 1.00 65.88 360 SER A N 1
ATOM 2886 C CA . SER A 1 360 ? 21.376 -6.015 5.040 1.00 65.88 360 SER A CA 1
ATOM 2887 C C . SER A 1 360 ? 19.906 -5.965 4.597 1.00 65.88 360 SER A C 1
ATOM 2889 O O . SER A 1 360 ? 18.990 -6.320 5.341 1.00 65.88 360 SER A O 1
ATOM 2891 N N . LEU A 1 361 ? 19.655 -5.545 3.354 1.00 75.00 361 LEU A N 1
ATOM 2892 C CA . LEU A 1 361 ? 18.332 -5.611 2.718 1.00 75.00 361 LEU A CA 1
ATOM 2893 C C . LEU A 1 361 ? 17.809 -7.061 2.656 1.00 75.00 361 LEU A C 1
ATOM 2895 O O . LEU A 1 361 ? 16.619 -7.310 2.486 1.00 75.00 361 LEU A O 1
ATOM 2899 N N . GLN A 1 362 ? 18.687 -8.046 2.842 1.00 79.88 362 GLN A N 1
ATOM 2900 C CA . GLN A 1 362 ? 18.303 -9.448 2.977 1.00 79.88 362 GLN A CA 1
ATOM 2901 C C . GLN A 1 362 ? 17.279 -9.665 4.102 1.00 79.88 362 GLN A C 1
ATOM 2903 O O . GLN A 1 362 ? 16.337 -10.428 3.910 1.00 79.88 362 GLN A O 1
ATOM 2908 N N . GLY A 1 363 ? 17.379 -8.933 5.219 1.00 82.44 363 GLY A N 1
ATOM 2909 C CA . GLY A 1 363 ? 16.473 -9.090 6.364 1.00 82.44 363 GLY A CA 1
ATOM 2910 C C . GLY A 1 363 ? 15.023 -8.664 6.101 1.00 82.44 363 GLY A C 1
ATOM 2911 O O . GLY A 1 363 ? 14.125 -9.061 6.839 1.00 82.44 363 GLY A O 1
ATOM 2912 N N . ILE A 1 364 ? 14.772 -7.876 5.050 1.00 84.25 364 ILE A N 1
ATOM 2913 C CA . ILE A 1 364 ? 13.416 -7.454 4.662 1.00 84.25 364 ILE A CA 1
ATOM 2914 C C . ILE A 1 364 ? 12.812 -8.326 3.554 1.00 84.25 364 ILE A C 1
ATOM 2916 O O . ILE A 1 364 ? 11.623 -8.190 3.266 1.00 84.25 364 ILE A O 1
ATOM 2920 N N . THR A 1 365 ? 13.596 -9.224 2.949 1.00 88.31 365 THR A N 1
ATOM 2921 C CA . THR A 1 365 ? 13.121 -10.139 1.899 1.00 88.31 365 THR A CA 1
ATOM 2922 C C . THR A 1 365 ? 12.103 -11.128 2.472 1.00 88.31 365 THR A C 1
ATOM 2924 O O . THR A 1 365 ? 12.238 -11.596 3.598 1.00 88.31 365 THR A O 1
ATOM 2927 N N . GLY A 1 366 ? 11.048 -11.423 1.716 1.00 88.56 366 GLY A N 1
ATOM 2928 C CA . GLY A 1 366 ? 9.915 -12.253 2.131 1.00 88.56 366 GLY A CA 1
ATOM 2929 C C . GLY A 1 366 ? 8.837 -11.509 2.928 1.00 88.56 366 GLY A C 1
ATOM 2930 O O . GLY A 1 366 ? 7.707 -11.990 3.011 1.00 88.56 366 GLY A O 1
ATOM 2931 N N . GLY A 1 367 ? 9.140 -10.330 3.480 1.00 89.00 367 GLY A N 1
ATOM 2932 C CA . GLY A 1 367 ? 8.173 -9.505 4.205 1.00 89.00 367 GLY A CA 1
ATOM 2933 C C . GLY A 1 367 ? 7.209 -8.753 3.285 1.00 89.00 367 GLY A C 1
ATOM 2934 O O . GLY A 1 367 ? 7.547 -8.414 2.153 1.00 89.00 367 GLY A O 1
ATOM 2935 N N . THR A 1 368 ? 6.010 -8.447 3.786 1.00 90.44 368 THR A N 1
ATOM 2936 C CA . THR A 1 368 ? 5.083 -7.491 3.160 1.00 90.44 368 THR A CA 1
ATOM 2937 C C . THR A 1 368 ? 5.222 -6.111 3.791 1.00 90.44 368 THR A C 1
ATOM 2939 O O . THR A 1 368 ? 5.498 -5.999 4.988 1.00 90.44 368 THR A O 1
ATOM 2942 N N . ARG A 1 369 ? 5.065 -5.059 2.991 1.00 90.31 369 ARG A N 1
ATOM 2943 C CA . ARG A 1 369 ? 5.295 -3.664 3.370 1.00 90.31 369 ARG A CA 1
ATOM 2944 C C . ARG A 1 369 ? 4.298 -2.751 2.666 1.00 90.31 369 ARG A C 1
ATOM 2946 O O . ARG A 1 369 ? 3.932 -3.008 1.522 1.00 90.31 369 ARG A O 1
ATOM 2953 N N . GLU A 1 370 ? 3.898 -1.685 3.346 1.00 91.00 370 GLU A N 1
ATOM 2954 C CA . GLU A 1 370 ? 3.128 -0.598 2.737 1.00 91.00 370 GLU A CA 1
ATOM 2955 C C . GLU A 1 370 ? 4.084 0.301 1.943 1.00 91.00 370 GLU A C 1
ATOM 2957 O O . GLU A 1 370 ? 5.114 0.723 2.482 1.00 91.00 370 GLU A O 1
ATOM 2962 N N . LEU A 1 371 ? 3.771 0.539 0.665 1.00 89.81 371 LEU A N 1
ATOM 2963 C CA . LEU A 1 371 ? 4.632 1.251 -0.277 1.00 89.81 371 LEU A CA 1
ATOM 2964 C C . LEU A 1 371 ? 4.069 2.627 -0.624 1.00 89.81 371 LEU A C 1
ATOM 2966 O O . LEU A 1 371 ? 2.876 2.786 -0.879 1.00 89.81 371 LEU A O 1
ATOM 2970 N N . PHE A 1 372 ? 4.965 3.605 -0.709 1.00 89.38 372 PHE A N 1
ATOM 2971 C CA . PHE A 1 372 ? 4.637 4.983 -1.046 1.00 89.38 372 PHE A CA 1
ATOM 2972 C C . PHE A 1 372 ? 5.597 5.537 -2.096 1.00 89.38 372 PHE A C 1
ATOM 2974 O O . PHE A 1 372 ? 6.755 5.125 -2.178 1.00 89.38 372 PHE A O 1
ATOM 2981 N N . ARG A 1 373 ? 5.131 6.516 -2.868 1.00 87.19 373 ARG A N 1
ATOM 2982 C CA . ARG A 1 373 ? 5.911 7.214 -3.893 1.00 87.19 373 ARG A CA 1
ATOM 2983 C C . ARG A 1 373 ? 5.727 8.720 -3.751 1.00 87.19 373 ARG A C 1
ATOM 2985 O O . ARG A 1 373 ? 4.605 9.178 -3.567 1.00 87.19 373 ARG A O 1
ATOM 2992 N N . ALA A 1 374 ? 6.817 9.479 -3.865 1.00 84.38 374 ALA A N 1
ATOM 2993 C CA . ALA A 1 374 ? 6.719 10.922 -4.079 1.00 84.38 374 ALA A CA 1
ATOM 2994 C C . ALA A 1 374 ? 6.563 11.206 -5.570 1.00 84.38 374 ALA A C 1
ATOM 2996 O O . ALA A 1 374 ? 7.310 10.658 -6.382 1.00 84.38 374 ALA A O 1
ATOM 2997 N N . VAL A 1 375 ? 5.609 12.062 -5.907 1.00 83.50 375 VAL A N 1
ATOM 2998 C CA . VAL A 1 375 ? 5.378 12.572 -7.259 1.00 83.50 375 VAL A CA 1
ATOM 2999 C C . VAL A 1 375 ? 5.080 14.060 -7.107 1.00 83.50 375 VAL A C 1
ATOM 3001 O O . VAL A 1 375 ? 4.199 14.409 -6.338 1.00 83.50 375 VAL A O 1
ATOM 3004 N N . HIS A 1 376 ? 5.851 14.937 -7.755 1.00 83.69 376 HIS A N 1
ATOM 3005 C CA . HIS A 1 376 ? 5.652 16.399 -7.717 1.00 83.69 376 HIS A CA 1
ATOM 3006 C C . HIS A 1 376 ? 5.449 17.010 -6.311 1.00 83.69 376 HIS A C 1
ATOM 3008 O O . HIS A 1 376 ? 4.632 17.902 -6.119 1.00 83.69 376 HIS A O 1
ATOM 3014 N N . GLY A 1 377 ? 6.187 16.526 -5.307 1.00 81.75 377 GLY A N 1
ATOM 3015 C CA . GLY A 1 377 ? 6.095 17.032 -3.929 1.00 81.75 377 GLY A CA 1
ATOM 3016 C C . GLY A 1 377 ? 4.927 16.474 -3.108 1.00 81.75 377 GLY A C 1
ATOM 3017 O O . GLY A 1 377 ? 4.880 16.704 -1.904 1.00 81.75 377 GLY A O 1
ATOM 3018 N N . SER A 1 378 ? 4.036 15.682 -3.707 1.00 86.62 378 SER A N 1
ATOM 3019 C CA . SER A 1 378 ? 3.010 14.927 -2.990 1.00 86.62 378 SER A CA 1
ATOM 3020 C C . SER A 1 378 ? 3.422 13.480 -2.741 1.00 86.62 378 SER A C 1
ATOM 3022 O O . SER A 1 378 ? 4.175 12.878 -3.510 1.00 86.62 378 SER A O 1
ATOM 3024 N N . VAL A 1 379 ? 2.906 12.900 -1.656 1.00 87.88 379 VAL A N 1
ATOM 3025 C CA . VAL A 1 379 ? 3.115 11.493 -1.299 1.00 87.88 379 VAL A CA 1
ATOM 3026 C C . VAL A 1 379 ? 1.863 10.687 -1.634 1.00 87.88 379 VAL A C 1
ATOM 3028 O O . VAL A 1 379 ? 0.756 11.001 -1.195 1.00 87.88 379 VAL A O 1
ATOM 3031 N N . HIS A 1 380 ? 2.061 9.624 -2.406 1.00 89.69 380 HIS A N 1
ATOM 3032 C CA . HIS A 1 380 ? 1.018 8.736 -2.900 1.00 89.69 380 HIS A CA 1
ATOM 3033 C C . HIS A 1 380 ? 1.219 7.336 -2.332 1.00 89.69 380 HIS A C 1
ATOM 3035 O O . HIS A 1 380 ? 2.335 6.810 -2.344 1.00 89.69 380 HIS A O 1
ATOM 3041 N N . TYR A 1 381 ? 0.140 6.718 -1.868 1.00 91.19 381 TYR A N 1
ATOM 3042 C CA . TYR A 1 381 ? 0.137 5.332 -1.419 1.00 91.19 381 TYR A CA 1
ATOM 3043 C C . TYR A 1 381 ? -0.049 4.395 -2.616 1.00 91.19 381 TYR A C 1
ATOM 3045 O O . TYR A 1 381 ? -0.995 4.537 -3.383 1.00 91.19 381 TYR A O 1
ATOM 3053 N N . LEU A 1 382 ? 0.859 3.439 -2.802 1.00 89.25 382 LEU A N 1
ATOM 3054 C CA . LEU A 1 382 ? 0.809 2.509 -3.936 1.00 89.25 382 LEU A CA 1
ATOM 3055 C C . LEU A 1 382 ? 0.123 1.183 -3.597 1.00 89.25 382 LEU A C 1
ATOM 3057 O O . LEU A 1 382 ? -0.184 0.402 -4.496 1.00 89.25 382 LEU A O 1
ATOM 3061 N N . GLY A 1 383 ? -0.103 0.905 -2.315 1.00 90.75 383 GLY A N 1
ATOM 3062 C CA . GLY A 1 383 ? -0.605 -0.380 -1.853 1.00 90.75 383 GLY A CA 1
ATOM 3063 C C . GLY A 1 383 ? 0.430 -1.166 -1.057 1.00 90.75 383 GLY A C 1
ATOM 3064 O O . GLY A 1 383 ? 1.487 -0.669 -0.660 1.00 90.75 383 GLY A O 1
ATOM 3065 N N . MET A 1 384 ? 0.118 -2.438 -0.859 1.00 91.19 384 MET A N 1
ATOM 3066 C CA . MET A 1 384 ? 0.938 -3.375 -0.117 1.00 91.19 384 MET A CA 1
ATOM 3067 C C . MET A 1 384 ? 1.736 -4.245 -1.071 1.00 91.19 384 MET A C 1
ATOM 3069 O O . MET A 1 384 ? 1.184 -4.889 -1.966 1.00 91.19 384 MET A O 1
ATOM 3073 N N . TYR A 1 385 ? 3.040 -4.301 -0.839 1.00 92.12 385 TYR A N 1
ATOM 3074 C CA . TYR A 1 385 ? 3.987 -5.029 -1.665 1.00 92.12 385 TYR A CA 1
ATOM 3075 C C . TYR A 1 385 ? 4.736 -6.073 -0.846 1.00 92.12 385 TYR A C 1
ATOM 3077 O O . TYR A 1 385 ? 5.005 -5.889 0.340 1.00 92.12 385 TYR A O 1
ATOM 3085 N N . ARG A 1 386 ? 5.097 -7.182 -1.484 1.00 91.94 386 ARG A N 1
ATOM 3086 C CA . ARG A 1 386 ? 5.976 -8.216 -0.950 1.00 91.94 386 ARG A CA 1
ATOM 3087 C C . ARG A 1 386 ? 7.388 -7.970 -1.455 1.00 91.94 386 ARG A C 1
ATOM 3089 O O . ARG A 1 386 ? 7.600 -7.824 -2.654 1.00 91.94 386 ARG A O 1
ATOM 3096 N N . CYS A 1 387 ? 8.351 -7.961 -0.545 1.00 91.25 387 CYS A N 1
ATOM 3097 C CA . CYS A 1 387 ? 9.766 -7.915 -0.876 1.00 91.25 387 CYS A CA 1
ATOM 3098 C C . CYS A 1 387 ? 10.198 -9.278 -1.419 1.00 91.25 387 CYS A C 1
ATOM 3100 O O . CYS A 1 387 ? 10.294 -10.236 -0.655 1.00 91.25 387 CYS A O 1
ATOM 3102 N N . VAL A 1 388 ? 10.442 -9.389 -2.721 1.00 91.44 388 VAL A N 1
ATOM 3103 C CA . VAL A 1 388 ? 10.751 -10.676 -3.366 1.00 91.44 388 VAL A CA 1
ATOM 3104 C C . VAL A 1 388 ? 12.238 -10.986 -3.302 1.00 91.44 388 VAL A C 1
ATOM 3106 O O . VAL A 1 388 ? 12.622 -12.104 -2.971 1.00 91.44 388 VAL A O 1
ATOM 3109 N N . SER A 1 389 ? 13.084 -9.996 -3.583 1.00 87.69 389 SER A N 1
ATOM 3110 C CA . SER A 1 389 ? 14.532 -10.186 -3.625 1.00 87.69 389 SER A CA 1
ATOM 3111 C C . SER A 1 389 ? 15.282 -8.880 -3.372 1.00 87.69 389 SER A C 1
ATOM 3113 O O . SER A 1 389 ? 14.904 -7.814 -3.855 1.00 87.69 389 SER A O 1
ATOM 3115 N N . ALA A 1 390 ? 16.371 -8.971 -2.608 1.00 77.00 390 ALA A N 1
ATOM 3116 C CA . ALA A 1 390 ? 17.140 -7.828 -2.116 1.00 77.00 390 ALA A CA 1
ATOM 3117 C C . ALA A 1 390 ? 18.570 -7.756 -2.675 1.00 77.00 390 ALA A C 1
ATOM 3119 O O . ALA A 1 390 ? 19.475 -7.261 -2.007 1.00 77.00 390 ALA A O 1
ATOM 3120 N N . SER A 1 391 ? 18.833 -8.299 -3.863 1.00 70.69 391 SER A N 1
ATOM 3121 C CA . SER A 1 391 ? 20.214 -8.472 -4.356 1.00 70.69 391 SER A CA 1
ATOM 3122 C C . SER A 1 391 ? 20.371 -8.248 -5.854 1.00 70.69 391 SER A C 1
ATOM 3124 O O . SER A 1 391 ? 21.333 -8.726 -6.449 1.00 70.69 391 SER A O 1
ATOM 3126 N N . HIS A 1 392 ? 19.436 -7.530 -6.473 1.00 79.81 392 HIS A N 1
ATOM 3127 C CA . HIS A 1 392 ? 19.576 -7.176 -7.875 1.00 79.81 392 HIS A CA 1
ATOM 3128 C C . HIS A 1 392 ? 20.309 -5.851 -8.016 1.00 79.81 392 HIS A C 1
ATOM 3130 O O . HIS A 1 392 ? 20.091 -4.911 -7.251 1.00 79.81 392 HIS A O 1
ATOM 3136 N N . TYR A 1 393 ? 21.182 -5.801 -9.011 1.00 90.12 393 TYR A N 1
ATOM 3137 C CA . TYR A 1 393 ? 21.865 -4.596 -9.437 1.00 90.12 393 TYR A CA 1
ATOM 3138 C C . TYR A 1 393 ? 21.295 -4.192 -10.785 1.00 90.12 393 TYR A C 1
ATOM 3140 O O . TYR A 1 393 ? 21.039 -5.062 -11.618 1.00 90.12 393 TYR A O 1
ATOM 3148 N N . TYR A 1 394 ? 21.106 -2.894 -11.004 1.00 90.12 394 TYR A N 1
ATOM 3149 C CA . TYR A 1 394 ? 20.853 -2.413 -12.355 1.00 90.12 394 TYR A CA 1
ATOM 3150 C C . TYR A 1 394 ? 22.078 -2.709 -13.214 1.00 90.12 394 TYR A C 1
ATOM 3152 O O . TYR A 1 394 ? 23.209 -2.382 -12.835 1.00 90.12 394 TYR A O 1
ATOM 3160 N N . SER A 1 395 ? 21.850 -3.321 -14.372 1.00 92.25 395 SER A N 1
ATOM 3161 C CA . SER A 1 395 ? 22.880 -3.411 -15.395 1.00 92.25 395 SER A CA 1
ATOM 3162 C C . SER A 1 395 ? 23.239 -2.011 -15.901 1.00 92.25 395 SER A C 1
ATOM 3164 O O . SER A 1 395 ? 22.492 -1.042 -15.731 1.00 92.25 395 SER A O 1
ATOM 3166 N N . GLN A 1 396 ? 24.397 -1.896 -16.547 1.00 94.00 396 GLN A N 1
ATOM 3167 C CA . GLN A 1 396 ? 24.846 -0.634 -17.126 1.00 94.00 396 GLN A CA 1
ATOM 3168 C C . GLN A 1 396 ? 23.818 -0.056 -18.113 1.00 94.00 396 GLN A C 1
ATOM 3170 O O . GLN A 1 396 ? 23.541 1.144 -18.097 1.00 94.00 396 GLN A O 1
ATOM 3175 N N . ASP A 1 397 ? 23.232 -0.911 -18.949 1.00 93.38 397 ASP A N 1
ATOM 3176 C CA . ASP A 1 397 ? 22.261 -0.493 -19.956 1.00 93.38 397 ASP A CA 1
ATOM 3177 C C . ASP A 1 397 ? 20.902 -0.167 -19.337 1.00 93.38 397 ASP A C 1
ATOM 3179 O O . ASP A 1 397 ? 20.286 0.827 -19.719 1.00 93.38 397 ASP A O 1
ATOM 3183 N N . GLU A 1 398 ? 20.474 -0.915 -18.316 1.00 91.69 398 GLU A N 1
ATOM 3184 C CA . GLU A 1 398 ? 19.266 -0.578 -17.557 1.00 91.69 398 GLU A CA 1
ATOM 3185 C C . GLU A 1 398 ? 19.403 0.788 -16.879 1.00 91.69 398 GLU A C 1
ATOM 3187 O O . GLU A 1 398 ? 18.487 1.602 -16.969 1.00 91.69 398 GLU A O 1
ATOM 3192 N N . PHE A 1 399 ? 20.555 1.076 -16.254 1.00 92.44 399 PHE A N 1
ATOM 3193 C CA . PHE A 1 399 ? 20.807 2.378 -15.634 1.00 92.44 399 PHE A CA 1
ATOM 3194 C C . PHE A 1 399 ? 20.764 3.516 -16.665 1.00 92.44 399 PHE A C 1
ATOM 3196 O O . PHE A 1 399 ? 20.176 4.572 -16.423 1.00 92.44 399 PHE A O 1
ATOM 3203 N N . ARG A 1 400 ? 21.357 3.309 -17.847 1.00 93.56 400 ARG A N 1
ATOM 3204 C CA . ARG A 1 400 ? 21.334 4.298 -18.938 1.00 93.56 400 ARG A CA 1
ATOM 3205 C C . ARG A 1 400 ? 19.920 4.600 -19.418 1.00 93.56 400 ARG A C 1
ATOM 3207 O O . ARG A 1 400 ? 19.644 5.761 -19.714 1.00 93.56 400 ARG A O 1
ATOM 3214 N N . GLN A 1 401 ? 19.043 3.600 -19.434 1.00 92.38 401 GLN A N 1
ATOM 3215 C CA . GLN A 1 401 ? 17.638 3.732 -19.823 1.00 92.38 401 GLN A CA 1
ATOM 3216 C C . GLN A 1 401 ? 16.752 4.366 -18.738 1.00 92.38 401 GLN A C 1
ATOM 3218 O O . GLN A 1 401 ? 15.593 4.676 -19.011 1.00 92.38 401 GLN A O 1
ATOM 3223 N N . LEU A 1 402 ? 17.263 4.588 -17.519 1.00 89.44 402 LEU A N 1
ATOM 3224 C CA . LEU A 1 402 ? 16.512 5.318 -16.496 1.00 89.44 402 LEU A CA 1
ATOM 3225 C C . LEU A 1 402 ? 16.293 6.773 -16.940 1.00 89.44 402 LEU A C 1
ATOM 3227 O O . LEU A 1 402 ? 17.173 7.425 -17.516 1.00 89.44 402 LEU A O 1
ATOM 3231 N N . ASP A 1 403 ? 15.109 7.278 -16.630 1.00 90.00 403 ASP A N 1
ATOM 3232 C CA . ASP A 1 403 ? 14.707 8.665 -16.782 1.00 90.00 403 ASP A CA 1
ATOM 3233 C C . ASP A 1 403 ? 15.580 9.597 -15.932 1.00 90.00 403 ASP A C 1
ATOM 3235 O O . ASP A 1 403 ? 16.197 9.206 -14.935 1.00 90.00 403 ASP A O 1
ATOM 3239 N N . LYS A 1 404 ? 15.664 10.856 -16.367 1.00 90.75 404 LYS A N 1
ATOM 3240 C CA . LYS A 1 404 ? 16.530 11.858 -15.742 1.00 90.75 404 LYS A CA 1
ATOM 3241 C C . LYS A 1 404 ? 16.129 12.136 -14.291 1.00 90.75 404 LYS A C 1
ATOM 3243 O O . LYS A 1 404 ? 17.011 12.290 -13.452 1.00 90.75 404 LYS A O 1
ATOM 3248 N N . GLU A 1 405 ? 14.830 12.176 -14.006 1.00 87.00 405 GLU A N 1
ATOM 3249 C CA . GLU A 1 405 ? 14.302 12.417 -12.660 1.00 87.00 405 GLU A CA 1
ATOM 3250 C C . GLU A 1 405 ? 14.730 11.307 -11.702 1.00 87.00 405 GLU A C 1
ATOM 3252 O O . GLU A 1 405 ? 15.327 11.583 -10.663 1.00 87.00 405 GLU A O 1
ATOM 3257 N N . PHE A 1 406 ? 14.556 10.045 -12.101 1.00 86.62 406 PHE A N 1
ATOM 3258 C CA . PHE A 1 406 ? 14.982 8.922 -11.274 1.00 86.62 406 PHE A CA 1
ATOM 3259 C C . PHE A 1 406 ? 16.505 8.854 -11.078 1.00 86.62 406 PHE A C 1
ATOM 3261 O O . PHE A 1 406 ? 16.976 8.509 -9.993 1.00 86.62 406 PHE A O 1
ATOM 3268 N N . LYS A 1 407 ? 17.304 9.221 -12.091 1.00 91.69 407 LYS A N 1
ATOM 3269 C CA . LYS A 1 407 ? 18.768 9.351 -11.938 1.00 91.69 407 LYS A CA 1
ATOM 3270 C C . LYS A 1 407 ? 19.146 10.430 -10.923 1.00 91.69 407 LYS A C 1
ATOM 3272 O O . LYS A 1 407 ? 20.065 10.216 -10.134 1.00 91.69 407 LYS A O 1
ATOM 3277 N N . GLU A 1 408 ? 18.441 11.559 -10.918 1.00 91.06 408 GLU A N 1
ATOM 3278 C CA . GLU A 1 408 ? 18.640 12.612 -9.917 1.00 91.06 408 GLU A CA 1
ATOM 3279 C C . GLU A 1 408 ? 18.247 12.149 -8.513 1.00 91.06 408 GLU A C 1
ATOM 3281 O O . GLU A 1 408 ? 18.936 12.455 -7.541 1.00 91.06 408 GLU A O 1
ATOM 3286 N N . ASP A 1 409 ? 17.188 11.355 -8.380 1.00 87.88 409 ASP A N 1
ATOM 3287 C CA . ASP A 1 409 ? 16.806 10.811 -7.080 1.00 87.88 409 ASP A CA 1
ATOM 3288 C C . ASP A 1 409 ? 17.801 9.769 -6.555 1.00 87.88 409 ASP A C 1
ATOM 3290 O O . ASP A 1 409 ? 18.126 9.776 -5.362 1.00 87.88 409 ASP A O 1
ATOM 3294 N N . ILE A 1 410 ? 18.365 8.934 -7.436 1.00 90.81 410 ILE A N 1
ATOM 3295 C CA . ILE A 1 410 ? 19.513 8.078 -7.103 1.00 90.81 410 ILE A CA 1
ATOM 3296 C C . ILE A 1 410 ? 20.669 8.946 -6.599 1.00 90.81 410 ILE A C 1
ATOM 3298 O O . ILE A 1 410 ? 21.206 8.674 -5.525 1.00 90.81 410 ILE A O 1
ATOM 3302 N N . LEU A 1 411 ? 21.003 10.021 -7.321 1.00 92.50 411 LEU A N 1
ATOM 3303 C CA . LEU A 1 411 ? 22.113 10.908 -6.984 1.00 92.50 411 LEU A CA 1
ATOM 3304 C C . LEU A 1 411 ? 21.921 11.607 -5.630 1.00 92.50 411 LEU A C 1
ATOM 3306 O O . LEU A 1 411 ? 22.847 11.621 -4.820 1.00 92.50 411 LEU A O 1
ATOM 3310 N N . LYS A 1 412 ? 20.727 12.131 -5.325 1.00 90.69 412 LYS A N 1
ATOM 3311 C CA . LYS A 1 412 ? 20.403 12.715 -4.004 1.00 90.69 412 LYS A CA 1
ATOM 3312 C C . LYS A 1 412 ? 20.688 11.740 -2.862 1.00 90.69 412 LYS A C 1
ATOM 3314 O O . LYS A 1 412 ? 21.101 12.144 -1.777 1.00 90.69 412 LYS A O 1
ATOM 3319 N N . GLN A 1 413 ? 20.480 10.456 -3.125 1.00 88.31 413 GLN A N 1
ATOM 3320 C CA . GLN A 1 413 ? 20.599 9.364 -2.166 1.00 88.31 413 GLN A CA 1
ATOM 3321 C C . GLN A 1 413 ? 21.983 8.714 -2.167 1.00 88.31 413 GLN A C 1
ATOM 3323 O O . GLN A 1 413 ? 22.276 7.882 -1.309 1.00 88.31 413 GLN A O 1
ATOM 3328 N N . THR A 1 414 ? 22.862 9.105 -3.081 1.00 91.88 414 THR A N 1
ATOM 3329 C CA . THR A 1 414 ? 24.248 8.648 -3.127 1.00 91.88 414 THR A CA 1
ATOM 3330 C C . THR A 1 414 ? 25.080 9.218 -1.974 1.00 91.88 414 THR A C 1
ATOM 3332 O O . THR A 1 414 ? 26.060 8.599 -1.578 1.00 91.88 414 THR A O 1
ATOM 3335 N N . PHE A 1 415 ? 24.706 10.351 -1.380 1.00 92.00 415 PHE A N 1
ATOM 3336 C CA . PHE A 1 415 ? 25.511 11.026 -0.353 1.00 92.00 415 PHE A CA 1
ATOM 3337 C C . PHE A 1 415 ? 25.132 10.618 1.076 1.00 92.00 415 PHE A C 1
ATOM 3339 O O . PHE A 1 415 ? 24.017 10.160 1.345 1.00 92.00 415 PHE A O 1
ATOM 3346 N N . ILE A 1 416 ? 26.076 10.789 2.006 1.00 87.00 416 ILE A N 1
ATOM 3347 C CA . ILE A 1 416 ? 25.860 10.537 3.440 1.00 87.00 416 ILE A CA 1
ATOM 3348 C C . ILE A 1 416 ? 24.968 11.630 4.026 1.00 87.00 416 ILE A C 1
ATOM 3350 O O . ILE A 1 416 ? 24.047 11.345 4.788 1.00 87.00 416 ILE A O 1
ATOM 3354 N N . ARG A 1 417 ? 25.238 12.890 3.661 1.00 89.12 417 ARG A N 1
ATOM 3355 C CA . ARG A 1 417 ? 24.478 14.055 4.121 1.00 89.12 417 ARG A CA 1
ATOM 3356 C C . ARG A 1 417 ? 23.770 14.718 2.938 1.00 89.12 417 ARG A C 1
ATOM 3358 O O . ARG A 1 417 ? 24.439 15.040 1.955 1.00 89.12 417 ARG A O 1
ATOM 3365 N N . PRO A 1 418 ? 22.467 15.040 3.038 1.00 88.12 418 PRO A N 1
ATOM 3366 C CA . PRO A 1 418 ? 21.748 15.751 1.976 1.00 88.12 418 PRO A CA 1
ATOM 3367 C C . PRO A 1 418 ? 22.380 17.097 1.577 1.00 88.12 418 PRO A C 1
ATOM 3369 O O . PRO A 1 418 ? 22.252 17.531 0.433 1.00 88.12 418 PRO A O 1
ATOM 3372 N N . SER A 1 419 ? 23.095 17.760 2.493 1.00 90.56 419 SER A N 1
ATOM 3373 C CA . SER A 1 419 ? 23.808 19.012 2.213 1.00 90.56 419 SER A CA 1
ATOM 3374 C C . SER A 1 419 ? 24.952 18.854 1.204 1.00 90.56 419 SER A C 1
ATOM 3376 O O . SER A 1 419 ? 25.188 19.786 0.440 1.00 90.56 419 SER A O 1
ATOM 3378 N N . GLN A 1 420 ? 25.606 17.685 1.140 1.00 92.00 420 GLN A N 1
ATOM 3379 C CA . GLN A 1 420 ? 26.679 17.402 0.172 1.00 92.00 420 GLN A CA 1
ATOM 3380 C C . GLN A 1 420 ? 26.154 17.417 -1.268 1.00 92.00 420 GLN A C 1
ATOM 3382 O O . GLN A 1 420 ? 26.805 17.942 -2.166 1.00 92.00 420 GLN A O 1
ATOM 3387 N N . TYR A 1 421 ? 24.945 16.896 -1.489 1.00 92.50 421 TYR A N 1
ATOM 3388 C CA . TYR A 1 421 ? 24.285 16.974 -2.792 1.00 92.50 421 TYR A CA 1
ATOM 3389 C C . TYR A 1 421 ? 23.972 18.429 -3.179 1.00 92.50 421 TYR A C 1
ATOM 3391 O O . TYR A 1 421 ? 24.229 18.855 -4.310 1.00 92.50 421 TYR A O 1
ATOM 3399 N N . ARG A 1 422 ? 23.443 19.216 -2.228 1.00 92.81 422 ARG A N 1
ATOM 3400 C CA . ARG A 1 422 ? 23.061 20.619 -2.462 1.00 92.81 422 ARG A CA 1
ATOM 3401 C C . ARG A 1 422 ? 24.263 21.497 -2.818 1.00 92.81 422 ARG A C 1
ATOM 3403 O O . ARG A 1 422 ? 24.132 22.337 -3.702 1.00 92.81 422 ARG A O 1
ATOM 3410 N N . SER A 1 423 ? 25.419 21.280 -2.186 1.00 93.31 423 SER A N 1
ATOM 3411 C CA . SER A 1 423 ? 26.653 22.032 -2.464 1.00 93.31 423 SER A CA 1
ATOM 3412 C C . SER A 1 423 ? 27.405 21.566 -3.716 1.00 93.31 423 SER A C 1
ATOM 3414 O O . SER A 1 423 ? 28.349 22.228 -4.147 1.00 93.31 423 SER A O 1
ATOM 3416 N N . LEU A 1 424 ? 27.007 20.440 -4.316 1.00 93.06 424 LEU A N 1
ATOM 3417 C CA . LEU A 1 424 ? 27.707 19.872 -5.460 1.00 93.06 424 LEU A CA 1
ATOM 3418 C C . LEU A 1 424 ? 27.515 20.722 -6.724 1.00 93.06 424 LEU A C 1
ATOM 3420 O O . LEU A 1 424 ? 26.385 21.040 -7.104 1.00 93.06 424 LEU A O 1
ATOM 3424 N N . SER A 1 425 ? 28.613 21.020 -7.426 1.00 93.88 425 SER A N 1
ATOM 3425 C CA . SER A 1 425 ? 28.561 21.670 -8.740 1.00 93.88 425 SER A CA 1
ATOM 3426 C C . SER A 1 425 ? 27.891 20.762 -9.778 1.00 93.88 425 SER A C 1
ATOM 3428 O O . SER A 1 425 ? 27.991 19.535 -9.703 1.00 93.88 425 SER A O 1
ATOM 3430 N N . ARG A 1 426 ? 27.254 21.354 -10.798 1.00 95.19 426 ARG A N 1
ATOM 3431 C CA . ARG A 1 426 ? 26.619 20.599 -11.895 1.00 95.19 426 ARG A CA 1
ATOM 3432 C C . ARG A 1 426 ? 27.588 19.617 -12.563 1.00 95.19 426 ARG A C 1
ATOM 3434 O O . ARG A 1 426 ? 27.245 18.458 -12.746 1.00 95.19 426 ARG A O 1
ATOM 3441 N N . ARG A 1 427 ? 28.830 20.047 -12.816 1.00 94.00 427 ARG A N 1
ATOM 3442 C CA . ARG A 1 427 ? 29.886 19.201 -13.396 1.00 94.00 427 ARG A CA 1
ATOM 3443 C C . ARG A 1 427 ? 30.173 17.958 -12.548 1.00 94.00 427 ARG A C 1
ATOM 3445 O O . ARG A 1 427 ? 30.369 16.882 -13.099 1.00 94.00 427 ARG A O 1
ATOM 3452 N N . ASN A 1 428 ? 30.191 18.097 -11.223 1.00 93.25 428 ASN A N 1
ATOM 3453 C CA . ASN A 1 428 ? 30.418 16.965 -10.324 1.00 93.25 428 ASN A CA 1
ATOM 3454 C C . ASN A 1 428 ? 29.202 16.027 -10.273 1.00 93.25 428 ASN A C 1
ATOM 3456 O O . ASN A 1 428 ? 29.383 14.820 -10.136 1.00 93.25 428 ASN A O 1
ATOM 3460 N N . ARG A 1 429 ? 27.978 16.557 -10.418 1.00 95.00 429 ARG A N 1
ATOM 3461 C CA . ARG A 1 429 ? 26.753 15.741 -10.506 1.00 95.00 429 ARG A CA 1
ATOM 3462 C C . ARG A 1 429 ? 26.778 14.876 -11.761 1.00 95.00 429 ARG A C 1
ATOM 3464 O O . ARG A 1 429 ? 26.656 13.658 -11.658 1.00 95.00 429 ARG A O 1
ATOM 3471 N N . ASP A 1 430 ? 27.046 15.502 -12.907 1.00 95.38 430 ASP A N 1
ATOM 3472 C CA . ASP A 1 430 ? 27.171 14.822 -14.199 1.00 95.38 430 ASP A CA 1
ATOM 3473 C C . ASP A 1 430 ? 28.278 13.753 -14.146 1.00 95.38 430 ASP A C 1
ATOM 3475 O O . ASP A 1 430 ? 28.063 12.611 -14.545 1.00 95.38 430 ASP A O 1
ATOM 3479 N N . HIS A 1 431 ? 29.424 14.074 -13.532 1.00 94.69 431 HIS A N 1
ATOM 3480 C CA . HIS A 1 431 ? 30.519 13.119 -13.360 1.00 94.69 431 HIS A CA 1
ATOM 3481 C C . HIS A 1 431 ? 30.119 11.876 -12.544 1.00 94.69 431 HIS A C 1
ATOM 3483 O O . HIS A 1 431 ? 30.481 10.761 -12.913 1.00 94.69 431 HIS A O 1
ATOM 3489 N N . ILE A 1 432 ? 29.362 12.029 -11.452 1.00 94.81 432 ILE A N 1
ATOM 3490 C CA . ILE A 1 432 ? 28.906 10.882 -10.647 1.00 94.81 432 ILE A CA 1
ATOM 3491 C C . ILE A 1 432 ? 27.887 10.035 -11.424 1.00 94.81 432 ILE A C 1
ATOM 3493 O O . ILE A 1 432 ? 27.960 8.805 -11.386 1.00 94.81 432 ILE A O 1
ATOM 3497 N N . ILE A 1 433 ? 26.974 10.664 -12.171 1.00 95.50 433 ILE A N 1
ATOM 3498 C CA . ILE A 1 433 ? 26.025 9.953 -13.045 1.00 95.50 433 ILE A CA 1
ATOM 3499 C C . ILE A 1 433 ? 26.770 9.167 -14.135 1.00 95.50 433 ILE A C 1
ATOM 3501 O O . ILE A 1 433 ? 26.394 8.030 -14.443 1.00 95.50 433 ILE A O 1
ATOM 3505 N N . ASP A 1 434 ? 27.854 9.720 -14.680 1.00 95.88 434 ASP A N 1
ATOM 3506 C CA . ASP A 1 434 ? 28.715 9.025 -15.638 1.00 95.88 434 ASP A CA 1
ATOM 3507 C C . ASP A 1 434 ? 29.386 7.796 -15.015 1.00 95.88 434 ASP A C 1
ATOM 3509 O O . ASP A 1 434 ? 29.468 6.754 -15.666 1.00 95.88 434 ASP A O 1
ATOM 3513 N N . LEU A 1 435 ? 29.822 7.863 -13.751 1.00 95.12 435 LEU A N 1
ATOM 3514 C CA . LEU A 1 435 ? 30.397 6.707 -13.051 1.00 95.12 435 LEU A CA 1
ATOM 3515 C C . LEU A 1 435 ? 29.388 5.554 -12.917 1.00 95.12 435 LEU A C 1
ATOM 3517 O O . LEU A 1 435 ? 29.753 4.399 -13.160 1.00 95.12 435 LEU A O 1
ATOM 3521 N N . TYR A 1 436 ? 28.125 5.855 -12.600 1.00 94.56 436 TYR A N 1
ATOM 3522 C CA . TYR A 1 436 ? 27.045 4.861 -12.611 1.00 94.56 436 TYR A CA 1
ATOM 3523 C C . TYR A 1 436 ? 26.778 4.325 -14.028 1.00 94.56 436 TYR A C 1
ATOM 3525 O O . TYR A 1 436 ? 26.728 3.116 -14.241 1.00 94.56 436 TYR A O 1
ATOM 3533 N N . SER A 1 437 ? 26.706 5.208 -15.028 1.00 94.88 437 SER A N 1
ATOM 3534 C CA . SER A 1 437 ? 26.472 4.849 -16.440 1.00 94.88 437 SER A CA 1
ATOM 3535 C C . SER A 1 437 ? 27.625 4.067 -17.082 1.00 94.88 437 SER A C 1
ATOM 3537 O O . SER A 1 437 ? 27.460 3.463 -18.145 1.00 94.88 437 SER A O 1
ATOM 3539 N N . GLN A 1 438 ? 28.807 4.092 -16.466 1.00 95.94 438 GLN A N 1
ATOM 3540 C CA . GLN A 1 438 ? 29.985 3.300 -16.827 1.00 95.94 438 GLN A CA 1
ATOM 3541 C C . GLN A 1 438 ? 30.054 1.962 -16.072 1.00 95.94 438 GLN A C 1
ATOM 3543 O O . GLN A 1 438 ? 30.950 1.171 -16.349 1.00 95.94 438 GLN A O 1
ATOM 3548 N N . GLY A 1 439 ? 29.156 1.710 -15.112 1.00 92.69 439 GLY A N 1
ATOM 3549 C CA . GLY A 1 439 ? 29.187 0.518 -14.258 1.00 92.69 439 GLY A CA 1
ATOM 3550 C C . GLY A 1 439 ? 30.319 0.514 -13.224 1.00 92.69 439 GLY A C 1
ATOM 3551 O O . GLY A 1 439 ? 30.561 -0.510 -12.590 1.00 92.69 439 GLY A O 1
ATOM 3552 N N . LYS A 1 440 ? 31.016 1.645 -13.031 1.00 93.50 440 LYS A N 1
ATOM 3553 C CA . LYS A 1 440 ? 32.068 1.788 -12.006 1.00 93.50 440 LYS A CA 1
ATOM 3554 C C . LYS A 1 440 ? 31.488 1.820 -10.596 1.00 93.50 440 LYS A C 1
ATOM 3556 O O . LYS A 1 440 ? 32.168 1.465 -9.639 1.00 93.50 440 LYS A O 1
ATOM 3561 N N . VAL A 1 441 ? 30.235 2.249 -10.486 1.00 92.88 441 VAL A N 1
ATOM 3562 C CA . VAL A 1 441 ? 29.457 2.243 -9.253 1.00 92.88 441 VAL A CA 1
ATOM 3563 C C . VAL A 1 441 ? 28.179 1.474 -9.530 1.00 92.88 441 VAL A C 1
ATOM 3565 O O . VAL A 1 441 ? 27.523 1.689 -10.548 1.00 92.88 441 VAL A O 1
ATOM 3568 N N . GLN A 1 442 ? 27.837 0.559 -8.632 1.00 90.56 442 GLN A N 1
ATOM 3569 C CA . GLN A 1 442 ? 26.663 -0.287 -8.781 1.00 90.56 442 GLN A CA 1
ATOM 3570 C C . GLN A 1 442 ? 25.462 0.302 -8.043 1.00 90.56 442 GLN A C 1
ATOM 3572 O O . GLN A 1 442 ? 25.585 0.864 -6.953 1.00 90.56 442 GLN A O 1
ATOM 3577 N N . VAL A 1 443 ? 24.285 0.131 -8.639 1.00 89.69 443 VAL A N 1
ATOM 3578 C CA . VAL A 1 443 ? 22.996 0.555 -8.089 1.00 89.69 443 VAL A CA 1
ATOM 3579 C C . VAL A 1 443 ? 22.236 -0.708 -7.719 1.00 89.69 443 VAL A C 1
ATOM 3581 O O . VAL A 1 443 ? 21.738 -1.403 -8.601 1.00 89.69 443 VAL A O 1
ATOM 3584 N N . GLN A 1 444 ? 22.174 -1.030 -6.429 1.00 90.00 444 GLN A N 1
ATOM 3585 C CA . GLN A 1 444 ? 21.349 -2.137 -5.950 1.00 90.00 444 GLN A CA 1
ATOM 3586 C C . GLN A 1 444 ? 19.898 -1.671 -5.808 1.00 90.00 444 GLN A C 1
ATOM 3588 O O . GLN A 1 444 ? 19.623 -0.508 -5.501 1.00 90.00 444 GLN A O 1
ATOM 3593 N N . TYR A 1 445 ? 18.961 -2.579 -6.047 1.00 89.44 445 TYR A N 1
ATOM 3594 C CA . TYR A 1 445 ? 17.547 -2.343 -5.814 1.00 89.44 445 TYR A CA 1
ATOM 3595 C C . TYR A 1 445 ? 16.870 -3.543 -5.152 1.00 89.44 445 TYR A C 1
ATOM 3597 O O . TYR A 1 445 ? 17.304 -4.692 -5.264 1.00 89.44 445 TYR A O 1
ATOM 3605 N N . LEU A 1 446 ? 15.782 -3.245 -4.450 1.00 89.81 446 LEU A N 1
ATOM 3606 C CA . LEU A 1 446 ? 14.860 -4.209 -3.871 1.00 89.81 446 LEU A CA 1
ATOM 3607 C C . LEU A 1 446 ? 13.710 -4.445 -4.852 1.00 89.81 446 LEU A C 1
ATOM 3609 O O . LEU A 1 446 ? 13.027 -3.491 -5.231 1.00 89.81 446 LEU A O 1
ATOM 3613 N N . HIS A 1 447 ? 13.494 -5.700 -5.253 1.00 91.00 447 HIS A N 1
ATOM 3614 C CA . HIS A 1 447 ? 12.356 -6.083 -6.085 1.00 91.00 447 HIS A CA 1
ATOM 3615 C C . HIS A 1 447 ? 11.113 -6.287 -5.221 1.00 91.00 447 HIS A C 1
ATOM 3617 O O . HIS A 1 447 ? 11.127 -7.056 -4.254 1.00 91.00 447 HIS A O 1
ATOM 3623 N N . LEU A 1 448 ? 10.037 -5.603 -5.588 1.00 91.81 448 LEU A N 1
ATOM 3624 C CA . LEU A 1 448 ? 8.759 -5.629 -4.903 1.00 91.81 448 LEU A CA 1
ATOM 3625 C C . LEU A 1 448 ? 7.661 -6.104 -5.848 1.00 91.81 448 LEU A C 1
ATOM 3627 O O . LEU A 1 448 ? 7.551 -5.621 -6.977 1.00 91.81 448 LEU A O 1
ATOM 3631 N N . GLU A 1 449 ? 6.795 -6.975 -5.346 1.00 92.25 449 GLU A N 1
ATOM 3632 C CA . GLU A 1 449 ? 5.596 -7.425 -6.050 1.00 92.25 449 GLU A CA 1
ATOM 3633 C C . GLU A 1 449 ? 4.339 -7.003 -5.303 1.00 92.25 449 GLU A C 1
ATOM 3635 O O . GLU A 1 449 ? 4.224 -7.175 -4.091 1.00 92.25 449 GLU A O 1
ATOM 3640 N N . PHE A 1 450 ? 3.393 -6.426 -6.030 1.00 92.38 450 PHE A N 1
ATOM 3641 C CA . PHE A 1 450 ? 2.121 -5.977 -5.496 1.00 92.38 450 PHE A CA 1
ATOM 3642 C C . PHE A 1 450 ? 1.322 -7.169 -4.972 1.00 92.38 450 PHE A C 1
ATOM 3644 O O . PHE A 1 450 ? 1.121 -8.155 -5.680 1.00 92.38 450 PHE A O 1
ATOM 3651 N N . VAL A 1 451 ? 0.845 -7.052 -3.737 1.00 92.12 451 VAL A N 1
ATOM 3652 C CA . VAL A 1 451 ? -0.007 -8.050 -3.088 1.00 92.12 451 VAL A CA 1
ATOM 3653 C C . VAL A 1 451 ? -1.461 -7.622 -3.198 1.00 92.12 451 VAL A C 1
ATOM 3655 O O . VAL A 1 451 ? -2.282 -8.340 -3.761 1.00 92.12 451 VAL A O 1
ATOM 3658 N N . LYS A 1 452 ? -1.785 -6.457 -2.633 1.00 91.44 452 LYS A N 1
ATOM 3659 C CA . LYS A 1 452 ? -3.138 -5.899 -2.610 1.00 91.44 452 LYS A CA 1
ATOM 3660 C C . LYS A 1 452 ? -3.107 -4.415 -2.270 1.00 91.44 452 LYS A C 1
ATOM 3662 O O . LYS A 1 452 ? -2.130 -3.921 -1.713 1.00 91.44 452 LYS A O 1
ATOM 3667 N N . PHE A 1 453 ? -4.209 -3.728 -2.528 1.00 91.75 453 PHE A N 1
ATOM 3668 C CA . PHE A 1 453 ? -4.428 -2.374 -2.037 1.00 91.75 453 PHE A CA 1
ATOM 3669 C C . PHE A 1 453 ? -5.126 -2.436 -0.670 1.00 91.75 453 PHE A C 1
ATOM 3671 O O . PHE A 1 453 ? -6.131 -3.134 -0.528 1.00 91.75 453 PHE A O 1
ATOM 3678 N N . ASN A 1 454 ? -4.573 -1.784 0.357 1.00 91.69 454 ASN A N 1
ATOM 3679 C CA . ASN A 1 454 ? -5.168 -1.754 1.696 1.00 91.69 454 ASN A CA 1
ATOM 3680 C C . ASN A 1 454 ? -6.127 -0.557 1.804 1.00 91.69 454 ASN A C 1
ATOM 3682 O O . ASN A 1 454 ? -5.707 0.538 2.173 1.00 91.69 454 ASN A O 1
ATOM 3686 N N . GLN A 1 455 ? -7.396 -0.763 1.434 1.00 92.88 455 GLN A N 1
ATOM 3687 C CA . GLN A 1 455 ? -8.390 0.315 1.363 1.00 92.88 455 GLN A CA 1
ATOM 3688 C C . GLN A 1 455 ? -8.612 0.998 2.718 1.00 92.88 455 GLN A C 1
ATOM 3690 O O . GLN A 1 455 ? -8.645 2.221 2.772 1.00 92.88 455 GLN A O 1
ATOM 3695 N N . ASP A 1 456 ? -8.691 0.232 3.809 1.00 92.69 456 ASP A N 1
ATOM 3696 C CA . ASP A 1 456 ? -8.916 0.777 5.155 1.00 92.69 456 ASP A CA 1
ATOM 3697 C C . ASP A 1 456 ? -7.766 1.697 5.585 1.00 92.69 456 ASP A C 1
ATOM 3699 O O . ASP A 1 456 ? -7.982 2.788 6.110 1.00 92.69 456 ASP A O 1
ATOM 3703 N N . TYR A 1 457 ? -6.528 1.279 5.306 1.00 92.25 457 TYR A N 1
ATOM 3704 C CA . TYR A 1 457 ? -5.342 2.087 5.575 1.00 92.25 457 TYR A CA 1
ATOM 3705 C C . TYR A 1 457 ? -5.303 3.339 4.693 1.00 92.25 457 TYR A C 1
ATOM 3707 O O . TYR A 1 457 ? -5.017 4.424 5.188 1.00 92.25 457 TYR A O 1
ATOM 3715 N N . PHE A 1 458 ? -5.639 3.214 3.407 1.00 93.50 458 PHE A N 1
ATOM 3716 C CA . PHE A 1 458 ? -5.725 4.358 2.501 1.00 93.50 458 PHE A CA 1
ATOM 3717 C C . PHE A 1 458 ? -6.785 5.375 2.939 1.00 93.50 458 PHE A C 1
ATOM 3719 O O . PHE A 1 458 ? -6.491 6.566 2.985 1.00 93.50 458 PHE A O 1
ATOM 3726 N N . ASN A 1 459 ? -7.982 4.922 3.313 1.00 94.56 459 ASN A N 1
ATOM 3727 C CA . ASN A 1 459 ? -9.048 5.797 3.798 1.00 94.56 459 ASN A CA 1
ATOM 3728 C C . ASN A 1 459 ? -8.605 6.545 5.064 1.00 94.56 459 ASN A C 1
ATOM 3730 O O . ASN A 1 459 ? -8.734 7.761 5.127 1.00 94.56 459 ASN A O 1
ATOM 3734 N N . ALA A 1 460 ? -7.957 5.854 6.008 1.00 94.12 460 ALA A N 1
ATOM 3735 C CA . ALA A 1 460 ? -7.414 6.492 7.205 1.00 94.12 460 ALA A CA 1
ATOM 3736 C C . ALA A 1 460 ? -6.324 7.539 6.898 1.00 94.12 460 ALA A C 1
ATOM 3738 O O . ALA A 1 460 ? -6.215 8.543 7.601 1.00 94.12 460 ALA A O 1
ATOM 3739 N N . LEU A 1 461 ? -5.516 7.328 5.850 1.00 93.62 461 LEU A N 1
ATOM 3740 C CA . LEU A 1 461 ? -4.555 8.326 5.371 1.00 93.62 461 LEU A CA 1
ATOM 3741 C C . LEU A 1 461 ? -5.265 9.558 4.787 1.00 93.62 461 LEU A C 1
ATOM 3743 O O . LEU A 1 461 ? -4.889 10.686 5.100 1.00 93.62 461 LEU A O 1
ATOM 3747 N N . ILE A 1 462 ? -6.314 9.355 3.986 1.00 95.56 462 ILE A N 1
ATOM 3748 C CA . ILE A 1 462 ? -7.121 10.444 3.419 1.00 95.56 462 ILE A CA 1
ATOM 3749 C C . ILE A 1 462 ? -7.814 11.248 4.524 1.00 95.56 462 ILE A C 1
ATOM 3751 O O . ILE A 1 462 ? -7.720 12.475 4.524 1.00 95.56 462 ILE A O 1
ATOM 3755 N N . ASP A 1 463 ? -8.427 10.581 5.501 1.00 95.69 463 ASP A N 1
ATOM 3756 C CA . ASP A 1 463 ? -9.066 11.238 6.643 1.00 95.69 463 ASP A CA 1
ATOM 3757 C C . ASP A 1 463 ? -8.058 12.067 7.443 1.00 95.69 463 ASP A C 1
ATOM 3759 O O . ASP A 1 463 ? -8.336 13.209 7.817 1.00 95.69 463 ASP A O 1
ATOM 3763 N N . LEU A 1 464 ? -6.857 11.522 7.668 1.00 95.00 464 LEU A N 1
ATOM 3764 C CA . LEU A 1 464 ? -5.774 12.239 8.335 1.00 95.00 464 LEU A CA 1
ATOM 3765 C C . LEU A 1 464 ? -5.379 13.500 7.561 1.00 95.00 464 LEU A C 1
ATOM 3767 O O . LEU A 1 464 ? -5.272 14.574 8.152 1.00 95.00 464 LEU A O 1
ATOM 3771 N N . LYS A 1 465 ? -5.215 13.388 6.241 1.00 95.12 465 LYS A N 1
ATOM 3772 C CA . LYS A 1 465 ? -4.893 14.527 5.381 1.00 95.12 465 LYS A CA 1
ATOM 3773 C C . LYS A 1 465 ? -5.975 15.612 5.449 1.00 95.12 465 LYS A C 1
ATOM 3775 O O . LYS A 1 465 ? -5.645 16.779 5.634 1.00 95.12 465 LYS A O 1
ATOM 3780 N N . ILE A 1 466 ? -7.257 15.243 5.378 1.00 95.38 466 ILE A N 1
ATOM 3781 C CA . ILE A 1 466 ? -8.382 16.191 5.496 1.00 95.38 466 ILE A CA 1
ATOM 3782 C C . ILE A 1 466 ? -8.356 16.902 6.858 1.00 95.38 466 ILE A C 1
ATOM 3784 O O . ILE A 1 466 ? -8.594 18.113 6.948 1.00 95.38 466 ILE A O 1
ATOM 3788 N N . GLN A 1 467 ? -8.045 16.174 7.935 1.00 95.25 467 GLN A N 1
ATOM 3789 C CA . GLN A 1 467 ? -7.905 16.761 9.269 1.00 95.25 467 GLN A CA 1
ATOM 3790 C C . GLN A 1 467 ? -6.751 17.766 9.337 1.00 95.25 467 GLN A C 1
ATOM 3792 O O . GLN A 1 467 ? -6.914 18.831 9.939 1.00 95.25 467 GLN A O 1
ATOM 3797 N N . ASP A 1 468 ? -5.605 17.455 8.732 1.00 93.75 468 ASP A N 1
ATOM 3798 C CA . ASP A 1 468 ? -4.455 18.360 8.684 1.00 93.75 468 ASP A CA 1
ATOM 3799 C C . ASP A 1 468 ? -4.767 19.620 7.871 1.00 93.75 468 ASP A C 1
ATOM 3801 O O . ASP A 1 468 ? -4.570 20.733 8.363 1.00 93.75 468 ASP A O 1
ATOM 3805 N N . GLU A 1 469 ? -5.368 19.478 6.689 1.00 93.81 469 GLU A N 1
ATOM 3806 C CA . GLU A 1 469 ? -5.798 20.607 5.855 1.00 93.81 469 GLU A CA 1
ATOM 3807 C C . GLU A 1 469 ? -6.801 21.509 6.598 1.00 93.81 469 GLU A C 1
ATOM 3809 O O . GLU A 1 469 ? -6.686 22.739 6.583 1.00 93.81 469 GLU A O 1
ATOM 3814 N N . THR A 1 470 ? -7.745 20.916 7.336 1.00 94.94 470 THR A N 1
ATOM 3815 C CA . THR A 1 470 ? -8.722 21.654 8.157 1.00 94.94 470 THR A CA 1
ATOM 3816 C C . THR A 1 470 ? -8.046 22.399 9.313 1.00 94.94 470 THR A C 1
ATOM 3818 O O . THR A 1 470 ? -8.373 23.559 9.605 1.00 94.94 470 THR A O 1
ATOM 3821 N N . LYS A 1 471 ? -7.055 21.776 9.965 1.00 94.31 471 LYS A N 1
ATOM 3822 C CA . LYS A 1 471 ? -6.241 22.420 11.008 1.00 94.31 471 LYS A CA 1
ATOM 3823 C C . LYS A 1 471 ? -5.435 23.582 10.434 1.00 94.31 471 LYS A C 1
ATOM 3825 O O . LYS A 1 471 ? -5.477 24.676 10.997 1.00 94.31 471 LYS A O 1
ATOM 3830 N N . HIS A 1 472 ? -4.787 23.408 9.286 1.00 92.81 472 HIS A N 1
ATOM 3831 C CA . HIS A 1 472 ? -4.058 24.486 8.618 1.00 92.81 472 HIS A CA 1
ATOM 3832 C C . HIS A 1 472 ? -4.984 25.638 8.204 1.00 92.81 472 HIS A C 1
ATOM 3834 O O . HIS A 1 472 ? -4.662 26.802 8.454 1.00 92.81 472 HIS A O 1
ATOM 3840 N N . ALA A 1 473 ? -6.170 25.346 7.662 1.00 93.06 473 ALA A N 1
ATOM 3841 C CA . ALA A 1 473 ? -7.155 26.363 7.297 1.00 93.06 473 ALA A CA 1
ATOM 3842 C C . ALA A 1 473 ? -7.671 27.151 8.516 1.00 93.06 473 ALA A C 1
ATOM 3844 O O . ALA A 1 473 ? -7.790 28.380 8.462 1.00 93.06 473 ALA A O 1
ATOM 3845 N N . SER A 1 474 ? -7.945 26.474 9.635 1.00 93.19 474 SER A N 1
ATOM 3846 C CA . SER A 1 474 ? -8.387 27.130 10.874 1.00 93.19 474 SER A CA 1
ATOM 3847 C C . SER A 1 474 ? -7.280 27.980 11.512 1.00 93.19 474 SER A C 1
ATOM 3849 O O . SER A 1 474 ? -7.535 29.124 11.902 1.00 93.19 474 SER A O 1
ATOM 3851 N N . ASN A 1 475 ? -6.035 27.493 11.525 1.00 92.31 475 ASN A N 1
ATOM 3852 C CA . ASN A 1 475 ? -4.873 28.248 11.995 1.00 92.31 475 ASN A CA 1
ATOM 3853 C C . ASN A 1 475 ? -4.599 29.481 11.127 1.00 92.31 475 ASN A C 1
ATOM 3855 O O . ASN A 1 475 ? -4.352 30.563 11.667 1.00 92.31 475 ASN A O 1
ATOM 3859 N N . LYS A 1 476 ? -4.726 29.360 9.800 1.00 92.62 476 LYS A N 1
ATOM 3860 C CA . LYS A 1 476 ? -4.603 30.490 8.871 1.00 92.62 476 LYS A CA 1
ATOM 3861 C C . LYS A 1 476 ? -5.650 31.571 9.162 1.00 92.62 476 LYS A C 1
ATOM 3863 O O . LYS A 1 476 ? -5.285 32.728 9.364 1.00 92.62 476 LYS A O 1
ATOM 3868 N N . ARG A 1 477 ? -6.928 31.196 9.318 1.00 91.94 477 ARG A N 1
ATOM 3869 C CA . ARG A 1 477 ? -8.008 32.133 9.701 1.00 91.94 477 ARG A CA 1
ATOM 3870 C C . ARG A 1 477 ? -7.747 32.794 11.058 1.00 91.94 477 ARG A C 1
ATOM 3872 O O . ARG A 1 477 ? -7.988 33.990 11.226 1.00 91.94 477 ARG A O 1
ATOM 3879 N N . LYS A 1 478 ? -7.218 32.045 12.033 1.00 91.75 478 LYS A N 1
ATOM 3880 C CA . LYS A 1 478 ? -6.864 32.583 13.356 1.00 91.75 478 LYS A CA 1
ATOM 3881 C C . LYS A 1 478 ? -5.735 33.615 13.260 1.00 91.75 478 LYS A C 1
ATOM 3883 O O . LYS A 1 478 ? -5.876 34.686 13.852 1.00 91.75 478 LYS A O 1
ATOM 3888 N N . ARG A 1 479 ? -4.675 33.341 12.487 1.00 88.56 479 ARG A N 1
ATOM 3889 C CA . ARG A 1 479 ? -3.564 34.279 12.216 1.00 88.56 479 ARG A CA 1
ATOM 3890 C C . ARG A 1 479 ? -4.054 35.552 11.512 1.00 88.56 479 ARG A C 1
ATOM 3892 O O . ARG A 1 479 ? -3.685 36.651 11.918 1.00 88.56 479 ARG A O 1
ATOM 3899 N N . GLU A 1 480 ? -4.951 35.429 10.536 1.00 89.19 480 GLU A N 1
ATOM 3900 C CA . GLU A 1 480 ? -5.540 36.583 9.836 1.00 89.19 480 GLU A CA 1
ATOM 3901 C C . GLU A 1 480 ? -6.428 37.437 10.765 1.00 89.19 480 GLU A C 1
ATOM 3903 O O . GLU A 1 480 ? -6.331 38.668 10.774 1.00 89.19 480 GLU A O 1
ATOM 3908 N N . SER A 1 481 ? -7.238 36.801 11.621 1.00 85.19 481 SER A N 1
ATOM 3909 C CA . SER A 1 481 ? -8.120 37.507 12.565 1.00 85.19 481 SER A CA 1
ATOM 3910 C C . SER A 1 481 ? -7.369 38.232 13.695 1.00 85.19 481 SER A C 1
ATOM 3912 O O . SER A 1 481 ? -7.793 39.305 14.135 1.00 85.19 481 SER A O 1
ATOM 3914 N N . SER A 1 482 ? -6.235 37.688 14.155 1.00 81.25 482 SER A N 1
ATOM 3915 C CA . SER A 1 482 ? -5.421 38.278 15.226 1.00 81.25 482 SER A CA 1
ATOM 3916 C C . SER A 1 482 ? -4.414 39.313 14.703 1.00 81.25 482 SER A C 1
ATOM 3918 O O . SER A 1 482 ? -4.208 40.349 15.346 1.00 81.25 482 SER A O 1
ATOM 3920 N N . GLY A 1 483 ? -3.862 39.113 13.500 1.00 68.44 483 GLY A N 1
ATOM 3921 C CA . GLY A 1 483 ? -2.932 40.042 12.850 1.00 68.44 483 GLY A CA 1
ATOM 3922 C C . GLY A 1 483 ? -3.565 41.383 12.451 1.00 68.44 483 GLY A C 1
ATOM 3923 O O . GLY A 1 483 ? -2.917 42.430 12.548 1.00 68.44 483 GLY A O 1
ATOM 3924 N N . GLY A 1 484 ? -4.857 41.390 12.099 1.00 58.94 484 GLY A N 1
ATOM 3925 C CA . GLY A 1 484 ? -5.576 42.600 11.679 1.00 58.94 484 GLY A CA 1
ATOM 3926 C C . GLY A 1 484 ? -5.741 43.666 12.773 1.00 58.94 484 GLY A C 1
ATOM 3927 O O . GLY A 1 484 ? -5.724 44.863 12.483 1.00 58.94 484 GLY A O 1
ATOM 3928 N N . ARG A 1 485 ? -5.837 43.276 14.054 1.00 57.53 485 ARG A N 1
ATOM 3929 C CA . ARG A 1 485 ? -5.996 44.240 15.165 1.00 57.53 485 ARG A CA 1
ATOM 3930 C C . ARG A 1 485 ? -4.665 44.792 15.688 1.00 57.53 485 ARG A C 1
ATOM 3932 O O . ARG A 1 485 ? -4.622 45.937 16.140 1.00 57.53 485 ARG A O 1
ATOM 3939 N N . GLY A 1 486 ? -3.574 44.031 15.586 1.00 56.38 486 GLY A N 1
ATOM 3940 C CA . GLY A 1 486 ? -2.239 44.472 16.014 1.00 56.38 486 GLY A CA 1
ATOM 3941 C C . GLY A 1 486 ? -1.606 45.511 15.079 1.00 56.38 486 GLY A C 1
ATOM 3942 O O . GLY A 1 486 ? -1.009 46.488 15.544 1.00 56.38 486 GLY A O 1
ATOM 3943 N N . ALA A 1 487 ? -1.790 45.356 13.763 1.00 55.22 487 ALA A N 1
ATOM 3944 C CA . ALA A 1 487 ? -1.212 46.258 12.763 1.00 55.22 487 ALA A CA 1
ATOM 3945 C C . ALA A 1 487 ? -1.858 47.660 12.759 1.00 55.22 487 ALA A C 1
ATOM 3947 O O . ALA A 1 487 ? -1.170 48.661 12.546 1.00 55.22 487 ALA A O 1
ATOM 3948 N N . ILE A 1 488 ? -3.157 47.761 13.065 1.00 56.81 488 ILE A N 1
ATOM 3949 C CA . ILE A 1 488 ? -3.861 49.053 13.160 1.00 56.81 488 ILE A CA 1
ATOM 3950 C C . ILE A 1 488 ? -3.431 49.824 14.419 1.00 56.81 488 ILE A C 1
ATOM 3952 O O . ILE A 1 488 ? -3.293 51.047 14.381 1.00 56.81 488 ILE A O 1
ATOM 3956 N N . ARG A 1 489 ? -3.130 49.131 15.527 1.00 54.50 489 ARG A N 1
ATOM 3957 C CA . ARG A 1 489 ? -2.737 49.786 16.785 1.00 54.50 489 ARG A CA 1
ATOM 3958 C C . ARG A 1 489 ? -1.306 50.343 16.748 1.00 54.50 489 ARG A C 1
ATOM 3960 O O . ARG A 1 489 ? -1.087 51.432 17.264 1.00 54.50 489 ARG A O 1
ATOM 3967 N N . ARG A 1 490 ? -0.363 49.684 16.054 1.00 55.12 490 ARG A N 1
ATOM 3968 C CA . ARG A 1 490 ? 1.021 50.188 15.870 1.00 55.12 490 ARG A CA 1
ATOM 3969 C C . ARG A 1 490 ? 1.150 51.361 14.887 1.00 55.12 490 ARG A C 1
ATOM 3971 O O . ARG A 1 490 ? 2.132 52.093 14.959 1.00 55.12 490 ARG A O 1
ATOM 3978 N N . LYS A 1 491 ? 0.176 51.590 13.995 1.00 55.34 491 LYS A N 1
ATOM 3979 C CA . LYS A 1 491 ? 0.143 52.809 13.158 1.00 55.34 491 LYS A CA 1
ATOM 3980 C C . LYS A 1 491 ? -0.417 54.033 13.891 1.00 55.34 491 LYS A C 1
ATOM 3982 O O . LYS A 1 491 ? -0.163 55.149 13.447 1.00 55.34 491 LYS A O 1
ATOM 3987 N N . LYS A 1 492 ? -1.143 53.849 15.001 1.00 54.94 492 LYS A N 1
ATOM 3988 C CA . LYS A 1 492 ? -1.717 54.961 15.775 1.00 54.94 492 LYS A CA 1
ATOM 3989 C C . LYS A 1 492 ? -0.727 55.556 16.787 1.00 54.94 492 LYS A C 1
ATOM 3991 O O . LYS A 1 492 ? -0.712 56.763 16.946 1.00 54.94 492 LYS A O 1
ATOM 3996 N N . THR A 1 493 ? 0.176 54.754 17.355 1.00 54.31 493 THR A N 1
ATOM 3997 C CA . THR A 1 493 ? 1.243 55.213 18.274 1.00 54.31 493 THR A CA 1
ATOM 3998 C C . THR A 1 493 ? 2.496 55.776 17.594 1.00 54.31 493 THR A C 1
ATOM 4000 O O . THR A 1 493 ? 3.455 56.108 18.275 1.00 54.31 493 THR A O 1
ATOM 4003 N N . ARG A 1 494 ? 2.529 55.871 16.258 1.00 52.97 494 ARG A N 1
ATOM 4004 C CA . ARG A 1 494 ? 3.644 56.490 15.509 1.00 52.97 494 ARG A CA 1
ATOM 4005 C C . ARG A 1 494 ? 3.265 57.842 14.883 1.00 52.97 494 ARG A C 1
ATOM 4007 O O . ARG A 1 494 ? 4.010 58.365 14.061 1.00 52.97 494 ARG A O 1
ATOM 4014 N N . ARG A 1 495 ? 2.071 58.352 15.206 1.00 52.31 495 ARG A N 1
ATOM 4015 C CA . ARG A 1 495 ? 1.536 59.658 14.776 1.00 52.31 495 ARG A CA 1
ATOM 4016 C C . ARG A 1 495 ? 1.201 60.593 15.950 1.00 52.31 495 ARG A C 1
ATOM 4018 O O . ARG A 1 495 ? 0.722 61.693 15.701 1.00 52.31 495 ARG A O 1
ATOM 4025 N N . GLU A 1 496 ? 1.467 60.152 17.172 1.00 45.22 496 GLU A N 1
ATOM 4026 C CA . GLU A 1 496 ? 1.635 60.980 18.374 1.00 45.22 496 GLU A CA 1
ATOM 4027 C C . GLU A 1 496 ? 3.131 61.001 18.686 1.00 45.22 496 GLU A C 1
ATOM 4029 O O . GLU A 1 496 ? 3.627 62.076 19.082 1.00 45.22 496 GLU A O 1
#

pLDDT: mean 78.13, std 19.69, range [31.0, 97.25]